Protein AF-A0A0D2J996-F1 (afdb_monomer)

pLDDT: mean 70.04, std 22.35, range [23.94, 97.5]

Nearest PDB structures (foldseek):
  4bhm-assembly1_F  TM=4.936E-01  e=4.443E+00  Pyricularia oryzae
  5dyn-assembly1_A  TM=3.281E-01  e=2.865E+00  Bacteroides fragilis
  7upp-assembly1_B  TM=2.072E-01  e=6.890E+00  synthetic construct

Organism: NCBI:txid1429043

Structure (mmCIF, N/CA/C/O backbone):
data_AF-A0A0D2J996-F1
#
_entry.id   AF-A0A0D2J996-F1
#
loop_
_atom_site.group_PDB
_atom_site.id
_atom_site.type_symbol
_atom_site.label_atom_id
_atom_site.label_alt_id
_atom_site.label_comp_id
_atom_site.label_asym_id
_atom_site.label_entity_id
_atom_site.label_seq_id
_atom_site.pdbx_PDB_ins_code
_atom_site.Cartn_x
_atom_site.Cartn_y
_atom_site.Cartn_z
_atom_site.occupancy
_atom_site.B_iso_or_equiv
_atom_site.auth_seq_id
_atom_site.auth_comp_id
_atom_site.auth_asym_id
_atom_site.auth_atom_id
_atom_site.pdbx_PDB_model_num
ATOM 1 N N . MET A 1 1 ? -23.352 54.996 30.453 1.00 63.38 1 MET A N 1
ATOM 2 C CA . MET A 1 1 ? -22.669 54.911 29.141 1.00 63.38 1 MET A CA 1
ATOM 3 C C . MET A 1 1 ? -22.476 56.287 28.527 1.00 63.38 1 MET A C 1
ATOM 5 O O . MET A 1 1 ? -21.334 56.678 28.374 1.00 63.38 1 MET A O 1
ATOM 9 N N . GLU A 1 2 ? -23.535 57.056 28.256 1.00 60.59 2 GLU A N 1
ATOM 10 C CA . GLU A 1 2 ? -23.398 58.401 27.666 1.00 60.59 2 GLU A CA 1
ATOM 11 C C . GLU A 1 2 ? -22.591 59.373 28.547 1.00 60.59 2 GLU A C 1
ATOM 13 O O . GLU A 1 2 ? -21.674 60.022 28.061 1.00 60.59 2 GLU A O 1
ATOM 18 N N . SER A 1 3 ? -22.839 59.387 29.864 1.00 69.81 3 SER A N 1
ATOM 19 C CA . SER A 1 3 ? -22.031 60.162 30.822 1.00 69.81 3 SER A CA 1
ATOM 20 C C . SER A 1 3 ? -20.543 59.785 30.805 1.00 69.81 3 SER A C 1
ATOM 22 O O . SER A 1 3 ? -19.697 60.656 30.953 1.00 69.81 3 SER A O 1
ATOM 24 N N . TRP A 1 4 ? -20.218 58.504 30.602 1.00 73.62 4 TRP A N 1
ATOM 25 C CA . TRP A 1 4 ? -18.831 58.031 30.543 1.00 73.62 4 TRP A CA 1
ATOM 26 C C . TRP A 1 4 ? -18.183 58.384 29.200 1.00 73.62 4 TRP A C 1
ATOM 28 O O . TRP A 1 4 ? -17.069 58.884 29.177 1.00 73.62 4 TRP A O 1
ATOM 38 N N . ALA A 1 5 ? -18.904 58.228 28.084 1.00 63.12 5 ALA A N 1
ATOM 39 C CA . ALA A 1 5 ? -18.413 58.646 26.772 1.00 63.12 5 ALA A CA 1
ATOM 40 C C . ALA A 1 5 ? -18.117 60.157 26.742 1.00 63.12 5 ALA A C 1
ATOM 42 O O . ALA A 1 5 ? -17.097 60.569 26.204 1.00 63.12 5 ALA A O 1
ATOM 43 N N . ARG A 1 6 ? -18.952 60.980 27.393 1.00 62.66 6 ARG A N 1
ATOM 44 C CA . ARG A 1 6 ? -18.691 62.419 27.563 1.00 62.66 6 ARG A CA 1
ATOM 45 C C . ARG A 1 6 ? -17.447 62.693 28.417 1.00 62.66 6 ARG A C 1
ATOM 47 O O . ARG A 1 6 ? -16.676 63.577 28.067 1.00 62.66 6 ARG A O 1
ATOM 54 N N . GLN A 1 7 ? -17.223 61.928 29.488 1.00 67.62 7 GLN A N 1
ATOM 55 C CA . GLN A 1 7 ? -16.013 62.039 30.317 1.00 67.62 7 GLN A CA 1
ATOM 56 C C . GLN A 1 7 ? -14.745 61.593 29.572 1.00 67.62 7 GLN A C 1
ATOM 58 O O . GLN A 1 7 ? -13.717 62.245 29.694 1.00 67.62 7 GLN A O 1
ATOM 63 N N . ALA A 1 8 ? -14.822 60.539 28.755 1.00 63.16 8 ALA A N 1
ATOM 64 C CA . ALA A 1 8 ? -13.710 60.079 27.924 1.00 63.16 8 ALA A CA 1
ATOM 65 C C . ALA A 1 8 ? -13.350 61.101 26.834 1.00 63.16 8 ALA A C 1
ATOM 67 O O . ALA A 1 8 ? -12.173 61.367 26.608 1.00 63.16 8 ALA A O 1
ATOM 68 N N . VAL A 1 9 ? -14.351 61.737 26.210 1.00 64.31 9 VAL A N 1
ATOM 69 C CA . VAL A 1 9 ? -14.116 62.851 25.274 1.00 64.31 9 VAL A CA 1
ATOM 70 C C . VAL A 1 9 ? -13.508 64.058 25.988 1.00 64.31 9 VAL A C 1
ATOM 72 O O . VAL A 1 9 ? -12.564 64.653 25.479 1.00 64.31 9 VAL A O 1
ATOM 75 N N . ALA A 1 10 ? -13.987 64.391 27.191 1.00 65.88 10 ALA A N 1
ATOM 76 C CA . ALA A 1 10 ? -13.399 65.454 28.008 1.00 65.88 10 ALA A CA 1
ATOM 77 C C . ALA A 1 10 ? -11.943 65.159 28.424 1.00 65.88 10 ALA A C 1
ATOM 79 O O . ALA A 1 10 ? -11.186 66.089 28.680 1.00 65.88 10 ALA A O 1
ATOM 80 N N . ALA A 1 11 ? -11.545 63.884 28.447 1.00 65.44 11 ALA A N 1
ATOM 81 C CA . ALA A 1 11 ? -10.183 63.428 28.713 1.00 65.44 11 ALA A CA 1
ATOM 82 C C . ALA A 1 11 ? -9.323 63.233 27.447 1.00 65.44 11 ALA A C 1
ATOM 84 O O . ALA A 1 11 ? -8.210 62.725 27.543 1.00 65.44 11 ALA A O 1
ATOM 85 N N . GLY A 1 12 ? -9.812 63.644 26.270 1.00 69.12 12 GLY A N 1
ATOM 86 C CA . GLY A 1 12 ? -9.035 63.680 25.026 1.00 69.12 12 GLY A CA 1
ATOM 87 C C . GLY A 1 12 ? -9.303 62.546 24.033 1.00 69.12 12 GLY A C 1
ATOM 88 O O . GLY A 1 12 ? -8.717 62.555 22.953 1.00 69.12 12 GLY A O 1
ATOM 89 N N . ALA A 1 13 ? -10.199 61.599 24.332 1.00 69.25 13 ALA A N 1
ATOM 90 C CA . ALA A 1 13 ? -10.594 60.576 23.363 1.00 69.25 13 ALA A CA 1
ATOM 91 C C . ALA A 1 13 ? -11.444 61.179 22.235 1.00 69.25 13 ALA A C 1
ATOM 93 O O . ALA A 1 13 ? -12.290 62.050 22.476 1.00 69.25 13 ALA A O 1
ATOM 94 N N . SER A 1 14 ? -11.307 60.682 21.001 1.00 77.81 14 SER A N 1
ATOM 95 C CA . SER A 1 14 ? -12.220 61.128 19.949 1.00 77.81 14 SER A CA 1
ATOM 96 C C . SER A 1 14 ? -13.659 60.683 20.274 1.00 77.81 14 SER A C 1
ATOM 98 O O . SER A 1 14 ? -13.874 59.598 20.831 1.00 77.81 14 SER A O 1
ATOM 100 N N . PRO A 1 15 ? -14.690 61.457 19.882 1.00 69.44 15 PRO A N 1
ATOM 101 C CA . PRO A 1 15 ? -16.087 61.075 20.105 1.00 69.44 15 PRO A CA 1
ATOM 102 C C . PRO A 1 15 ? -16.441 59.682 19.569 1.00 69.44 15 PRO A C 1
ATOM 104 O O . PRO A 1 15 ? -17.293 58.992 20.128 1.00 69.44 15 PRO A O 1
ATOM 107 N N . LYS A 1 16 ? -15.762 59.245 18.502 1.00 64.12 16 LYS A N 1
ATOM 108 C CA . LYS A 1 16 ? -15.965 57.936 17.877 1.00 64.12 16 LYS A CA 1
ATOM 109 C C . LYS A 1 16 ? -15.357 56.797 18.703 1.00 64.12 16 LYS A C 1
ATOM 111 O O . LYS A 1 16 ? -16.003 55.760 18.849 1.00 64.12 16 LYS A O 1
ATOM 116 N N . GLU A 1 17 ? -14.169 56.987 19.272 1.00 65.38 17 GLU A N 1
ATOM 117 C CA . GLU A 1 17 ? -13.517 56.006 20.157 1.00 65.38 17 GLU A CA 1
ATOM 118 C C . GLU A 1 17 ? -14.268 55.868 21.479 1.00 65.38 17 GLU A C 1
ATOM 120 O O . GLU A 1 17 ? -14.595 54.754 21.893 1.00 65.38 17 GLU A O 1
ATOM 125 N N . ALA A 1 18 ? -14.645 56.996 22.086 1.00 70.31 18 ALA A N 1
ATOM 126 C CA . ALA A 1 18 ? -15.436 57.013 23.310 1.00 70.31 18 ALA A CA 1
ATOM 127 C C . ALA A 1 18 ? -16.794 56.311 23.122 1.00 70.31 18 ALA A C 1
ATOM 129 O O . ALA A 1 18 ? -17.222 55.526 23.973 1.00 70.31 18 ALA A O 1
ATOM 130 N N . ALA A 1 19 ? -17.460 56.529 21.981 1.00 67.56 19 ALA A N 1
ATOM 131 C CA . ALA A 1 19 ? -18.708 55.845 21.650 1.00 67.56 19 ALA A CA 1
ATOM 132 C C . ALA A 1 19 ? -18.511 54.337 21.410 1.00 67.56 19 ALA A C 1
ATOM 134 O O . ALA A 1 19 ? -19.313 53.531 21.888 1.00 67.56 19 ALA A O 1
ATOM 135 N N . GLY A 1 20 ? -17.444 53.945 20.706 1.00 69.69 20 GLY A N 1
ATOM 136 C CA . GLY A 1 20 ? -17.118 52.543 20.432 1.00 69.69 20 GLY A CA 1
ATOM 137 C C . GLY A 1 20 ? -16.810 51.747 21.702 1.00 69.69 20 GLY A C 1
ATOM 138 O O . GLY A 1 20 ? -17.401 50.687 21.929 1.00 69.69 20 GLY A O 1
ATOM 139 N N . ALA A 1 21 ? -15.954 52.285 22.572 1.00 68.00 21 ALA A N 1
ATOM 140 C CA . ALA A 1 21 ? -15.600 51.663 23.845 1.00 68.00 21 ALA A CA 1
ATOM 141 C C . ALA A 1 21 ? -16.814 51.541 24.782 1.00 68.00 21 ALA A C 1
ATOM 143 O O . ALA A 1 21 ? -17.045 50.476 25.362 1.00 68.00 21 ALA A O 1
ATOM 144 N N . ALA A 1 22 ? -17.655 52.580 24.858 1.00 71.38 22 ALA A N 1
ATOM 145 C CA . ALA A 1 22 ? -18.884 52.547 25.649 1.00 71.38 22 ALA A CA 1
ATOM 146 C C . ALA A 1 22 ? -19.859 51.458 25.165 1.00 71.38 22 ALA A C 1
ATOM 148 O O . ALA A 1 22 ? -20.488 50.778 25.980 1.00 71.38 22 ALA A O 1
ATOM 149 N N . LEU A 1 23 ? -19.967 51.260 23.847 1.00 68.94 23 LEU A N 1
ATOM 150 C CA . LEU A 1 23 ? -20.807 50.226 23.236 1.00 68.94 23 LEU A CA 1
ATOM 151 C C . LEU A 1 23 ? -20.326 48.811 23.571 1.00 68.94 23 LEU A C 1
ATOM 153 O O . LEU A 1 23 ? -21.141 47.960 23.940 1.00 68.94 23 LEU A O 1
ATOM 157 N N . ILE A 1 24 ? -19.018 48.565 23.473 1.00 71.62 24 ILE A N 1
ATOM 158 C CA . ILE A 1 24 ? -18.409 47.261 23.775 1.00 71.62 24 ILE A CA 1
ATOM 159 C C . ILE A 1 24 ? -18.575 46.935 25.260 1.00 71.62 24 ILE A C 1
ATOM 161 O O . ILE A 1 24 ? -19.111 45.878 25.606 1.00 71.62 24 ILE A O 1
ATOM 165 N N . ALA A 1 25 ? -18.208 47.869 26.136 1.00 73.69 25 ALA A N 1
ATOM 166 C CA . ALA A 1 25 ? -18.315 47.687 27.576 1.00 73.69 25 ALA A CA 1
ATOM 167 C C . ALA A 1 25 ? -19.788 47.511 28.013 1.00 73.69 25 ALA A C 1
ATOM 169 O O . ALA A 1 25 ? -20.104 46.666 28.852 1.00 73.69 25 ALA A O 1
ATOM 170 N N . GLY A 1 26 ? -20.725 48.219 27.372 1.00 76.06 26 GLY A N 1
ATOM 171 C CA . GLY A 1 26 ? -22.165 48.049 27.585 1.00 76.06 26 GLY A CA 1
ATOM 172 C C . GLY A 1 26 ? -22.731 46.709 27.101 1.00 76.06 26 GLY A C 1
ATOM 173 O O . GLY A 1 26 ? -23.684 46.186 27.691 1.00 76.06 26 GLY A O 1
ATOM 174 N N . HIS A 1 27 ? -22.176 46.134 26.033 1.00 73.06 27 HIS A N 1
ATOM 175 C CA . HIS A 1 27 ? -22.522 44.784 25.581 1.00 73.06 27 HIS A CA 1
ATOM 176 C C . HIS A 1 27 ? -21.979 43.711 26.525 1.00 73.06 27 HIS A C 1
ATOM 178 O O . HIS A 1 27 ? -22.681 42.734 26.814 1.00 73.06 27 HIS A O 1
ATOM 184 N N . TRP A 1 28 ? -20.766 43.909 27.037 1.00 75.19 28 TRP A N 1
ATOM 185 C CA . TRP A 1 28 ? -20.136 42.988 27.973 1.00 75.19 28 TRP A CA 1
ATOM 186 C C . TRP A 1 28 ? -20.847 42.986 29.328 1.00 75.19 28 TRP A C 1
ATOM 188 O O . TRP A 1 28 ? -21.291 41.928 29.777 1.00 75.19 28 TRP A O 1
ATOM 198 N N . ALA A 1 29 ? -21.116 44.165 29.900 1.00 77.44 29 ALA A N 1
ATOM 199 C CA . ALA A 1 29 ? -21.880 44.299 31.139 1.00 77.44 29 ALA A CA 1
ATOM 200 C C . ALA A 1 29 ? -23.264 43.639 31.039 1.00 77.44 29 ALA A C 1
ATOM 202 O O . ALA A 1 29 ? -23.686 42.949 31.962 1.00 77.44 29 ALA A O 1
ATOM 203 N N . ARG A 1 30 ? -23.955 43.756 29.893 1.00 72.50 30 ARG A N 1
ATOM 204 C CA . ARG A 1 30 ? -25.246 43.078 29.632 1.00 72.50 30 ARG A CA 1
ATOM 205 C C . ARG A 1 30 ? -25.156 41.562 29.464 1.00 72.50 30 ARG A C 1
ATOM 207 O O . ARG A 1 30 ? -26.169 40.874 29.606 1.00 72.50 30 ARG A O 1
ATOM 214 N N . SER A 1 31 ? -23.998 41.045 29.083 1.00 75.00 31 SER A N 1
ATOM 215 C CA . SER A 1 31 ? -23.790 39.606 28.909 1.00 75.00 31 SER A CA 1
ATOM 216 C C . SER A 1 31 ? -23.416 38.959 30.242 1.00 75.00 31 SER A C 1
ATOM 218 O O . SER A 1 31 ? -23.995 37.940 30.607 1.00 75.00 31 SER A O 1
ATOM 220 N N . MET A 1 32 ? -22.537 39.606 31.010 1.00 78.31 32 MET A N 1
ATOM 221 C CA . MET A 1 32 ? -22.083 39.113 32.312 1.00 78.31 32 MET A CA 1
ATOM 222 C C . MET A 1 32 ? -23.137 39.268 33.412 1.00 78.31 32 MET A C 1
ATOM 224 O O . MET A 1 32 ? -23.316 38.355 34.209 1.00 78.31 32 MET A O 1
ATOM 228 N N . SER A 1 33 ? -23.915 40.353 33.409 1.00 81.00 33 SER A N 1
ATOM 229 C CA . SER A 1 33 ? -25.064 40.521 34.320 1.00 81.00 33 SER A CA 1
ATOM 230 C C . SER A 1 33 ? -26.082 39.386 34.210 1.00 81.00 33 SER A C 1
ATOM 232 O O . SER A 1 33 ? -26.502 38.836 35.222 1.00 81.00 33 SER A O 1
ATOM 234 N N . ARG A 1 34 ? -26.414 38.960 32.983 1.00 74.44 34 ARG A N 1
ATOM 235 C CA . ARG A 1 34 ? -27.297 37.806 32.745 1.00 74.44 34 ARG A CA 1
ATOM 236 C C . ARG A 1 34 ? -26.727 36.498 33.280 1.00 74.44 34 ARG A C 1
ATOM 238 O O . ARG A 1 34 ? -27.492 35.658 33.732 1.00 74.44 34 ARG A O 1
ATOM 245 N N . TYR A 1 35 ? -25.411 36.328 33.215 1.00 69.62 35 TYR A N 1
ATOM 246 C CA . TYR A 1 35 ? -24.747 35.142 33.747 1.00 69.62 35 TYR A CA 1
ATOM 247 C C . TYR A 1 35 ? -24.734 35.129 35.282 1.00 69.62 35 TYR A C 1
ATOM 249 O O . TYR A 1 35 ? -24.902 34.077 35.888 1.00 69.62 35 TYR A O 1
ATOM 257 N N . LEU A 1 36 ? -24.567 36.299 35.901 1.00 75.81 36 LEU A N 1
ATOM 258 C CA . LEU A 1 36 ? -24.435 36.455 37.352 1.00 75.81 36 LEU A CA 1
ATOM 259 C C . LEU A 1 36 ? -25.762 36.721 38.078 1.00 75.81 36 LEU A C 1
ATOM 261 O O . LEU A 1 36 ? -25.777 36.786 39.301 1.00 75.81 36 LEU A O 1
ATOM 265 N N . GLY A 1 37 ? -26.867 36.895 37.349 1.00 87.38 37 GLY A N 1
ATOM 266 C CA . GLY A 1 37 ? -28.178 37.182 37.938 1.00 87.38 37 GLY A CA 1
ATOM 267 C C . GLY A 1 37 ? -28.295 38.566 38.590 1.00 87.38 37 GLY A C 1
ATOM 268 O O . GLY A 1 37 ? -29.205 38.775 39.383 1.00 87.38 37 GLY A O 1
ATOM 269 N N . ILE A 1 38 ? -27.405 39.507 38.258 1.00 88.06 38 ILE A N 1
ATOM 270 C CA . ILE A 1 38 ? -27.431 40.893 38.762 1.00 88.06 38 ILE A CA 1
ATOM 271 C C . ILE A 1 38 ? -27.775 41.879 37.646 1.00 88.06 38 ILE A C 1
ATOM 273 O O . ILE A 1 38 ? -27.782 41.515 36.470 1.00 88.06 38 ILE A O 1
ATOM 277 N N . SER A 1 39 ? -28.059 43.143 37.972 1.00 86.19 39 SER A N 1
ATOM 278 C CA . SER A 1 39 ? -28.356 44.138 36.931 1.00 86.19 39 SER A CA 1
ATOM 279 C C . SER A 1 39 ? -27.088 44.560 36.156 1.00 86.19 39 SER A C 1
ATOM 281 O O . SER A 1 39 ? -25.996 44.602 36.727 1.00 86.19 39 SER A O 1
ATOM 283 N N . PRO A 1 40 ? -27.181 44.926 34.859 1.00 77.19 40 PRO A N 1
ATOM 284 C CA . PRO A 1 40 ? -26.035 45.446 34.103 1.00 77.19 40 PRO A CA 1
ATOM 285 C C . PRO A 1 40 ? -25.378 46.678 34.742 1.00 77.19 40 PRO A C 1
ATOM 287 O O . PRO A 1 40 ? -24.163 46.831 34.655 1.00 77.19 40 PRO A O 1
ATOM 290 N N . SER A 1 41 ? -26.168 47.545 35.385 1.00 73.88 41 SER A N 1
ATOM 291 C CA . SER A 1 41 ? -25.688 48.721 36.123 1.00 73.88 41 SER A CA 1
ATOM 292 C C . SER A 1 41 ? -24.919 48.344 37.385 1.00 73.88 41 SER A C 1
ATOM 294 O O . SER A 1 41 ? -23.895 48.950 37.682 1.00 73.88 41 SER A O 1
ATOM 296 N N . GLU A 1 42 ? -25.378 47.323 38.104 1.00 79.25 42 GLU A N 1
ATOM 297 C CA . GLU A 1 42 ? -24.692 46.809 39.288 1.00 79.25 42 GLU A CA 1
ATOM 298 C C . GLU A 1 42 ? -23.368 46.139 38.911 1.00 79.25 42 GLU A C 1
ATOM 300 O O . GLU A 1 42 ? -22.340 46.447 39.509 1.00 79.25 42 GLU A O 1
ATOM 305 N N . TYR A 1 43 ? -23.356 45.321 37.851 1.00 81.69 43 TYR A N 1
ATOM 306 C CA . TYR A 1 43 ? -22.118 44.744 37.320 1.00 81.69 43 TYR A CA 1
ATOM 307 C C . TYR A 1 43 ? -21.130 45.833 36.881 1.00 81.69 43 TYR A C 1
ATOM 309 O O . TYR A 1 43 ? -19.943 45.763 37.196 1.00 81.69 43 TYR A O 1
ATOM 317 N N . TRP A 1 44 ? -21.623 46.867 36.190 1.00 79.81 44 TRP A N 1
ATOM 318 C CA . TRP A 1 44 ? -20.803 48.000 35.770 1.00 79.81 44 TRP A CA 1
ATOM 319 C C . TRP A 1 44 ? -20.154 48.708 36.961 1.00 79.81 44 TRP A C 1
ATOM 321 O O . TRP A 1 44 ? -18.937 48.874 36.993 1.00 79.81 44 TRP A O 1
ATOM 331 N N . ASN A 1 45 ? -20.951 49.095 37.955 1.00 75.69 45 ASN A N 1
ATOM 332 C CA . ASN A 1 45 ? -20.462 49.850 39.106 1.00 75.69 45 ASN A CA 1
ATOM 333 C C . ASN A 1 45 ? -19.500 49.031 39.970 1.00 75.69 45 ASN A C 1
ATOM 335 O O . ASN A 1 45 ? -18.524 49.574 40.475 1.00 75.69 45 ASN A O 1
ATOM 339 N N . LYS A 1 46 ? -19.751 47.727 40.111 1.00 74.75 46 LYS A N 1
ATOM 340 C CA . LYS A 1 46 ? -18.956 46.851 40.973 1.00 74.75 46 LYS A CA 1
ATOM 341 C C . LYS A 1 46 ? -17.638 46.403 40.338 1.00 74.75 46 LYS A C 1
ATOM 343 O O . LYS A 1 46 ? -16.681 46.166 41.065 1.00 74.75 46 LYS A O 1
ATOM 348 N N . HIS A 1 47 ? -17.583 46.279 39.008 1.00 74.31 47 HIS A N 1
ATOM 349 C CA . HIS A 1 47 ? -16.455 45.616 38.338 1.00 74.31 47 HIS A CA 1
ATOM 350 C C . HIS A 1 47 ? -15.798 46.414 37.208 1.00 74.31 47 HIS A C 1
ATOM 352 O O . HIS A 1 47 ? -14.647 46.148 36.883 1.00 74.31 47 HIS A O 1
ATOM 358 N N . LEU A 1 48 ? -16.493 47.375 36.594 1.00 69.56 48 LEU A N 1
ATOM 359 C CA . LEU A 1 48 ? -15.977 48.109 35.430 1.00 69.56 48 LEU A CA 1
ATOM 360 C C . LEU A 1 48 ? -15.638 49.567 35.736 1.00 69.56 48 LEU A C 1
ATOM 362 O O . LEU A 1 48 ? -14.703 50.104 35.148 1.00 69.56 48 LEU A O 1
ATOM 366 N N . ALA A 1 49 ? -16.355 50.201 36.665 1.00 65.75 49 ALA A N 1
ATOM 367 C CA . ALA A 1 49 ? -16.200 51.626 36.953 1.00 65.75 49 ALA A CA 1
ATOM 368 C C . ALA A 1 49 ? -14.792 52.013 37.448 1.00 65.75 49 ALA A C 1
ATOM 370 O O . ALA A 1 49 ? -14.350 53.122 37.168 1.00 65.75 49 ALA A O 1
ATOM 371 N N . GLY A 1 50 ? -14.079 51.107 38.131 1.00 59.75 50 GLY A N 1
ATOM 372 C CA . GLY A 1 50 ? -12.703 51.340 38.595 1.00 59.75 50 GLY A CA 1
ATOM 373 C C . GLY A 1 50 ? -11.606 50.998 37.578 1.00 59.75 50 GLY A C 1
ATOM 374 O O . GLY A 1 50 ? -10.502 51.514 37.683 1.00 59.75 50 GLY A O 1
ATOM 375 N N . VAL A 1 51 ? -11.899 50.148 36.586 1.00 57.50 51 VAL A N 1
ATOM 376 C CA . VAL A 1 51 ? -10.909 49.654 35.604 1.00 57.50 51 VAL A CA 1
ATOM 377 C C . VAL A 1 51 ? -10.832 50.569 34.377 1.00 57.50 51 VAL A C 1
ATOM 379 O O . VAL A 1 51 ? -9.790 50.702 33.735 1.00 57.50 51 VAL A O 1
ATOM 382 N N . VAL A 1 52 ? -11.942 51.232 34.052 1.00 56.22 52 VAL A N 1
ATOM 383 C CA . VAL A 1 52 ? -12.082 52.063 32.855 1.00 56.22 52 VAL A CA 1
ATOM 384 C C . VAL A 1 52 ? -12.005 53.549 33.232 1.00 56.22 52 VAL A C 1
ATOM 386 O O . VAL A 1 52 ? -12.993 54.288 33.163 1.00 56.22 52 VAL A O 1
ATOM 389 N N . GLY A 1 53 ? -10.823 53.974 33.682 1.00 55.16 53 GLY A N 1
ATOM 390 C CA . GLY A 1 53 ? -10.499 55.379 33.933 1.00 55.16 53 GLY A CA 1
ATOM 391 C C . GLY A 1 53 ? -10.215 56.162 32.638 1.00 55.16 53 GLY A C 1
ATOM 392 O O . GLY A 1 53 ? -9.984 55.557 31.589 1.00 55.16 53 GLY A O 1
ATOM 393 N N . PRO A 1 54 ? -10.196 57.509 32.680 1.00 43.72 54 PRO A N 1
ATOM 394 C CA . PRO A 1 54 ? -10.082 58.344 31.479 1.00 43.72 54 PRO A CA 1
ATOM 395 C C . PRO A 1 54 ? -8.763 58.192 30.696 1.00 43.72 54 PRO A C 1
ATOM 397 O O . PRO A 1 54 ? -8.700 58.614 29.548 1.00 43.72 54 PRO A O 1
ATOM 400 N N . GLY A 1 55 ? -7.731 57.578 31.287 1.00 49.50 55 GLY A N 1
ATOM 401 C CA . GLY A 1 55 ? -6.420 57.368 30.660 1.00 49.50 55 GLY A CA 1
ATOM 402 C C . GLY A 1 55 ? -6.145 55.955 30.126 1.00 49.50 55 GLY A C 1
ATOM 403 O O . GLY A 1 55 ? -5.035 55.708 29.677 1.00 49.50 55 GLY A O 1
ATOM 404 N N . SER A 1 56 ? -7.093 55.008 30.187 1.00 52.88 56 SER A N 1
ATOM 405 C CA . SER A 1 56 ? -6.804 53.574 29.969 1.00 52.88 56 SER A CA 1
ATOM 406 C C . SER A 1 56 ? -7.544 52.934 28.783 1.00 52.88 56 SER A C 1
ATOM 408 O O . SER A 1 56 ? -7.849 51.743 28.802 1.00 52.88 56 SER A O 1
ATOM 410 N N . LEU A 1 57 ? -7.843 53.694 27.724 1.00 43.91 57 LEU A N 1
ATOM 411 C CA . LEU A 1 57 ? -8.647 53.207 26.589 1.00 43.91 57 LEU A CA 1
ATOM 412 C C . LEU A 1 57 ? -8.004 52.034 25.821 1.00 43.91 57 LEU A C 1
ATOM 414 O O . LEU A 1 57 ? -8.696 51.050 25.546 1.00 43.91 57 LEU A O 1
ATOM 418 N N . ASP A 1 58 ? -6.695 52.075 25.567 1.00 45.00 58 ASP A N 1
ATOM 419 C CA . ASP A 1 58 ? -5.977 50.959 24.926 1.00 45.00 58 ASP A CA 1
ATOM 420 C C . ASP A 1 58 ? -5.843 49.746 25.862 1.00 45.00 58 ASP A C 1
ATOM 422 O O . ASP A 1 58 ? -5.979 48.592 25.442 1.00 45.00 58 ASP A O 1
ATOM 426 N N . TYR A 1 59 ? -5.695 50.005 27.164 1.00 49.00 59 TYR A N 1
ATOM 427 C CA . TYR A 1 59 ? -5.621 48.982 28.208 1.00 49.00 59 TYR A CA 1
ATOM 428 C C . TYR A 1 59 ? -6.954 48.242 28.387 1.00 49.00 59 TYR A C 1
ATOM 430 O O . TYR A 1 59 ? -6.991 47.015 28.471 1.00 49.00 59 TYR A O 1
ATOM 438 N N . ALA A 1 60 ? -8.080 48.959 28.378 1.00 47.97 60 ALA A N 1
ATOM 439 C CA . ALA A 1 60 ? -9.408 48.371 28.515 1.00 47.97 60 ALA A CA 1
ATOM 440 C C . ALA A 1 60 ? -9.779 47.499 27.303 1.00 47.97 60 ALA A C 1
ATOM 442 O O . ALA A 1 60 ? -10.409 46.453 27.468 1.00 47.97 60 ALA A O 1
ATOM 443 N N . ALA A 1 61 ? -9.368 47.887 26.091 1.00 49.12 61 ALA A N 1
ATOM 444 C CA . ALA A 1 61 ? -9.604 47.102 24.880 1.00 49.12 61 ALA A CA 1
ATOM 445 C C . ALA A 1 61 ? -8.748 45.822 24.841 1.00 49.12 61 ALA A C 1
ATOM 447 O O . ALA A 1 61 ? -9.276 44.748 24.534 1.00 49.12 61 ALA A O 1
ATOM 448 N N . GLY A 1 62 ? -7.463 45.915 25.205 1.00 50.53 62 GLY A N 1
ATOM 449 C CA . GLY A 1 62 ? -6.553 44.768 25.300 1.00 50.53 62 GLY A CA 1
ATOM 450 C C . GLY A 1 62 ? -6.977 43.774 26.382 1.00 50.53 62 GLY A C 1
ATOM 451 O O . GLY A 1 62 ? -7.174 42.590 26.098 1.00 50.53 62 GLY A O 1
ATOM 452 N N . SER A 1 63 ? -7.237 44.263 27.594 1.00 49.41 63 SER A N 1
ATOM 453 C CA . SER A 1 63 ? -7.659 43.440 28.732 1.00 49.41 63 SER A CA 1
ATOM 454 C C . SER A 1 63 ? -9.019 42.783 28.494 1.00 49.41 63 SER A C 1
ATOM 456 O O . SER A 1 63 ? -9.180 41.595 28.765 1.00 49.41 63 SER A O 1
ATOM 458 N N . MET A 1 64 ? -9.992 43.478 27.887 1.00 49.19 64 MET A N 1
ATOM 459 C CA . MET A 1 64 ? -11.272 42.851 27.523 1.00 49.19 64 MET A CA 1
ATOM 460 C C . MET A 1 64 ? -11.140 41.827 26.386 1.00 49.19 64 MET A C 1
ATOM 462 O O . MET A 1 64 ? -11.910 40.863 26.343 1.00 49.19 64 MET A O 1
ATOM 466 N N . HIS A 1 65 ? -10.165 41.981 25.485 1.00 47.38 65 HIS A N 1
ATOM 467 C CA . HIS A 1 65 ? -9.880 40.987 24.451 1.00 47.38 65 HIS A CA 1
ATOM 468 C C . HIS A 1 65 ? -9.262 39.714 25.045 1.00 47.38 65 HIS A C 1
ATOM 470 O O . HIS A 1 65 ? -9.716 38.614 24.722 1.00 47.38 65 HIS A O 1
ATOM 476 N N . VAL A 1 66 ? -8.291 39.853 25.953 1.00 49.78 66 VAL A N 1
ATOM 477 C CA . VAL A 1 66 ? -7.650 38.730 26.661 1.00 49.78 66 VAL A CA 1
ATOM 478 C C . VAL A 1 66 ? -8.648 38.025 27.578 1.00 49.78 66 VAL A C 1
ATOM 480 O O . VAL A 1 66 ? -8.791 36.808 27.488 1.00 49.78 66 VAL A O 1
ATOM 483 N N . LEU A 1 67 ? -9.448 38.768 28.349 1.00 49.19 67 LEU A N 1
ATOM 484 C CA . LEU A 1 67 ? -10.530 38.214 29.173 1.00 49.19 67 LEU A CA 1
ATOM 485 C C . LEU A 1 67 ? -11.598 37.510 28.325 1.00 49.19 67 LEU A C 1
ATOM 487 O O . LEU A 1 67 ? -12.093 36.447 28.700 1.00 49.19 67 LEU A O 1
ATOM 491 N N . GLY A 1 68 ? -11.923 38.058 27.151 1.00 52.94 68 GLY A N 1
ATOM 492 C CA . GLY A 1 68 ? -12.809 37.422 26.178 1.00 52.94 68 GLY A CA 1
ATOM 493 C C . GLY A 1 68 ? -12.238 36.116 25.621 1.00 52.94 68 GLY A C 1
ATOM 494 O O . GLY A 1 68 ? -12.970 35.134 25.495 1.00 52.94 68 GLY A O 1
ATOM 495 N N . GLN A 1 69 ? -10.935 36.063 25.330 1.00 48.53 69 GLN A N 1
ATOM 496 C CA . GLN A 1 69 ? -10.267 34.842 24.872 1.00 48.53 69 GLN A CA 1
ATOM 497 C C . GLN A 1 69 ? -10.112 33.800 25.989 1.00 48.53 69 GLN A C 1
ATOM 499 O O . GLN A 1 69 ? -10.334 32.614 25.735 1.00 48.53 69 GLN A O 1
ATOM 504 N N . ALA A 1 70 ? -9.801 34.221 27.216 1.00 45.00 70 ALA A N 1
ATOM 505 C CA . ALA A 1 70 ? -9.689 33.359 28.391 1.00 45.00 70 ALA A CA 1
ATOM 506 C C . ALA A 1 70 ? -11.052 32.767 28.789 1.00 45.00 70 ALA A C 1
ATOM 508 O O . ALA A 1 70 ? -11.162 31.562 28.997 1.00 45.00 70 ALA A O 1
ATOM 509 N N . ALA A 1 71 ? -12.130 33.558 28.767 1.00 49.22 71 ALA A N 1
ATOM 510 C CA . ALA A 1 71 ? -13.491 33.063 28.999 1.00 49.22 71 ALA A CA 1
ATOM 511 C C . ALA A 1 71 ? -13.967 32.078 27.908 1.00 49.22 71 ALA A C 1
ATOM 513 O O . ALA A 1 71 ? -14.758 31.171 28.183 1.00 49.22 71 ALA A O 1
ATOM 514 N N . MET A 1 72 ? -13.475 32.219 26.668 1.00 45.69 72 MET A N 1
ATOM 515 C CA . MET A 1 72 ? -13.733 31.268 25.577 1.00 45.69 72 MET A CA 1
ATOM 516 C C . MET A 1 72 ? -12.877 29.992 25.668 1.00 45.69 72 MET A C 1
ATOM 518 O O . MET A 1 72 ? -13.266 28.959 25.117 1.00 45.69 72 MET A O 1
ATOM 522 N N . ARG A 1 73 ? -11.747 30.025 26.385 1.00 45.19 73 ARG A N 1
ATOM 523 C CA . ARG A 1 73 ? -10.869 28.877 26.658 1.00 45.19 73 ARG A CA 1
ATOM 524 C C . ARG A 1 73 ? -11.110 28.366 28.082 1.00 45.19 73 ARG A C 1
ATOM 526 O O . ARG A 1 73 ? -10.348 28.643 28.997 1.00 45.19 73 ARG A O 1
ATOM 533 N N . ARG A 1 74 ? -12.186 27.603 28.287 1.00 44.53 74 ARG A N 1
ATOM 534 C CA . ARG A 1 74 ? -12.489 27.020 29.607 1.00 44.53 74 ARG A CA 1
ATOM 535 C C . ARG A 1 74 ? -11.349 26.127 30.122 1.00 44.53 74 ARG A C 1
ATOM 537 O O . ARG A 1 74 ? -10.975 25.167 29.452 1.00 44.53 74 ARG A O 1
ATOM 544 N N . SER A 1 75 ? -10.911 26.402 31.352 1.00 38.97 75 SER A N 1
ATOM 545 C CA . SER A 1 75 ? -10.284 25.446 32.273 1.00 38.97 75 SER A CA 1
ATOM 546 C C . SER A 1 75 ? -11.241 25.184 33.448 1.00 38.97 75 SER A C 1
ATOM 548 O O . SER A 1 75 ? -12.084 26.023 33.760 1.00 38.97 75 SER A O 1
ATOM 550 N N . GLU A 1 76 ? -11.151 24.008 34.066 1.00 48.91 76 GLU A N 1
ATOM 551 C CA . GLU A 1 76 ? -12.045 23.466 35.108 1.00 48.91 76 GLU A CA 1
ATOM 552 C C . GLU A 1 76 ? -11.939 24.167 36.487 1.00 48.91 76 GLU A C 1
ATOM 554 O O . GLU A 1 76 ? -12.176 23.547 37.522 1.00 48.91 76 GLU A O 1
ATOM 559 N N . LYS A 1 77 ? -11.559 25.448 36.546 1.00 53.19 77 LYS A N 1
ATOM 560 C CA . LYS A 1 77 ? -11.354 26.162 37.817 1.00 53.19 77 LYS A CA 1
ATOM 561 C C . LYS A 1 77 ? -12.662 26.783 38.350 1.00 53.19 77 LYS A C 1
ATOM 563 O O . LYS A 1 77 ? -13.481 27.237 37.548 1.00 53.19 77 LYS A O 1
ATOM 568 N N . PRO A 1 78 ? -12.855 26.855 39.686 1.00 64.19 78 PRO A N 1
ATOM 569 C CA . PRO A 1 78 ? -13.877 27.704 40.304 1.00 64.19 78 PRO A CA 1
ATOM 570 C C . PRO A 1 78 ? -13.743 29.159 39.834 1.00 64.19 78 PRO A C 1
ATOM 572 O O . PRO A 1 78 ? -12.631 29.624 39.568 1.00 64.19 78 PRO A O 1
ATOM 575 N N . PHE A 1 79 ? -14.869 29.868 39.716 1.00 54.12 79 PHE A N 1
ATOM 576 C CA . PHE A 1 79 ? -14.930 31.201 39.106 1.00 54.12 79 PHE A CA 1
ATOM 577 C C . PHE A 1 79 ? -14.039 32.219 39.825 1.00 54.12 79 PHE A C 1
ATOM 579 O O . PHE A 1 79 ? -13.402 33.038 39.171 1.00 54.12 79 PHE A O 1
ATOM 586 N N . GLU A 1 80 ? -13.934 32.121 41.146 1.00 55.78 80 GLU A N 1
ATOM 587 C CA . GLU A 1 80 ? -13.104 32.984 41.984 1.00 55.78 80 GLU A CA 1
ATOM 588 C C . GLU A 1 80 ? -11.626 32.857 41.602 1.00 55.78 80 GLU A C 1
ATOM 590 O O . GLU A 1 80 ? -10.956 33.863 41.393 1.00 55.78 80 GLU A O 1
ATOM 595 N N . LYS A 1 81 ? -11.151 31.622 41.387 1.00 58.94 81 LYS A N 1
ATOM 596 C CA . LYS A 1 81 ? -9.768 31.349 40.975 1.00 58.94 81 LYS A CA 1
ATOM 597 C C . LYS A 1 81 ? -9.508 31.753 39.525 1.00 58.94 81 LYS A C 1
ATOM 599 O O . LYS A 1 81 ? -8.431 32.234 39.208 1.00 58.94 81 LYS A O 1
ATOM 604 N N . PHE A 1 82 ? -10.495 31.594 38.641 1.00 61.75 82 PHE A N 1
ATOM 605 C CA . PHE A 1 82 ? -10.410 32.116 37.272 1.00 61.75 82 PHE A CA 1
ATOM 606 C C . PHE A 1 82 ? -10.336 33.649 37.251 1.00 61.75 82 PHE A C 1
ATOM 608 O O . PHE A 1 82 ? -9.564 34.214 36.483 1.00 61.75 82 PHE A O 1
ATOM 615 N N . HIS A 1 83 ? -11.138 34.319 38.079 1.00 56.97 83 HIS A N 1
ATOM 616 C CA . HIS A 1 83 ? -11.159 35.773 38.171 1.00 56.97 83 HIS A CA 1
ATOM 617 C C . HIS A 1 83 ? -9.842 36.320 38.728 1.00 56.97 83 HIS A C 1
ATOM 619 O O . HIS A 1 83 ? -9.307 37.275 38.173 1.00 56.97 83 HIS A O 1
ATOM 625 N N . GLU A 1 84 ? -9.308 35.677 39.765 1.00 61.38 84 GLU A N 1
ATOM 626 C CA . GLU A 1 84 ? -8.002 35.984 40.347 1.00 61.38 84 GLU A CA 1
ATOM 627 C C . GLU A 1 84 ? -6.863 35.753 39.342 1.00 61.38 84 GLU A C 1
ATOM 629 O O . GLU A 1 84 ? -6.068 36.659 39.117 1.00 61.38 84 GLU A O 1
ATOM 634 N N . ASP A 1 85 ? -6.831 34.604 38.656 1.00 58.03 85 ASP A N 1
ATOM 635 C CA . ASP A 1 85 ? -5.826 34.307 37.624 1.00 58.03 85 ASP A CA 1
ATOM 636 C C . ASP A 1 85 ? -5.866 35.337 36.483 1.00 58.03 85 ASP A C 1
ATOM 638 O O . ASP A 1 85 ? -4.828 35.805 36.027 1.00 58.03 85 ASP A O 1
ATOM 642 N N . ALA A 1 86 ? -7.063 35.723 36.038 1.00 52.38 86 ALA A N 1
ATOM 643 C CA . ALA A 1 86 ? -7.225 36.659 34.936 1.00 52.38 86 ALA A CA 1
ATOM 644 C C . ALA A 1 86 ? -6.908 38.114 35.325 1.00 52.38 86 ALA A C 1
ATOM 646 O O . ALA A 1 86 ? -6.427 38.881 34.490 1.00 52.38 86 ALA A O 1
ATOM 647 N N . LEU A 1 87 ? -7.151 38.494 36.584 1.00 54.69 87 LEU A N 1
ATOM 648 C CA . LEU A 1 87 ? -6.687 39.766 37.143 1.00 54.69 87 LEU A CA 1
ATOM 649 C C . LEU A 1 87 ? -5.165 39.773 37.301 1.00 54.69 87 LEU A C 1
ATOM 651 O O . LEU A 1 87 ? -4.530 40.755 36.933 1.00 54.69 87 LEU A O 1
ATOM 655 N N . ASN A 1 88 ? -4.574 38.677 37.779 1.00 58.44 88 ASN A N 1
ATOM 656 C CA . ASN A 1 88 ? -3.125 38.537 37.911 1.00 58.44 88 ASN A CA 1
ATOM 657 C C . ASN A 1 88 ? -2.424 38.568 36.547 1.00 58.44 88 ASN A C 1
ATOM 659 O O . ASN A 1 88 ? -1.390 39.212 36.409 1.00 58.44 88 ASN A O 1
ATOM 663 N N . GLU A 1 89 ? -3.003 37.941 35.521 1.00 52.53 89 GLU A N 1
ATOM 664 C CA . GLU A 1 89 ? -2.481 37.988 34.154 1.00 52.53 89 GLU A CA 1
ATOM 665 C C . GLU A 1 89 ? -2.591 39.406 33.572 1.00 52.53 89 GLU A C 1
ATOM 667 O O . GLU A 1 89 ? -1.598 39.933 33.074 1.00 52.53 89 GLU A O 1
ATOM 672 N N . ALA A 1 90 ? -3.736 40.083 33.732 1.00 51.06 90 ALA A N 1
ATOM 673 C CA . ALA A 1 90 ? -3.893 41.483 33.325 1.00 51.06 90 ALA A CA 1
ATOM 674 C C . ALA A 1 90 ? -2.886 42.415 34.029 1.00 51.06 90 ALA A C 1
ATOM 676 O O . ALA A 1 90 ? -2.273 43.253 33.373 1.00 51.06 90 ALA A O 1
ATOM 677 N N . ASN A 1 91 ? -2.650 42.212 35.329 1.00 51.22 91 ASN A N 1
ATOM 678 C CA . ASN A 1 91 ? -1.669 42.975 36.103 1.00 51.22 91 ASN A CA 1
ATOM 679 C C . ASN A 1 91 ? -0.216 42.639 35.713 1.00 51.22 91 ASN A C 1
ATOM 681 O O . ASN A 1 91 ? 0.615 43.536 35.654 1.00 51.22 91 ASN A O 1
ATOM 685 N N . SER A 1 92 ? 0.111 41.388 35.367 1.00 49.66 92 SER A N 1
ATOM 686 C CA . SER A 1 92 ? 1.460 41.021 34.888 1.00 49.66 92 SER A CA 1
ATOM 687 C C . SER A 1 92 ? 1.801 41.659 33.536 1.00 49.66 92 SER A C 1
ATOM 689 O O . SER A 1 92 ? 2.958 41.939 33.229 1.00 49.66 92 SER A O 1
ATOM 691 N N . HIS A 1 93 ? 0.777 41.955 32.732 1.00 45.03 93 HIS A N 1
ATOM 692 C CA . HIS A 1 93 ? 0.946 42.724 31.508 1.00 45.03 93 HIS A CA 1
ATOM 693 C C . HIS A 1 93 ? 1.147 44.218 31.783 1.00 45.03 93 HIS A C 1
ATOM 695 O O . HIS A 1 93 ? 1.724 44.891 30.936 1.00 45.03 93 HIS A O 1
ATOM 701 N N . GLN A 1 94 ? 0.740 44.735 32.947 1.00 41.38 94 GLN A N 1
ATOM 702 C CA . GLN A 1 94 ? 1.060 46.100 33.371 1.00 41.38 94 GLN A CA 1
ATOM 703 C C . GLN A 1 94 ? 2.573 46.252 33.621 1.00 41.38 94 GLN A C 1
ATOM 705 O O . GLN A 1 94 ? 3.181 47.182 33.100 1.00 41.38 94 GLN A O 1
ATOM 710 N N . GLU A 1 95 ? 3.211 45.275 34.279 1.00 39.56 95 GLU A N 1
ATOM 711 C CA . GLU A 1 95 ? 4.671 45.260 34.501 1.00 39.56 95 GLU A CA 1
ATOM 712 C C . GLU A 1 95 ? 5.482 45.151 33.194 1.00 39.56 95 GLU A C 1
ATOM 714 O O . GLU A 1 95 ? 6.558 45.739 33.073 1.00 39.56 95 GLU A O 1
ATOM 719 N N . PHE A 1 96 ? 4.952 44.452 32.182 1.00 35.06 96 PHE A N 1
ATOM 720 C CA . PHE A 1 96 ? 5.584 44.330 30.861 1.00 35.06 96 PHE A CA 1
ATOM 721 C C . PHE A 1 96 ? 5.715 45.680 30.133 1.00 35.06 96 PHE A C 1
ATOM 723 O O . PHE A 1 96 ? 6.700 45.906 29.428 1.00 35.06 96 PHE A O 1
ATOM 730 N N . TRP A 1 97 ? 4.746 46.583 30.310 1.00 38.09 97 TRP A N 1
ATOM 731 C CA . TRP A 1 97 ? 4.767 47.912 29.689 1.00 38.09 97 TRP A CA 1
ATOM 732 C C . TRP A 1 97 ? 5.559 48.946 30.495 1.00 38.09 97 TRP A C 1
ATOM 734 O O . TRP A 1 97 ? 6.078 49.886 29.896 1.00 38.09 97 TRP A O 1
ATOM 744 N N . ASP A 1 98 ? 5.726 48.735 31.803 1.00 38.53 98 ASP A N 1
ATOM 745 C CA . ASP A 1 98 ? 6.491 49.638 32.669 1.00 38.53 98 ASP A CA 1
ATOM 746 C C . ASP A 1 98 ? 8.015 49.364 32.656 1.00 38.53 98 ASP A C 1
ATOM 748 O O . ASP A 1 98 ? 8.784 50.282 32.941 1.00 38.53 98 ASP A O 1
ATOM 752 N N . TYR A 1 99 ? 8.484 48.158 32.275 1.00 39.66 99 TYR A N 1
ATOM 753 C CA . TYR A 1 99 ? 9.924 47.806 32.333 1.00 39.66 99 TYR A CA 1
ATOM 754 C C . TYR A 1 99 ? 10.568 47.158 31.092 1.00 39.66 99 TYR A C 1
ATOM 756 O O . TYR A 1 99 ? 11.774 46.924 31.098 1.00 39.66 99 TYR A O 1
ATOM 764 N N . GLY A 1 100 ? 9.845 46.922 29.997 1.00 33.66 100 GLY A N 1
ATOM 765 C CA . GLY A 1 100 ? 10.467 46.704 28.683 1.00 33.66 100 GLY A CA 1
ATOM 766 C C . GLY A 1 100 ? 11.303 45.430 28.452 1.00 33.66 100 GLY A C 1
ATOM 767 O O . GLY A 1 100 ? 11.848 45.316 27.359 1.00 33.66 100 GLY A O 1
ATOM 768 N N . GLU A 1 101 ? 11.380 44.451 29.365 1.00 32.84 101 GLU A N 1
ATOM 769 C CA . GLU A 1 101 ? 11.939 43.111 29.080 1.00 32.84 101 GLU A CA 1
ATOM 770 C C . GLU A 1 101 ? 11.216 41.980 29.848 1.00 32.84 101 GLU A C 1
ATOM 772 O O . GLU A 1 101 ? 10.850 42.123 31.012 1.00 32.84 101 GLU A O 1
ATOM 777 N N . SER A 1 102 ? 11.017 40.827 29.189 1.00 32.72 102 SER A N 1
ATOM 778 C CA . SER A 1 102 ? 10.459 39.592 29.778 1.00 32.72 102 SER A CA 1
ATOM 779 C C . SER A 1 102 ? 11.581 38.681 30.310 1.00 32.72 102 SER A C 1
ATOM 781 O O . SER A 1 102 ? 12.517 38.420 29.550 1.00 32.72 102 SER A O 1
ATOM 783 N N . PRO A 1 103 ? 11.508 38.105 31.534 1.00 33.97 103 PRO A N 1
ATOM 784 C CA . PRO A 1 103 ? 12.617 37.320 32.086 1.00 33.97 103 PRO A CA 1
ATOM 785 C C . PRO A 1 103 ? 12.730 35.873 31.584 1.00 33.97 103 PRO A C 1
ATOM 787 O O . PRO A 1 103 ? 13.676 35.188 31.970 1.00 33.97 103 PRO A O 1
ATOM 790 N N . LEU A 1 104 ? 11.801 35.336 30.785 1.00 33.56 104 LEU A N 1
ATOM 791 C CA . LEU A 1 104 ? 11.810 33.897 30.481 1.00 33.56 104 LEU A CA 1
ATOM 792 C C . LEU A 1 104 ? 11.423 33.560 29.030 1.00 33.56 104 LEU A C 1
ATOM 794 O O . LEU A 1 104 ? 10.272 33.690 28.626 1.00 33.56 104 LEU A O 1
ATOM 798 N N . LEU A 1 105 ? 12.414 32.974 28.338 1.00 35.56 105 LEU A N 1
ATOM 799 C CA . LEU A 1 105 ? 12.367 32.131 27.128 1.00 35.56 105 LEU A CA 1
ATOM 800 C C . LEU A 1 105 ? 12.398 32.839 25.756 1.00 35.56 105 LEU A C 1
ATOM 802 O O . LEU A 1 105 ? 11.381 33.093 25.118 1.00 35.56 105 LEU A O 1
ATOM 806 N N . GLY A 1 106 ? 13.619 33.029 25.241 1.00 36.19 106 GLY A N 1
ATOM 807 C CA . GLY A 1 106 ? 13.902 33.455 23.869 1.00 36.19 106 GLY A CA 1
ATOM 808 C C . GLY A 1 106 ? 13.665 32.371 22.807 1.00 36.19 106 GLY A C 1
ATOM 809 O O . GLY A 1 106 ? 14.574 31.613 22.473 1.00 36.19 106 GLY A O 1
ATOM 810 N N . LEU A 1 107 ? 12.471 32.357 22.205 1.00 28.83 107 LEU A N 1
ATOM 811 C CA . LEU A 1 107 ? 12.194 31.724 20.907 1.00 28.83 107 LEU A CA 1
ATOM 812 C C . LEU A 1 107 ? 11.223 32.592 20.079 1.00 28.83 107 LEU A C 1
ATOM 814 O O . LEU A 1 107 ? 10.281 33.151 20.641 1.00 28.83 107 LEU A O 1
ATOM 818 N N . PRO A 1 108 ? 11.388 32.687 18.743 1.00 27.39 108 PRO A N 1
ATOM 819 C CA . PRO A 1 108 ? 10.462 33.422 17.888 1.00 27.39 108 PRO A CA 1
ATOM 820 C C . PRO A 1 108 ? 9.124 32.680 17.744 1.00 27.39 108 PRO A C 1
ATOM 822 O O . PRO A 1 108 ? 9.067 31.516 17.336 1.00 27.39 108 PRO A O 1
ATOM 825 N N . VAL A 1 109 ? 8.025 33.378 18.034 1.00 26.83 109 VAL A N 1
ATOM 826 C CA . VAL A 1 109 ? 6.655 32.894 17.819 1.00 26.83 109 VAL A CA 1
ATOM 827 C C . VAL A 1 109 ? 6.356 32.871 16.316 1.00 26.83 109 VAL A C 1
ATOM 829 O O . VAL A 1 109 ? 6.193 33.911 15.683 1.00 26.83 109 VAL A O 1
ATOM 832 N N . LYS A 1 110 ? 6.244 31.673 15.729 1.00 30.23 110 LYS A N 1
ATOM 833 C CA . LYS A 1 110 ? 5.654 31.484 14.394 1.00 30.23 110 LYS A CA 1
ATOM 834 C C . LYS A 1 110 ? 4.132 31.624 14.482 1.00 30.23 110 LYS A C 1
ATOM 836 O O . LYS A 1 110 ? 3.463 30.776 15.069 1.00 30.23 110 LYS A O 1
ATOM 841 N N . VAL A 1 111 ? 3.587 32.672 13.867 1.00 28.84 111 VAL A N 1
ATOM 842 C CA . VAL A 1 111 ? 2.140 32.866 13.684 1.00 28.84 111 VAL A CA 1
ATOM 843 C C . VAL A 1 111 ? 1.700 32.118 12.418 1.00 28.84 111 VAL A C 1
ATOM 845 O O . VAL A 1 111 ? 2.236 32.349 11.340 1.00 28.84 111 VAL A O 1
ATOM 848 N N . GLY A 1 112 ? 0.771 31.169 12.567 1.00 29.23 112 GLY A N 1
ATOM 849 C CA . GLY A 1 112 ? 0.362 30.225 11.520 1.00 29.23 112 GLY A CA 1
ATOM 850 C C . GLY A 1 112 ? -0.666 30.737 10.497 1.00 29.23 112 GLY A C 1
ATOM 851 O O . GLY A 1 112 ? -1.363 31.727 10.710 1.00 29.23 112 GLY A O 1
ATOM 852 N N . GLU A 1 113 ? -0.782 29.967 9.408 1.00 29.48 113 GLU A N 1
ATOM 853 C CA . GLU A 1 113 ? -1.553 30.117 8.152 1.00 29.48 113 GLU A CA 1
ATOM 854 C C . GLU A 1 113 ? -3.080 30.377 8.255 1.00 29.48 113 GLU A C 1
ATOM 856 O O . GLU A 1 113 ? -3.789 30.403 7.243 1.00 29.48 113 GLU A O 1
ATOM 861 N N . ASP A 1 114 ? -3.638 30.623 9.440 1.00 31.36 114 ASP A N 1
ATOM 862 C CA . ASP A 1 114 ? -5.092 30.741 9.642 1.00 31.36 114 ASP A CA 1
ATOM 863 C C . ASP A 1 114 ? -5.711 32.057 9.122 1.00 31.36 114 ASP A C 1
ATOM 865 O O . ASP A 1 114 ? -6.940 32.194 9.059 1.00 31.36 114 ASP A O 1
ATOM 869 N N . ARG A 1 115 ? -4.898 33.023 8.670 1.00 29.27 115 ARG A N 1
ATOM 870 C CA . ARG A 1 115 ? -5.393 34.292 8.100 1.00 29.27 115 ARG A CA 1
ATOM 871 C C . ARG A 1 115 ? -5.964 34.160 6.685 1.00 29.27 115 ARG A C 1
ATOM 873 O O . ARG A 1 115 ? -6.889 34.897 6.340 1.00 29.27 115 ARG A O 1
ATOM 880 N N . ILE A 1 116 ? -5.525 33.186 5.886 1.00 33.81 116 ILE A N 1
ATOM 881 C CA . ILE A 1 116 ? -5.953 33.079 4.477 1.00 33.81 116 ILE A CA 1
ATOM 882 C C . ILE A 1 116 ? -7.389 32.536 4.353 1.00 33.81 116 ILE A C 1
ATOM 884 O O . ILE A 1 116 ? -8.102 32.837 3.396 1.00 33.81 116 ILE A O 1
ATOM 888 N N . ARG A 1 117 ? -7.897 31.812 5.359 1.00 30.16 117 ARG A N 1
ATOM 889 C CA . ARG A 1 117 ? -9.264 31.261 5.320 1.00 30.16 117 ARG A CA 1
ATOM 890 C C . ARG A 1 117 ? -10.370 32.257 5.695 1.00 30.16 117 ARG A C 1
ATOM 892 O O . ARG A 1 117 ? -11.545 31.923 5.538 1.00 30.16 117 ARG A O 1
ATOM 899 N N . LYS A 1 118 ? -10.026 33.464 6.165 1.00 31.81 118 LYS A N 1
ATOM 900 C CA . LYS A 1 118 ? -10.981 34.488 6.638 1.00 31.81 118 LYS A CA 1
ATOM 901 C C . LYS A 1 118 ? -10.935 35.825 5.880 1.00 31.81 118 LYS A C 1
ATOM 903 O O . LYS A 1 118 ? -11.508 36.796 6.358 1.00 31.81 118 LYS A O 1
ATOM 908 N N . SER A 1 119 ? -10.407 35.891 4.659 1.00 30.08 119 SER A N 1
ATOM 909 C CA . SER A 1 119 ? -10.464 37.108 3.819 1.00 30.08 119 SER A CA 1
ATOM 910 C C . SER A 1 119 ? -11.825 37.347 3.130 1.00 30.08 119 SER A C 1
ATOM 912 O O . SER A 1 119 ? -11.911 37.768 1.980 1.00 30.08 119 SER A O 1
ATOM 914 N N . ARG A 1 120 ? -12.934 37.104 3.843 1.00 30.27 120 ARG A N 1
ATOM 915 C CA . ARG A 1 120 ? -14.276 37.585 3.454 1.00 30.27 120 ARG A CA 1
ATOM 916 C C . ARG A 1 120 ? -14.788 38.734 4.326 1.00 30.27 120 ARG A C 1
ATOM 918 O O . ARG A 1 120 ? -15.949 39.118 4.199 1.00 30.27 120 ARG A O 1
ATOM 925 N N . SER A 1 121 ? -13.939 39.319 5.167 1.00 30.88 121 SER A N 1
ATOM 926 C CA . SER A 1 121 ? -14.216 40.605 5.805 1.00 30.88 121 SER A CA 1
ATOM 927 C C . SER A 1 121 ? -13.595 41.737 4.992 1.00 30.88 121 SER A C 1
ATOM 929 O O . SER A 1 121 ? -12.395 41.753 4.743 1.00 30.88 121 SER A O 1
ATOM 931 N N . ARG A 1 122 ? -14.463 42.663 4.584 1.00 37.91 122 ARG A N 1
ATOM 932 C CA . ARG A 1 122 ? -14.182 43.992 4.030 1.00 37.91 122 ARG A CA 1
ATOM 933 C C . ARG A 1 122 ? -12.924 44.593 4.678 1.00 37.91 122 ARG A C 1
ATOM 935 O O . ARG A 1 122 ? -12.924 44.760 5.891 1.00 37.91 122 ARG A O 1
ATOM 942 N N . HIS A 1 123 ? -11.900 44.916 3.888 1.00 33.59 123 HIS A N 1
ATOM 943 C CA . HIS A 1 123 ? -10.849 45.843 4.313 1.00 33.59 123 HIS A CA 1
ATOM 944 C C . HIS A 1 123 ? -11.455 47.256 4.294 1.00 33.59 123 HIS A C 1
ATOM 946 O O . HIS A 1 123 ? -11.827 47.705 3.208 1.00 33.59 123 HIS A O 1
ATOM 952 N N . PRO A 1 124 ? -11.639 47.934 5.441 1.00 37.53 124 PRO A N 1
ATOM 953 C CA . PRO A 1 124 ? -12.250 49.263 5.470 1.00 37.53 124 PRO A CA 1
ATOM 954 C C . PRO A 1 124 ? -11.276 50.392 5.098 1.00 37.53 124 PRO A C 1
ATOM 956 O O . PRO A 1 124 ? -11.735 51.502 4.856 1.00 37.53 124 PRO A O 1
ATOM 959 N N . ASP A 1 125 ? -9.971 50.113 5.005 1.00 39.38 125 ASP A N 1
ATOM 960 C CA . ASP A 1 125 ? -8.947 51.159 5.151 1.00 39.38 125 ASP A CA 1
ATOM 961 C C . ASP A 1 125 ? -8.115 51.439 3.890 1.00 39.38 125 ASP A C 1
ATOM 963 O O . ASP A 1 125 ? -7.046 52.027 3.989 1.00 39.38 125 ASP A O 1
ATOM 967 N N . VAL A 1 126 ? -8.566 51.032 2.697 1.00 42.72 126 VAL A N 1
ATOM 968 C CA . VAL A 1 126 ? -7.869 51.406 1.453 1.00 42.72 126 VAL A CA 1
ATOM 969 C C . VAL A 1 126 ? -8.826 52.126 0.517 1.00 42.72 126 VAL A C 1
ATOM 971 O O . VAL A 1 126 ? -9.788 51.531 0.019 1.00 42.72 126 VAL A O 1
ATOM 974 N N . THR A 1 127 ? -8.582 53.418 0.303 1.00 48.25 127 THR A N 1
ATOM 975 C CA . THR A 1 127 ? -9.434 54.271 -0.530 1.00 48.25 127 THR A CA 1
ATOM 976 C C . THR A 1 127 ? -9.096 54.111 -2.012 1.00 48.25 127 THR A C 1
ATOM 978 O O . THR A 1 127 ? -8.015 53.657 -2.386 1.00 48.25 127 THR A O 1
ATOM 981 N N . MET A 1 128 ? -10.022 54.487 -2.897 1.00 44.25 128 MET A N 1
ATOM 982 C CA . MET A 1 128 ? -9.808 54.406 -4.347 1.00 44.25 128 MET A CA 1
ATOM 983 C C . MET A 1 128 ? -8.653 55.309 -4.829 1.00 44.25 128 MET A C 1
ATOM 985 O O . MET A 1 128 ? -8.053 55.016 -5.861 1.00 44.25 128 MET A O 1
ATOM 989 N N . GLU A 1 129 ? -8.309 56.353 -4.069 1.00 46.81 129 GLU A N 1
ATOM 990 C CA . GLU A 1 129 ? -7.172 57.249 -4.321 1.00 46.81 129 GLU A CA 1
ATOM 991 C C . GLU A 1 129 ? -5.831 56.613 -3.932 1.00 46.81 129 GLU A C 1
ATOM 993 O O . GLU A 1 129 ? -4.872 56.719 -4.698 1.00 46.81 129 GLU A O 1
ATOM 998 N N . ASP A 1 130 ? -5.772 55.870 -2.822 1.00 48.50 130 ASP A N 1
ATOM 999 C CA . ASP A 1 130 ? -4.576 55.101 -2.436 1.00 48.50 130 ASP A CA 1
ATOM 1000 C C . ASP A 1 130 ? -4.248 54.023 -3.484 1.00 48.50 130 ASP A C 1
ATOM 1002 O O . ASP A 1 130 ? -3.087 53.791 -3.822 1.00 48.50 130 ASP A O 1
ATOM 1006 N N . TRP A 1 131 ? -5.284 53.426 -4.084 1.00 48.75 131 TRP A N 1
ATOM 1007 C CA . TRP A 1 131 ? -5.155 52.433 -5.156 1.00 48.75 131 TRP A CA 1
ATOM 1008 C C . TRP A 1 131 ? -4.746 53.018 -6.515 1.00 48.75 131 TRP A C 1
ATOM 1010 O O . TRP A 1 131 ? -4.107 52.324 -7.305 1.00 48.75 131 TRP A O 1
ATOM 1020 N N . GLN A 1 132 ? -5.097 54.271 -6.819 1.00 48.44 132 GLN A N 1
ATOM 1021 C CA . GLN A 1 132 ? -4.691 54.939 -8.066 1.00 48.44 132 GLN A CA 1
ATOM 1022 C C . GLN A 1 132 ? -3.218 55.369 -8.064 1.00 48.44 132 GLN A C 1
ATOM 1024 O O . GLN A 1 132 ? -2.666 55.633 -9.130 1.00 48.44 132 GLN A O 1
ATOM 1029 N N . ARG A 1 133 ? -2.586 55.418 -6.886 1.00 45.00 133 ARG A N 1
ATOM 1030 C CA . ARG A 1 133 ? -1.177 55.792 -6.699 1.00 45.00 133 ARG A CA 1
ATOM 1031 C C . ARG A 1 133 ? -0.205 54.614 -6.775 1.00 45.00 133 ARG A C 1
ATOM 1033 O O . ARG A 1 133 ? 1.002 54.843 -6.781 1.00 45.00 133 ARG A O 1
ATOM 1040 N N . LEU A 1 134 ? -0.694 53.372 -6.842 1.00 43.72 134 LEU A N 1
ATOM 1041 C CA . LEU A 1 134 ? 0.177 52.211 -7.012 1.00 43.72 134 LEU A CA 1
ATOM 1042 C C . LEU A 1 134 ? 0.766 52.203 -8.434 1.00 43.72 134 LEU A C 1
ATOM 1044 O O . LEU A 1 134 ? 0.006 52.263 -9.404 1.00 43.72 134 LEU A O 1
ATOM 1048 N N . PRO A 1 135 ? 2.100 52.140 -8.583 1.00 40.16 135 PRO A N 1
ATOM 1049 C CA . PRO A 1 135 ? 2.746 52.182 -9.889 1.00 40.16 135 PRO A CA 1
ATOM 1050 C C . PRO A 1 135 ? 2.348 50.982 -10.764 1.00 40.16 135 PRO A C 1
ATOM 1052 O O . PRO A 1 135 ? 2.194 49.854 -10.294 1.00 40.16 135 PRO A O 1
ATOM 1055 N N . GLU A 1 136 ? 2.196 51.228 -12.066 1.00 45.12 136 GLU A N 1
ATOM 1056 C CA . GLU A 1 136 ? 1.881 50.221 -13.084 1.00 45.12 136 GLU A CA 1
ATOM 1057 C C . GLU A 1 136 ? 3.144 49.388 -13.390 1.00 45.12 136 GLU A C 1
ATOM 1059 O O . GLU A 1 136 ? 3.844 49.609 -14.373 1.00 45.12 136 GLU A O 1
ATOM 1064 N N . ILE A 1 137 ? 3.510 48.466 -12.493 1.00 47.03 137 ILE A N 1
ATOM 1065 C CA . ILE A 1 137 ? 4.765 47.697 -12.581 1.00 47.03 137 ILE A CA 1
ATOM 1066 C C . ILE A 1 137 ? 4.515 46.330 -13.231 1.00 47.03 137 ILE A C 1
ATOM 1068 O O . ILE A 1 137 ? 4.545 45.316 -12.542 1.00 47.03 137 ILE A O 1
ATOM 1072 N N . ILE A 1 138 ? 4.275 46.260 -14.544 1.00 46.69 138 ILE A N 1
ATOM 1073 C CA . ILE A 1 138 ? 4.553 45.033 -15.321 1.00 46.69 138 ILE A CA 1
ATOM 1074 C C . ILE A 1 138 ? 4.961 45.416 -16.752 1.00 46.69 138 ILE A C 1
ATOM 1076 O O . ILE A 1 138 ? 4.185 46.048 -17.471 1.00 46.69 138 ILE A O 1
ATOM 1080 N N . SER A 1 139 ? 6.126 44.954 -17.220 1.00 43.06 139 SER A N 1
ATOM 1081 C CA . SER A 1 139 ? 6.373 44.818 -18.661 1.00 43.06 139 SER A CA 1
ATOM 1082 C C . SER A 1 139 ? 5.407 43.764 -19.223 1.00 43.06 139 SER A C 1
ATOM 1084 O O . SER A 1 139 ? 5.474 42.592 -18.859 1.00 43.06 139 SER A O 1
ATOM 1086 N N . GLY A 1 140 ? 4.443 44.201 -20.039 1.00 49.41 140 GLY A N 1
ATOM 1087 C CA . GLY A 1 140 ? 3.340 43.362 -20.535 1.00 49.41 140 GLY A CA 1
ATOM 1088 C C . GLY A 1 140 ? 1.972 43.632 -19.889 1.00 49.41 140 GLY A C 1
ATOM 1089 O O . GLY A 1 140 ? 1.005 42.920 -20.162 1.00 49.41 140 GLY A O 1
ATOM 1090 N N . ALA A 1 141 ? 1.829 44.683 -19.068 1.00 47.22 141 ALA A N 1
ATOM 1091 C CA . ALA A 1 141 ? 0.519 45.142 -18.579 1.00 47.22 141 ALA A CA 1
ATOM 1092 C C . ALA A 1 141 ? -0.463 45.454 -19.729 1.00 47.22 141 ALA A C 1
ATOM 1094 O O . ALA A 1 141 ? -1.656 45.160 -19.632 1.00 47.22 141 ALA A O 1
ATOM 1095 N N . SER A 1 142 ? 0.051 45.971 -20.850 1.00 53.09 142 SER A N 1
ATOM 1096 C CA . SER A 1 142 ? -0.702 46.186 -22.090 1.00 53.09 142 SER A CA 1
ATOM 1097 C C . SER A 1 142 ? -1.231 44.881 -22.692 1.00 53.09 142 SER A C 1
ATOM 1099 O O . SER A 1 142 ? -2.377 44.849 -23.132 1.00 53.09 142 SER A O 1
ATOM 1101 N N . GLU A 1 143 ? -0.454 43.798 -22.652 1.00 56.38 143 GLU A N 1
ATOM 1102 C CA . GLU A 1 143 ? -0.807 42.481 -23.205 1.00 56.38 143 GLU A CA 1
ATOM 1103 C C . GLU A 1 143 ? -1.855 41.774 -22.336 1.00 56.38 143 GLU A C 1
ATOM 1105 O O . GLU A 1 143 ? -2.809 41.185 -22.850 1.00 56.38 143 GLU A O 1
ATOM 1110 N N . VAL A 1 144 ? -1.746 41.893 -21.007 1.00 52.50 144 VAL A N 1
ATOM 1111 C CA . VAL A 1 144 ? -2.770 41.401 -20.069 1.00 52.50 144 VAL A CA 1
ATOM 1112 C C . VAL A 1 144 ? -4.073 42.197 -20.216 1.00 52.50 144 VAL A C 1
ATOM 1114 O O . VAL A 1 144 ? -5.157 41.608 -20.230 1.00 52.50 144 VAL A O 1
ATOM 1117 N N . ALA A 1 145 ? -3.987 43.521 -20.380 1.00 54.28 145 ALA A N 1
ATOM 1118 C CA . ALA A 1 145 ? -5.145 44.377 -20.629 1.00 54.28 145 ALA A CA 1
ATOM 1119 C C . ALA A 1 145 ? -5.788 44.106 -22.004 1.00 54.28 145 ALA A C 1
ATOM 1121 O O . ALA A 1 145 ? -7.017 44.095 -22.113 1.00 54.28 145 ALA A O 1
ATOM 1122 N N . GLU A 1 146 ? -5.001 43.833 -23.048 1.00 56.81 146 GLU A N 1
ATOM 1123 C CA . GLU A 1 146 ? -5.503 43.409 -24.362 1.00 56.81 146 GLU A CA 1
ATOM 1124 C C . GLU A 1 146 ? -6.208 42.052 -24.304 1.00 56.81 146 GLU A C 1
ATOM 1126 O O . GLU A 1 146 ? -7.336 41.916 -24.787 1.00 56.81 146 GLU A O 1
ATOM 1131 N N . LEU A 1 147 ? -5.601 41.057 -23.652 1.00 53.72 147 LEU A N 1
ATOM 1132 C CA . LEU A 1 147 ? -6.216 39.743 -23.457 1.00 53.72 147 LEU A CA 1
ATOM 1133 C C . LEU A 1 147 ? -7.536 39.852 -22.680 1.00 53.72 147 LEU A C 1
ATOM 1135 O O . LEU A 1 147 ? -8.515 39.186 -23.028 1.00 53.72 147 LEU A O 1
ATOM 1139 N N . ALA A 1 148 ? -7.614 40.740 -21.685 1.00 54.56 148 ALA A N 1
ATOM 1140 C CA . ALA A 1 148 ? -8.843 40.999 -20.936 1.00 54.56 148 ALA A CA 1
ATOM 1141 C C . ALA A 1 148 ? -9.958 41.631 -21.800 1.00 54.56 148 ALA A C 1
ATOM 1143 O O . ALA A 1 148 ? -11.127 41.247 -21.654 1.00 54.56 148 ALA A O 1
ATOM 1144 N N . LYS A 1 149 ? -9.628 42.526 -22.751 1.00 56.41 149 LYS A N 1
ATOM 1145 C CA . LYS A 1 149 ? -10.605 43.127 -23.692 1.00 56.41 149 LYS A CA 1
ATOM 1146 C C . LYS A 1 149 ? -11.328 42.068 -24.530 1.00 56.41 149 LYS A C 1
ATOM 1148 O O . LYS A 1 149 ? -12.531 42.189 -24.766 1.00 56.41 149 LYS A O 1
ATOM 1153 N N . HIS A 1 150 ? -10.639 40.996 -24.922 1.00 55.34 150 HIS A N 1
ATOM 1154 C CA . HIS A 1 150 ? -11.223 39.902 -25.709 1.00 55.34 150 HIS A CA 1
ATOM 1155 C C . HIS A 1 150 ? -12.122 38.948 -24.904 1.00 55.34 150 HIS A C 1
ATOM 1157 O O . HIS A 1 150 ? -12.771 38.069 -25.479 1.00 55.34 150 HIS A O 1
ATOM 1163 N N . HIS A 1 151 ? -12.208 39.113 -23.582 1.00 54.09 151 HIS A N 1
ATOM 1164 C CA . HIS A 1 151 ? -12.816 38.130 -22.692 1.00 54.09 151 HIS A CA 1
ATOM 1165 C C . HIS A 1 151 ? -14.084 38.591 -21.956 1.00 54.09 151 HIS A C 1
ATOM 1167 O O . HIS A 1 151 ? -14.434 37.969 -20.969 1.00 54.09 151 HIS A O 1
ATOM 1173 N N . LYS A 1 152 ? -14.858 39.589 -22.419 1.00 60.84 152 LYS A N 1
ATOM 1174 C CA . LYS A 1 152 ? -16.079 40.085 -21.712 1.00 60.84 152 LYS A CA 1
ATOM 1175 C C . LYS A 1 152 ? -15.835 40.414 -20.222 1.00 60.84 152 LYS A C 1
ATOM 1177 O O . LYS A 1 152 ? -16.764 40.374 -19.415 1.00 60.84 152 LYS A O 1
ATOM 1182 N N . TRP A 1 153 ? -14.596 40.705 -19.839 1.00 61.94 153 TRP A N 1
ATOM 1183 C CA . TRP A 1 153 ? -14.297 41.208 -18.504 1.00 61.94 153 TRP A CA 1
ATOM 1184 C C . TRP A 1 153 ? -14.739 42.673 -18.412 1.00 61.94 153 TRP A C 1
ATOM 1186 O O . TRP A 1 153 ? -14.926 43.322 -19.450 1.00 61.94 153 TRP A O 1
ATOM 1196 N N . PRO A 1 154 ? -14.964 43.210 -17.200 1.00 63.78 154 PRO A N 1
ATOM 1197 C CA . PRO A 1 154 ? -15.197 44.637 -17.039 1.00 63.78 154 PRO A CA 1
ATOM 1198 C C . PRO A 1 154 ? -14.086 45.421 -17.749 1.00 63.78 154 PRO A C 1
ATOM 1200 O O . PRO A 1 154 ? -12.910 45.114 -17.580 1.00 63.78 154 PRO A O 1
ATOM 1203 N N . LYS A 1 155 ? -14.444 46.436 -18.547 1.00 64.88 155 LYS A N 1
ATOM 1204 C CA . LYS A 1 155 ? -13.478 47.217 -19.351 1.00 64.88 155 LYS A CA 1
ATOM 1205 C C . LYS A 1 155 ? -12.373 47.888 -18.518 1.00 64.88 155 LYS A C 1
ATOM 1207 O O . LYS A 1 155 ? -11.381 48.330 -19.077 1.00 64.88 155 LYS A O 1
ATOM 1212 N N . GLU A 1 156 ? -12.561 47.959 -17.203 1.00 72.38 156 GLU A N 1
ATOM 1213 C CA . GLU A 1 156 ? -11.669 48.591 -16.229 1.00 72.38 156 GLU A CA 1
ATOM 1214 C C . GLU A 1 156 ? -10.858 47.562 -15.412 1.00 72.38 156 GLU A C 1
ATOM 1216 O O . GLU A 1 156 ? -10.321 47.897 -14.357 1.00 72.38 156 GLU A O 1
ATOM 1221 N N . SER A 1 157 ? -10.792 46.298 -15.847 1.00 72.50 157 SER A N 1
ATOM 1222 C CA . SER A 1 157 ? -9.961 45.285 -15.189 1.00 72.50 157 SER A CA 1
ATOM 1223 C C . SER A 1 157 ? -8.475 45.645 -15.244 1.00 72.50 157 SER A C 1
ATOM 1225 O O . SER A 1 157 ? -7.962 46.006 -16.302 1.00 72.50 157 SER A O 1
ATOM 1227 N N . LYS A 1 158 ? -7.780 45.496 -14.112 1.00 75.75 158 LYS A N 1
ATOM 1228 C CA . LYS A 1 158 ? -6.334 45.719 -13.986 1.00 75.75 158 LYS A CA 1
ATOM 1229 C C . LYS A 1 158 ? -5.638 44.489 -13.406 1.00 75.75 158 LYS A C 1
ATOM 1231 O O . LYS A 1 158 ? -6.239 43.728 -12.641 1.00 75.75 158 LYS A O 1
ATOM 1236 N N . ALA A 1 159 ? -4.374 44.322 -13.781 1.00 73.31 159 ALA A N 1
ATOM 1237 C CA . ALA A 1 159 ? -3.457 43.337 -13.229 1.00 73.31 159 ALA A CA 1
ATOM 1238 C C . ALA A 1 159 ? -2.339 44.061 -12.479 1.00 73.31 159 ALA A C 1
ATOM 1240 O O . ALA A 1 159 ? -1.825 45.054 -12.988 1.00 73.31 159 ALA A O 1
ATOM 1241 N N . PHE A 1 160 ? -1.957 43.576 -11.304 1.00 69.62 160 PHE A N 1
ATOM 1242 C CA . PHE A 1 160 ? -0.819 44.120 -10.564 1.00 69.62 160 PHE A CA 1
ATOM 1243 C C . PHE A 1 160 ? -0.088 43.030 -9.793 1.00 69.62 160 PHE A C 1
ATOM 1245 O O . PHE A 1 160 ? -0.635 41.956 -9.533 1.00 69.62 160 PHE A O 1
ATOM 1252 N N . VAL A 1 161 ? 1.162 43.318 -9.447 1.00 66.00 161 VAL A N 1
ATOM 1253 C CA . VAL A 1 161 ? 1.994 42.453 -8.618 1.00 66.00 161 VAL A CA 1
ATOM 1254 C C . VAL A 1 161 ? 1.925 42.952 -7.180 1.00 66.00 161 VAL A C 1
ATOM 1256 O O . VAL A 1 161 ? 2.097 44.141 -6.931 1.00 66.00 161 VAL A O 1
ATOM 1259 N N . ALA A 1 162 ? 1.645 42.054 -6.245 1.00 71.75 162 ALA A N 1
ATOM 1260 C CA . ALA A 1 162 ? 1.653 42.328 -4.818 1.00 71.75 162 ALA A CA 1
ATOM 1261 C C . ALA A 1 162 ? 2.654 41.397 -4.140 1.00 71.75 162 ALA A C 1
ATOM 1263 O O . ALA A 1 162 ? 2.683 40.203 -4.434 1.00 71.75 162 ALA A O 1
ATOM 1264 N N . GLU A 1 163 ? 3.454 41.935 -3.230 1.00 60.81 163 GLU A N 1
ATOM 1265 C CA . GLU A 1 163 ? 4.339 41.140 -2.388 1.00 60.81 163 GLU A CA 1
ATOM 1266 C C . GLU A 1 163 ? 3.690 40.987 -1.012 1.00 60.81 163 GLU A C 1
ATOM 1268 O O . GLU A 1 163 ? 3.286 41.973 -0.393 1.00 60.81 163 GLU A O 1
ATOM 1273 N N . VAL A 1 164 ? 3.517 39.748 -0.561 1.00 63.81 164 VAL A N 1
ATOM 1274 C CA . VAL A 1 164 ? 2.903 39.434 0.733 1.00 63.81 164 VAL A CA 1
ATOM 1275 C C . VAL A 1 164 ? 3.799 38.420 1.420 1.00 63.81 164 VAL A C 1
ATOM 1277 O O . VAL A 1 164 ? 4.033 37.345 0.877 1.00 63.81 164 VAL A O 1
ATOM 1280 N N . ASP A 1 165 ? 4.325 38.784 2.589 1.00 66.69 165 ASP A N 1
ATOM 1281 C CA . ASP A 1 165 ? 5.217 37.941 3.396 1.00 66.69 165 ASP A CA 1
ATOM 1282 C C . ASP A 1 165 ? 6.457 37.430 2.624 1.00 66.69 165 ASP A C 1
ATOM 1284 O O . ASP A 1 165 ? 6.898 36.296 2.800 1.00 66.69 165 ASP A O 1
ATOM 1288 N N . GLY A 1 166 ? 7.019 38.273 1.744 1.00 67.00 166 GLY A N 1
ATOM 1289 C CA . GLY A 1 166 ? 8.185 37.943 0.909 1.00 67.00 166 GLY A CA 1
ATOM 1290 C C . GLY A 1 166 ? 7.871 37.057 -0.302 1.00 67.00 166 GLY A C 1
ATOM 1291 O O . GLY A 1 166 ? 8.783 36.594 -0.985 1.00 67.00 166 GLY A O 1
ATOM 1292 N N . GLU A 1 167 ? 6.590 36.801 -0.581 1.00 56.66 167 GLU A N 1
ATOM 1293 C CA . GLU A 1 167 ? 6.147 36.064 -1.759 1.00 56.66 167 GLU A CA 1
ATOM 1294 C C . GLU A 1 167 ? 5.450 36.984 -2.766 1.00 56.66 167 GLU A C 1
ATOM 1296 O O . GLU A 1 167 ? 4.588 37.793 -2.422 1.00 56.66 167 GLU A O 1
ATOM 1301 N N . THR A 1 168 ? 5.794 36.827 -4.044 1.00 66.31 168 THR A N 1
ATOM 1302 C CA . THR A 1 168 ? 5.207 37.599 -5.143 1.00 66.31 168 THR A CA 1
ATOM 1303 C C . THR A 1 168 ? 3.907 36.967 -5.647 1.00 66.31 168 THR A C 1
ATOM 1305 O O . THR A 1 168 ? 3.862 35.782 -5.999 1.00 66.31 168 THR A O 1
ATOM 1308 N N . PHE A 1 169 ? 2.858 37.778 -5.757 1.00 73.19 169 PHE A N 1
ATOM 1309 C CA . PHE A 1 169 ? 1.557 37.405 -6.298 1.00 73.19 169 PHE A CA 1
ATOM 1310 C C . PHE A 1 169 ? 1.153 38.307 -7.458 1.00 73.19 169 PHE A C 1
ATOM 1312 O O . PHE A 1 169 ? 1.349 39.515 -7.411 1.00 73.19 169 PHE A O 1
ATOM 1319 N N . VAL A 1 170 ? 0.496 37.740 -8.468 1.00 78.50 170 VAL A N 1
ATOM 1320 C CA . VAL A 1 170 ? -0.203 38.498 -9.511 1.00 78.50 170 VAL A CA 1
ATOM 1321 C C . VAL A 1 170 ? -1.690 38.520 -9.181 1.00 78.50 170 VAL A C 1
ATOM 1323 O O . VAL A 1 170 ? -2.345 37.475 -9.120 1.00 78.50 170 VAL A O 1
ATOM 1326 N N . VAL A 1 171 ? -2.228 39.716 -8.975 1.00 78.75 171 VAL A N 1
ATOM 1327 C CA . VAL A 1 171 ? -3.632 39.966 -8.653 1.00 78.75 171 VAL A CA 1
ATOM 1328 C C . VAL A 1 171 ? -4.337 40.490 -9.899 1.00 78.75 171 VAL A C 1
ATOM 1330 O O . VAL A 1 171 ? -3.905 41.470 -10.502 1.00 78.75 171 VAL A O 1
ATOM 1333 N N . LEU A 1 172 ? -5.451 39.860 -10.273 1.00 80.00 172 LEU A N 1
ATOM 1334 C CA . LEU A 1 172 ? -6.371 40.372 -11.287 1.00 80.00 172 LEU A CA 1
ATOM 1335 C C . LEU A 1 172 ? -7.646 40.848 -10.602 1.00 80.00 172 LEU A C 1
ATOM 1337 O O . LEU A 1 172 ? -8.274 40.078 -9.871 1.00 80.00 172 LEU A O 1
ATOM 1341 N N . GLY A 1 173 ? -8.093 42.066 -10.884 1.00 84.12 173 GLY A N 1
ATOM 1342 C CA . GLY A 1 173 ? -9.398 42.511 -10.402 1.00 84.12 173 GLY A CA 1
ATOM 1343 C C . GLY A 1 173 ? -10.030 43.616 -11.231 1.00 84.12 173 GLY A C 1
ATOM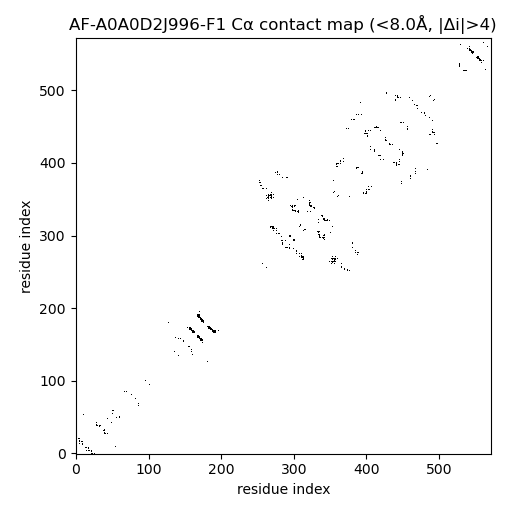 1344 O O . GLY A 1 173 ? -9.510 44.004 -12.278 1.00 84.12 173 GLY A O 1
ATOM 1345 N N . ALA A 1 174 ? -11.195 44.081 -10.789 1.00 81.19 174 ALA A N 1
ATOM 1346 C CA . ALA A 1 174 ? -11.948 45.138 -11.454 1.00 81.19 174 ALA A CA 1
ATOM 1347 C C . ALA A 1 174 ? -12.655 46.054 -10.443 1.00 81.19 174 ALA A C 1
ATOM 1349 O O . ALA A 1 174 ? -13.151 45.572 -9.421 1.00 81.19 174 ALA A O 1
ATOM 1350 N N . PRO A 1 175 ? -12.780 47.360 -10.728 1.00 74.12 175 PRO A N 1
ATOM 1351 C CA . PRO A 1 175 ? -13.548 48.265 -9.885 1.00 74.12 175 PRO A CA 1
ATOM 1352 C C . PRO A 1 175 ? -15.050 47.957 -9.970 1.00 74.12 175 PRO A C 1
ATOM 1354 O O . PRO A 1 175 ? -15.616 47.770 -11.052 1.00 74.12 175 PRO A O 1
ATOM 1357 N N . ARG A 1 176 ? -15.735 47.956 -8.820 1.00 73.75 176 ARG A N 1
ATOM 1358 C CA . ARG A 1 176 ? -17.201 47.905 -8.747 1.00 73.75 176 ARG A CA 1
ATOM 1359 C C . ARG A 1 176 ? -17.775 49.271 -8.394 1.00 73.75 176 ARG A C 1
ATOM 1361 O O . ARG A 1 176 ? -17.792 49.686 -7.239 1.00 73.75 176 ARG A O 1
ATOM 1368 N N . LYS A 1 177 ? -18.382 49.923 -9.389 1.00 57.47 177 LYS A N 1
ATOM 1369 C CA . LYS A 1 177 ? -19.005 51.249 -9.224 1.00 57.47 177 LYS A CA 1
ATOM 1370 C C . LYS A 1 177 ? -20.266 51.262 -8.346 1.00 57.47 177 LYS A C 1
ATOM 1372 O O . LYS A 1 177 ? -20.607 52.298 -7.798 1.00 57.47 177 LYS A O 1
ATOM 1377 N N . LYS A 1 178 ? -20.963 50.130 -8.173 1.00 54.06 178 LYS A N 1
ATOM 1378 C CA . LYS A 1 178 ? -22.281 50.100 -7.499 1.00 54.06 178 LYS A CA 1
ATOM 1379 C C . LYS A 1 178 ? -22.258 50.210 -5.965 1.00 54.06 178 LYS A C 1
ATOM 1381 O O . LYS A 1 178 ? -23.321 50.393 -5.385 1.00 54.06 178 LYS A O 1
ATOM 1386 N N . HIS A 1 179 ? -21.101 50.108 -5.305 1.00 47.62 179 HIS A N 1
ATOM 1387 C CA . HIS A 1 179 ? -21.023 50.084 -3.836 1.00 47.62 179 HIS A CA 1
ATOM 1388 C C . HIS A 1 179 ? -19.825 50.869 -3.285 1.00 47.62 179 HIS A C 1
ATOM 1390 O O . HIS A 1 179 ? -19.034 50.312 -2.540 1.00 47.62 179 HIS A O 1
ATOM 1396 N N . GLY A 1 180 ? -19.675 52.145 -3.648 1.00 48.34 180 GLY A N 1
ATOM 1397 C CA . GLY A 1 180 ? -18.716 53.025 -2.963 1.00 48.34 180 GLY A CA 1
ATOM 1398 C C . GLY A 1 180 ? -17.239 52.823 -3.325 1.00 48.34 180 GLY A C 1
ATOM 1399 O O . GLY A 1 180 ? -16.385 53.088 -2.493 1.00 48.34 180 GLY A O 1
ATOM 1400 N N . GLY A 1 181 ? -16.930 52.384 -4.553 1.00 51.19 181 GLY A N 1
ATOM 1401 C CA . GLY A 1 181 ? -15.565 52.486 -5.093 1.00 51.19 181 GLY A CA 1
ATOM 1402 C C . GLY A 1 181 ? -14.565 51.426 -4.616 1.00 51.19 181 GLY A C 1
ATOM 1403 O O . GLY A 1 181 ? -13.392 51.734 -4.453 1.00 51.19 181 GLY A O 1
ATOM 1404 N N . TYR A 1 182 ? -14.992 50.173 -4.424 1.00 59.00 182 TYR A N 1
ATOM 1405 C CA . TYR A 1 182 ? -14.073 49.076 -4.081 1.00 59.00 182 TYR A CA 1
ATOM 1406 C C . TYR A 1 182 ? -13.680 48.227 -5.297 1.00 59.00 182 TYR A C 1
ATOM 1408 O O . TYR A 1 182 ? -14.442 48.082 -6.260 1.00 59.00 182 TYR A O 1
ATOM 1416 N N . PHE A 1 183 ? -12.489 47.635 -5.227 1.00 60.66 183 PHE A N 1
ATOM 1417 C CA . PHE A 1 183 ? -11.918 46.760 -6.248 1.00 60.66 183 PHE A CA 1
ATOM 1418 C C . PHE A 1 183 ? -12.175 45.284 -5.897 1.00 60.66 183 PHE A C 1
ATOM 1420 O O . PHE A 1 183 ? -11.843 44.825 -4.806 1.00 60.66 183 PHE A O 1
ATOM 1427 N N . GLU A 1 184 ? -12.810 44.536 -6.800 1.00 74.81 184 GLU A N 1
ATOM 1428 C CA . GLU A 1 184 ? -13.112 43.111 -6.625 1.00 74.81 184 GLU A CA 1
ATOM 1429 C C . GLU A 1 184 ? -11.962 42.272 -7.193 1.00 74.81 184 GLU A C 1
ATOM 1431 O O . GLU A 1 184 ? -11.676 42.340 -8.391 1.00 74.81 184 GLU A O 1
ATOM 1436 N N . VAL A 1 185 ? -11.307 41.473 -6.343 1.00 75.62 185 VAL A N 1
ATOM 1437 C CA . VAL A 1 185 ? -10.287 40.508 -6.778 1.00 75.62 185 VAL A CA 1
ATOM 1438 C C . VAL A 1 185 ? -10.978 39.357 -7.503 1.00 75.62 185 VAL A C 1
ATOM 1440 O O . VAL A 1 185 ? -11.754 38.605 -6.914 1.00 75.62 185 VAL A O 1
ATOM 1443 N N . LEU A 1 186 ? -10.689 39.221 -8.793 1.00 72.50 186 LEU A N 1
ATOM 1444 C CA . LEU A 1 186 ? -11.239 38.181 -9.656 1.00 72.50 186 LEU A CA 1
ATOM 1445 C C . LEU A 1 186 ? -10.388 36.911 -9.604 1.00 72.50 186 LEU A C 1
ATOM 1447 O O . LEU A 1 186 ? -10.925 35.806 -9.695 1.00 72.50 186 LEU A O 1
ATOM 1451 N N . SER A 1 187 ? -9.063 37.043 -9.494 1.00 74.88 187 SER A N 1
ATOM 1452 C CA . SER A 1 187 ? -8.124 35.914 -9.436 1.00 74.88 187 SER A CA 1
ATOM 1453 C C . SER A 1 187 ? -6.790 36.320 -8.804 1.00 74.88 187 SER A C 1
ATOM 1455 O O . SER A 1 187 ? -6.387 37.478 -8.894 1.00 74.88 187 SER A O 1
ATOM 1457 N N . LEU A 1 188 ? -6.106 35.353 -8.187 1.00 69.56 188 LEU A N 1
ATOM 1458 C CA . LEU A 1 188 ? -4.806 35.516 -7.536 1.00 69.56 188 LEU A CA 1
ATOM 1459 C C . LEU A 1 188 ? -3.882 34.368 -7.960 1.00 69.56 188 LEU A C 1
ATOM 1461 O O . LEU A 1 188 ? -4.275 33.204 -7.865 1.00 69.56 188 LEU A O 1
ATOM 1465 N N . PHE A 1 189 ? -2.666 34.687 -8.397 1.00 76.50 189 PHE A N 1
ATOM 1466 C CA . PHE A 1 189 ? -1.658 33.710 -8.812 1.00 76.50 189 PHE A CA 1
ATOM 1467 C C . PHE A 1 189 ? -0.389 33.899 -7.988 1.00 76.50 189 PHE A C 1
ATOM 1469 O O . PHE A 1 189 ? 0.099 35.016 -7.874 1.00 76.50 189 PHE A O 1
ATOM 1476 N N . LYS A 1 190 ? 0.152 32.816 -7.429 1.00 64.62 190 LYS A N 1
ATOM 1477 C CA . LYS A 1 190 ? 1.449 32.820 -6.740 1.00 64.62 190 LYS A CA 1
ATOM 1478 C C . LYS A 1 190 ? 2.567 32.625 -7.771 1.00 64.62 190 LYS A C 1
ATOM 148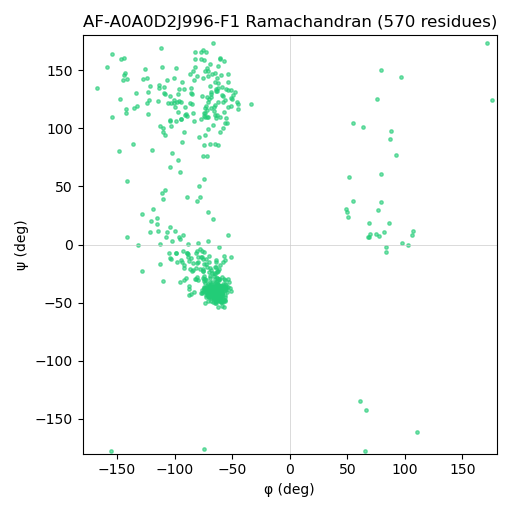0 O O . LYS A 1 190 ? 2.481 31.686 -8.564 1.00 64.62 190 LYS A O 1
ATOM 1485 N N . GLY A 1 191 ? 3.592 33.478 -7.760 1.00 67.44 191 GLY A N 1
ATOM 1486 C CA . GLY A 1 191 ? 4.741 33.413 -8.673 1.00 67.44 191 GLY A CA 1
ATOM 1487 C C . GLY A 1 191 ? 4.801 34.546 -9.709 1.00 67.44 191 GLY A C 1
ATOM 1488 O O . GLY A 1 191 ? 4.199 35.602 -9.539 1.00 67.44 191 GLY A O 1
ATOM 1489 N N . THR A 1 192 ? 5.570 34.342 -10.784 1.00 66.75 192 THR A N 1
ATOM 1490 C CA . THR A 1 192 ? 5.902 35.390 -11.768 1.00 66.75 192 THR A CA 1
ATOM 1491 C C . THR A 1 192 ? 4.758 35.703 -12.742 1.00 66.75 192 THR A C 1
ATOM 1493 O O . THR A 1 192 ? 3.873 34.877 -12.990 1.00 66.75 192 THR A O 1
ATOM 1496 N N . SER A 1 193 ? 4.809 36.887 -13.368 1.00 56.44 193 SER A N 1
ATOM 1497 C CA . SER A 1 193 ? 3.878 37.330 -14.424 1.00 56.44 193 SER A CA 1
ATOM 1498 C C . SER A 1 193 ? 3.747 36.323 -15.576 1.00 56.44 193 SER A C 1
ATOM 1500 O O . SER A 1 193 ? 2.652 36.130 -16.107 1.00 56.44 193 SER A O 1
ATOM 1502 N N . THR A 1 194 ? 4.816 35.590 -15.893 1.00 62.69 194 THR A N 1
ATOM 1503 C CA . THR A 1 194 ? 4.838 34.520 -16.902 1.00 62.69 194 THR A CA 1
ATOM 1504 C C . THR A 1 194 ? 3.863 33.382 -16.585 1.00 62.69 194 THR A C 1
ATOM 1506 O O . THR A 1 194 ? 3.220 32.844 -17.488 1.00 62.69 194 THR A O 1
ATOM 1509 N N . GLY A 1 195 ? 3.701 33.020 -15.308 1.00 61.66 195 GLY A N 1
ATOM 1510 C CA . GLY A 1 195 ? 2.756 31.983 -14.885 1.00 61.66 195 GLY A CA 1
ATOM 1511 C C . GLY A 1 195 ? 1.299 32.393 -15.118 1.00 61.66 195 GLY A C 1
ATOM 1512 O O . GLY A 1 195 ? 0.504 31.609 -15.643 1.00 61.66 195 GLY A O 1
ATOM 1513 N N . ALA A 1 196 ? 0.969 33.647 -14.805 1.00 56.94 196 ALA A N 1
ATOM 1514 C CA . ALA A 1 196 ? -0.353 34.216 -15.056 1.00 56.94 196 ALA A CA 1
ATOM 1515 C C . ALA A 1 196 ? -0.644 34.345 -16.564 1.00 56.94 196 ALA A C 1
ATOM 1517 O O . ALA A 1 196 ? -1.735 33.988 -17.014 1.00 56.94 196 ALA A O 1
ATOM 1518 N N . LEU A 1 197 ? 0.342 34.774 -17.360 1.00 58.28 197 LEU A N 1
ATOM 1519 C CA . LEU A 1 197 ? 0.236 34.882 -18.820 1.00 58.28 197 LEU A CA 1
ATOM 1520 C C . LEU A 1 197 ? 0.016 33.522 -19.495 1.00 58.28 197 LEU A C 1
ATOM 1522 O O . LEU A 1 197 ? -0.869 33.388 -20.343 1.00 58.28 197 LEU A O 1
ATOM 1526 N N . ASN A 1 198 ? 0.752 32.489 -19.083 1.00 63.41 198 ASN A N 1
ATOM 1527 C CA . ASN A 1 198 ? 0.585 31.133 -19.612 1.00 63.41 198 ASN A CA 1
ATOM 1528 C C . ASN A 1 198 ? -0.800 30.563 -19.293 1.00 63.41 198 ASN A C 1
ATOM 1530 O O . ASN A 1 198 ? -1.441 29.955 -20.156 1.00 63.41 198 ASN A O 1
ATOM 1534 N N . TRP A 1 199 ? -1.296 30.803 -18.077 1.00 65.56 199 TRP A N 1
ATOM 1535 C CA . TRP A 1 199 ? -2.648 30.409 -17.696 1.00 65.56 199 TRP A CA 1
ATOM 1536 C C . TRP A 1 199 ? -3.712 31.140 -18.528 1.00 65.56 199 TRP A C 1
ATOM 1538 O O . TRP A 1 199 ? -4.625 30.496 -19.051 1.00 65.56 199 TRP A O 1
ATOM 1548 N N . LEU A 1 200 ? -3.570 32.457 -18.721 1.00 58.25 200 LEU A N 1
ATOM 1549 C CA . LEU A 1 200 ? -4.473 33.260 -19.556 1.00 58.25 200 LEU A CA 1
ATOM 1550 C C . LEU A 1 200 ? -4.489 32.766 -21.011 1.00 58.25 200 LEU A C 1
ATOM 1552 O O . LEU A 1 200 ? -5.562 32.553 -21.583 1.00 58.25 200 LEU A O 1
ATOM 1556 N N . ALA A 1 201 ? -3.320 32.487 -21.589 1.00 60.75 201 ALA A N 1
ATOM 1557 C CA . ALA A 1 201 ? -3.199 31.941 -22.940 1.00 60.75 201 ALA A CA 1
ATOM 1558 C C . ALA A 1 201 ? -3.876 30.563 -23.073 1.00 60.75 201 ALA A C 1
ATOM 1560 O O . ALA A 1 201 ? -4.523 30.265 -24.084 1.00 60.75 201 ALA A O 1
ATOM 1561 N N . GLN A 1 202 ? -3.775 29.719 -22.045 1.00 58.12 202 GLN A N 1
ATOM 1562 C CA . GLN A 1 202 ? -4.371 28.384 -22.033 1.00 58.12 202 GLN A CA 1
ATOM 1563 C C . GLN A 1 202 ? -5.895 28.422 -21.832 1.00 58.12 202 GLN A C 1
ATOM 1565 O O . GLN A 1 202 ? -6.627 27.687 -22.503 1.00 58.12 202 GLN A O 1
ATOM 1570 N N . ALA A 1 203 ? -6.395 29.326 -20.987 1.00 55.06 203 ALA A N 1
ATOM 1571 C CA . ALA A 1 203 ? -7.826 29.584 -20.829 1.00 55.06 203 ALA A CA 1
ATOM 1572 C C . ALA A 1 203 ? -8.461 30.108 -22.133 1.00 55.0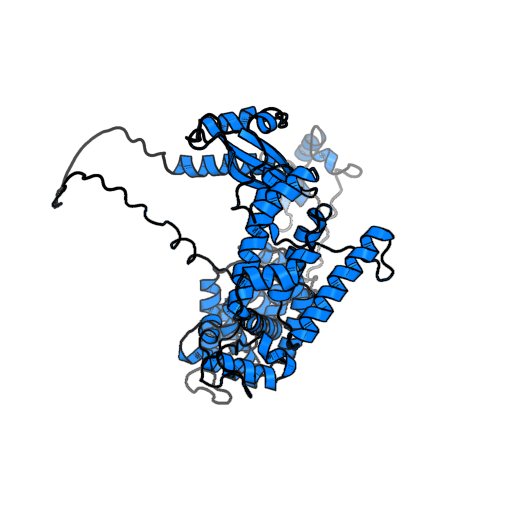6 203 ALA A C 1
ATOM 1574 O O . ALA A 1 203 ? -9.570 29.697 -22.488 1.00 55.06 203 ALA A O 1
ATOM 1575 N N . GLY A 1 204 ? -7.737 30.942 -22.890 1.00 55.16 204 GLY A N 1
ATOM 1576 C CA . GLY A 1 204 ? -8.152 31.414 -24.213 1.00 55.16 204 GLY A CA 1
ATOM 1577 C C . GLY A 1 204 ? -8.275 30.290 -25.250 1.00 55.16 204 GLY A C 1
ATOM 1578 O O . GLY A 1 204 ? -9.279 30.212 -25.966 1.00 55.16 204 GLY A O 1
ATOM 1579 N N . LYS A 1 205 ? -7.302 29.367 -25.296 1.00 51.56 205 LYS A N 1
ATOM 1580 C CA . LYS A 1 205 ? -7.317 28.205 -26.210 1.00 51.56 205 LYS A CA 1
ATOM 1581 C C . LYS A 1 205 ? -8.483 27.252 -25.929 1.00 51.56 205 LYS A C 1
ATOM 1583 O O . LYS A 1 205 ? -9.162 26.833 -26.864 1.00 51.56 205 LYS A O 1
ATOM 1588 N N . ASN A 1 206 ? -8.777 26.989 -24.656 1.00 45.84 206 ASN A N 1
ATOM 1589 C CA . ASN A 1 206 ? -9.848 26.072 -24.247 1.00 45.84 206 ASN A CA 1
ATOM 1590 C C . ASN A 1 206 ? -11.269 26.594 -24.527 1.00 45.84 206 ASN A C 1
ATOM 1592 O O . ASN A 1 206 ? -12.221 25.821 -24.478 1.00 45.84 206 ASN A O 1
ATOM 1596 N N . ARG A 1 207 ? -11.436 27.894 -24.813 1.00 41.56 207 ARG A N 1
ATOM 1597 C CA . ARG A 1 207 ? -12.732 28.480 -25.198 1.00 41.56 207 ARG A CA 1
ATOM 1598 C C . ARG A 1 207 ? -12.927 28.576 -26.708 1.00 41.56 207 ARG A C 1
ATOM 1600 O O . ARG A 1 207 ? -14.055 28.416 -27.162 1.00 41.56 207 ARG A O 1
ATOM 1607 N N . ARG A 1 208 ? -11.858 28.788 -27.490 1.00 44.91 208 ARG A N 1
ATOM 1608 C CA . ARG A 1 208 ? -11.944 28.791 -28.966 1.00 44.91 208 ARG A CA 1
ATOM 1609 C C . ARG A 1 208 ? -12.369 27.430 -29.527 1.00 44.91 208 ARG A C 1
ATOM 1611 O O . ARG A 1 208 ? -13.061 27.396 -30.537 1.00 44.91 208 ARG A O 1
ATOM 1618 N N . SER A 1 209 ? -12.056 26.332 -28.836 1.00 41.78 209 SER A N 1
ATOM 1619 C CA . SER A 1 209 ? -12.540 24.988 -29.191 1.00 41.78 209 SER A CA 1
ATOM 1620 C C . SER A 1 209 ? -14.043 24.769 -28.951 1.00 41.78 209 SER A C 1
ATOM 1622 O O . SER A 1 209 ? -14.578 23.766 -29.408 1.00 41.78 209 SER A O 1
ATOM 1624 N N . LEU A 1 210 ? -14.738 25.692 -28.271 1.00 35.03 210 LEU A N 1
ATOM 1625 C CA . LEU A 1 210 ? -16.174 25.596 -27.971 1.00 35.03 210 LEU A CA 1
ATOM 1626 C C . LEU A 1 210 ? -17.052 26.522 -28.829 1.00 35.03 210 LEU A C 1
ATOM 1628 O O . LEU A 1 210 ? -18.273 26.418 -28.766 1.00 35.03 210 LEU A O 1
ATOM 1632 N N . THR A 1 211 ? -16.465 27.414 -29.633 1.00 37.56 211 THR A N 1
ATOM 1633 C CA . THR A 1 211 ? -17.211 28.372 -30.477 1.00 37.56 211 THR A CA 1
ATOM 1634 C C . THR A 1 211 ? -16.915 28.244 -31.975 1.00 37.56 211 THR A C 1
ATOM 1636 O O . THR A 1 211 ? -17.323 29.100 -32.752 1.00 37.56 211 THR A O 1
ATOM 1639 N N . GLY A 1 212 ? -16.216 27.191 -32.401 1.00 35.94 212 GLY A N 1
ATOM 1640 C CA . GLY A 1 212 ? -15.887 26.932 -33.804 1.00 35.94 212 GLY A CA 1
ATOM 1641 C C . GLY A 1 212 ? -16.864 25.980 -34.494 1.00 35.94 212 GLY A C 1
ATOM 1642 O O . GLY A 1 212 ? -16.445 24.913 -34.919 1.00 35.94 212 GLY A O 1
ATOM 1643 N N . VAL A 1 213 ? -18.145 26.343 -34.606 1.00 36.69 213 VAL A N 1
ATOM 1644 C CA . VAL A 1 213 ? -19.062 25.741 -35.595 1.00 36.69 213 VAL A CA 1
ATOM 1645 C C . VAL A 1 213 ? -19.867 26.871 -36.231 1.00 36.69 213 VAL A C 1
ATOM 1647 O O . VAL A 1 213 ? -20.935 27.245 -35.755 1.00 36.69 213 VAL A O 1
ATOM 1650 N N . GLY A 1 214 ? -19.304 27.463 -37.282 1.00 31.44 214 GLY A N 1
ATOM 1651 C CA . GLY A 1 214 ? -20.012 28.342 -38.208 1.00 31.44 214 GLY A CA 1
ATOM 1652 C C . GLY A 1 214 ? -20.135 27.626 -39.546 1.00 31.44 214 GLY A C 1
ATOM 1653 O O . GLY A 1 214 ? -19.178 27.613 -40.313 1.00 31.44 214 GLY A O 1
ATOM 1654 N N . GLY A 1 215 ? -21.280 26.987 -39.791 1.00 30.70 215 GLY A N 1
ATOM 1655 C CA . GLY A 1 215 ? -21.635 26.393 -41.079 1.00 30.70 215 GLY A CA 1
ATOM 1656 C C . GLY A 1 215 ? -22.635 27.286 -41.810 1.00 30.70 215 GLY A C 1
ATOM 1657 O O . GLY A 1 215 ? -23.695 27.588 -41.265 1.00 30.70 215 GLY A O 1
ATOM 1658 N N . GLY A 1 216 ? -22.275 27.723 -43.019 1.00 27.38 216 GLY A N 1
ATOM 1659 C CA . GLY A 1 216 ? -23.191 28.328 -43.990 1.00 27.38 216 GLY A CA 1
ATOM 1660 C C . GLY A 1 216 ? -24.085 27.281 -44.678 1.00 27.38 216 GLY A C 1
ATOM 1661 O O . GLY A 1 216 ? -23.840 26.082 -44.534 1.00 27.38 216 GLY A O 1
ATOM 1662 N N . PRO A 1 217 ? -25.139 27.717 -45.391 1.00 35.72 217 PRO A N 1
ATOM 1663 C CA . PRO A 1 217 ? -26.323 26.907 -45.657 1.00 35.72 217 PRO A CA 1
ATOM 1664 C C . PRO A 1 217 ? -26.243 26.161 -46.993 1.00 35.72 217 PRO A C 1
ATOM 1666 O O . PRO A 1 217 ? -25.840 26.750 -47.990 1.00 35.72 217 PRO A O 1
ATOM 1669 N N . ASN A 1 218 ? -26.702 24.903 -47.025 1.00 32.41 218 ASN A N 1
ATOM 1670 C CA . ASN A 1 218 ? -27.446 24.346 -48.161 1.00 32.41 218 ASN A CA 1
ATOM 1671 C C . ASN A 1 218 ? -28.127 23.003 -47.827 1.00 32.41 218 ASN A C 1
ATOM 1673 O O . ASN A 1 218 ? -27.497 22.118 -47.263 1.00 32.41 218 ASN A O 1
ATOM 1677 N N . ALA A 1 219 ? -29.398 22.910 -48.252 1.00 28.12 219 ALA A N 1
ATOM 1678 C CA . ALA A 1 219 ? -30.213 21.729 -48.597 1.00 28.12 219 ALA A CA 1
ATOM 1679 C C . ALA A 1 219 ? -30.369 20.603 -47.540 1.00 28.12 219 ALA A C 1
ATOM 1681 O O . ALA A 1 219 ? -29.427 19.887 -47.243 1.00 28.12 219 ALA A O 1
ATOM 1682 N N . ALA A 1 220 ? -31.510 20.454 -46.853 1.00 30.38 220 ALA A N 1
ATOM 1683 C CA . ALA A 1 220 ? -32.834 19.958 -47.289 1.00 30.38 220 ALA A CA 1
ATOM 1684 C C . ALA A 1 220 ? -33.056 18.458 -46.972 1.00 30.38 220 ALA A C 1
ATOM 1686 O O . ALA A 1 220 ? -32.144 17.656 -47.110 1.00 30.38 220 ALA A O 1
ATOM 1687 N N . GLN A 1 221 ? -34.315 18.134 -46.620 1.00 29.91 221 GLN A N 1
ATOM 1688 C CA . GLN A 1 221 ? -34.933 16.823 -46.297 1.00 29.91 221 GLN A CA 1
ATOM 1689 C C . GLN A 1 221 ? -34.841 16.397 -44.813 1.00 29.91 221 GLN A C 1
ATOM 1691 O O . GLN A 1 221 ? -33.773 16.094 -44.302 1.00 29.91 221 GLN A O 1
ATOM 1696 N N . ALA A 1 222 ? -35.906 16.628 -44.023 1.00 26.50 222 ALA A N 1
ATOM 1697 C CA . ALA A 1 222 ? -37.049 15.721 -43.744 1.00 26.50 222 ALA A CA 1
ATOM 1698 C C . ALA A 1 222 ? -36.637 14.599 -42.754 1.00 26.50 222 ALA A C 1
ATOM 1700 O O . ALA A 1 222 ? -35.645 13.934 -42.985 1.00 26.50 222 ALA A O 1
ATOM 1701 N N . GLN A 1 223 ? -37.274 14.332 -41.607 1.00 26.91 223 GLN A N 1
ATOM 1702 C CA . GLN A 1 223 ? -38.699 14.252 -41.270 1.00 26.91 223 GLN A CA 1
ATOM 1703 C C . GLN A 1 223 ? -38.953 14.538 -39.767 1.00 26.91 223 GLN A C 1
ATOM 1705 O O . GLN A 1 223 ? -38.050 14.526 -38.935 1.00 26.91 223 GLN A O 1
ATOM 1710 N N . SER A 1 224 ? -40.223 14.808 -39.465 1.00 26.80 224 SER A N 1
ATOM 1711 C CA . SER A 1 224 ? -40.865 15.161 -38.190 1.00 26.80 224 SER A CA 1
ATOM 1712 C C . SER A 1 224 ? -40.764 14.117 -37.064 1.00 26.80 224 SER A C 1
ATOM 1714 O O . SER A 1 224 ? -40.647 12.936 -37.360 1.00 26.80 224 SER A O 1
ATOM 1716 N N . VAL A 1 225 ? -40.962 14.527 -35.797 1.00 26.14 225 VAL A N 1
ATOM 1717 C CA . VAL A 1 225 ? -42.172 14.233 -34.979 1.00 26.14 225 VAL A CA 1
ATOM 1718 C C . VAL A 1 225 ? -42.022 14.768 -33.526 1.00 26.14 225 VAL A C 1
ATOM 1720 O O . VAL A 1 225 ? -41.101 14.413 -32.801 1.00 26.14 225 VAL A O 1
ATOM 1723 N N . ASN A 1 226 ? -43.008 15.592 -33.140 1.00 28.06 226 ASN A N 1
ATOM 1724 C CA . ASN A 1 226 ? -43.5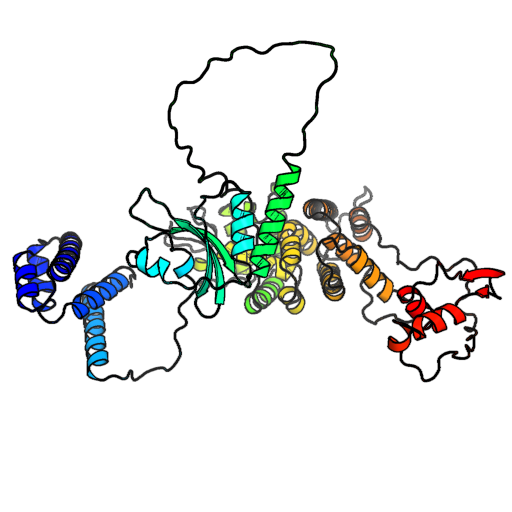60 15.951 -31.816 1.00 28.06 226 ASN A CA 1
ATOM 1725 C C . ASN A 1 226 ? -42.734 16.667 -30.727 1.00 28.06 226 ASN A C 1
ATOM 1727 O O . ASN A 1 226 ? -42.115 16.065 -29.854 1.00 28.06 226 ASN A O 1
ATOM 1731 N N . THR A 1 227 ? -42.985 17.978 -30.653 1.00 26.11 227 THR A N 1
ATOM 1732 C CA . THR A 1 227 ? -42.926 18.819 -29.447 1.00 26.11 227 THR A CA 1
ATOM 1733 C C . THR A 1 227 ? -44.359 19.169 -29.020 1.00 26.11 227 THR A C 1
ATOM 1735 O O . THR A 1 227 ? -45.149 19.534 -29.891 1.00 26.11 227 THR A O 1
ATOM 1738 N N . PRO A 1 228 ? -44.688 19.218 -27.717 1.00 28.67 228 PRO A N 1
ATOM 1739 C CA . PRO A 1 228 ? -45.723 20.121 -27.234 1.00 28.67 228 PRO A CA 1
ATOM 1740 C C . PRO A 1 228 ? -45.145 21.210 -26.320 1.00 28.67 228 PRO A C 1
ATOM 1742 O O . PRO A 1 228 ? -44.391 20.938 -25.391 1.00 28.67 228 PRO A O 1
ATOM 1745 N N . GLY A 1 229 ? -45.589 22.446 -26.563 1.00 27.05 229 GLY A N 1
ATOM 1746 C CA . GLY A 1 229 ? -45.840 23.415 -25.495 1.00 27.05 229 GLY A CA 1
ATOM 1747 C C . GLY A 1 229 ? -44.703 24.360 -25.117 1.00 27.05 229 GLY A C 1
ATOM 1748 O O . GLY A 1 229 ? -44.106 24.236 -24.054 1.00 27.05 229 GLY A O 1
ATOM 1749 N N . ARG A 1 230 ? -44.480 25.380 -25.949 1.00 25.83 230 ARG A N 1
ATOM 1750 C CA . ARG A 1 230 ? -43.745 26.603 -25.603 1.00 25.83 230 ARG A CA 1
ATOM 1751 C C . ARG A 1 230 ? -44.751 27.639 -25.087 1.00 25.83 230 ARG A C 1
ATOM 1753 O O . ARG A 1 230 ? -45.529 28.161 -25.877 1.00 25.83 230 ARG A O 1
ATOM 1760 N N . THR A 1 231 ? -44.704 27.976 -23.802 1.00 28.30 231 THR A N 1
ATOM 1761 C CA . THR A 1 231 ? -45.179 29.271 -23.288 1.00 28.30 231 THR A CA 1
ATOM 1762 C C . THR A 1 231 ? -43.970 30.096 -22.857 1.00 28.30 231 THR A C 1
ATOM 1764 O O . THR A 1 231 ? -43.041 29.605 -22.217 1.00 28.30 231 THR A O 1
ATOM 1767 N N . GLY A 1 232 ? -43.947 31.341 -23.334 1.00 26.95 232 GLY A N 1
ATOM 1768 C CA . GLY A 1 232 ? -42.930 32.349 -23.050 1.00 26.95 232 GLY A CA 1
ATOM 1769 C C . GLY A 1 232 ? -43.040 32.952 -21.642 1.00 26.95 232 GLY A C 1
ATOM 1770 O O . GLY A 1 232 ? -43.843 32.499 -20.830 1.00 26.95 232 GLY A O 1
ATOM 1771 N N . PRO A 1 233 ? -42.193 33.947 -21.336 1.00 29.39 233 PRO A N 1
ATOM 1772 C CA . PRO A 1 233 ? -41.536 34.066 -20.044 1.00 29.39 233 PRO A CA 1
ATOM 1773 C C . PRO A 1 233 ? -42.269 35.010 -19.091 1.00 29.39 233 PRO A C 1
ATOM 1775 O O . PRO A 1 233 ? -42.558 36.147 -19.446 1.00 29.39 233 PRO A O 1
ATOM 1778 N N . ASN A 1 234 ? -42.442 34.578 -17.841 1.00 25.41 234 ASN A N 1
ATOM 1779 C CA . ASN A 1 234 ? -42.637 35.495 -16.725 1.00 25.41 234 ASN A CA 1
ATOM 1780 C C . ASN A 1 234 ? -41.356 35.556 -15.897 1.00 25.41 234 ASN A C 1
ATOM 1782 O O . ASN A 1 234 ? -40.839 34.557 -15.398 1.00 25.41 234 AS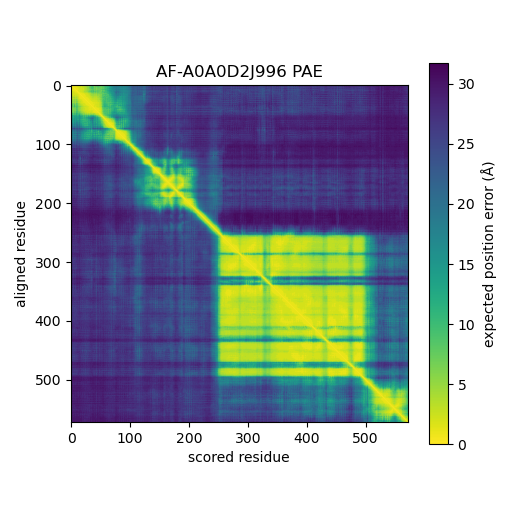N A O 1
ATOM 1786 N N . SER A 1 235 ? -40.841 36.774 -15.796 1.00 32.88 235 SER A N 1
ATOM 1787 C CA . SER A 1 235 ? -39.758 37.190 -14.927 1.00 32.88 235 SER A CA 1
ATOM 1788 C C . SER A 1 235 ? -40.081 36.891 -13.464 1.00 32.88 235 SER A C 1
ATOM 1790 O O . SER A 1 235 ? -40.947 37.531 -12.870 1.00 32.88 235 SER A O 1
ATOM 1792 N N . SER A 1 236 ? -39.326 35.988 -12.848 1.00 24.25 236 SER A N 1
ATOM 1793 C CA . SER A 1 236 ? -39.143 35.982 -11.400 1.00 24.25 236 SER A CA 1
ATOM 1794 C C . SER A 1 236 ? -37.707 35.588 -11.066 1.00 24.25 236 SER A C 1
ATOM 1796 O O . SER A 1 236 ? -37.217 34.489 -11.326 1.00 24.25 236 SER A O 1
ATOM 1798 N N . SER A 1 237 ? -36.995 36.570 -10.523 1.00 30.02 237 SER A N 1
ATOM 1799 C CA . SER A 1 237 ? -35.659 36.451 -9.967 1.00 30.02 237 SER A CA 1
ATOM 1800 C C . SER A 1 237 ? -35.649 35.416 -8.842 1.00 30.02 237 SER A C 1
ATOM 1802 O O . SER A 1 237 ? -36.025 35.715 -7.711 1.00 30.02 237 SER A O 1
ATOM 1804 N N . SER A 1 238 ? -35.186 34.210 -9.150 1.00 24.36 238 SER A N 1
ATOM 1805 C CA . SER A 1 238 ? -34.881 33.183 -8.157 1.00 24.36 238 SER A CA 1
ATOM 1806 C C . SER A 1 238 ? -33.375 32.970 -8.152 1.00 24.36 238 SER A C 1
ATOM 1808 O O . SER A 1 238 ? -32.805 32.350 -9.048 1.00 24.36 238 SER A O 1
ATOM 1810 N N . SER A 1 239 ? -32.715 33.539 -7.150 1.00 26.14 239 SER A N 1
ATOM 1811 C CA . SER A 1 239 ? -31.311 33.314 -6.831 1.00 26.14 239 SER A CA 1
ATOM 1812 C C . SER A 1 239 ? -31.105 31.855 -6.414 1.00 26.14 239 SER A C 1
ATOM 1814 O O . SER A 1 239 ? -31.136 31.497 -5.237 1.00 26.14 239 SER A O 1
ATOM 1816 N N . VAL A 1 240 ? -30.884 30.982 -7.398 1.00 23.94 240 VAL A N 1
ATOM 1817 C CA . VAL A 1 240 ? -30.436 29.611 -7.153 1.00 23.94 240 VAL A CA 1
ATOM 1818 C C . VAL A 1 240 ? -29.051 29.686 -6.512 1.00 23.94 240 VAL A C 1
ATOM 1820 O O . VAL A 1 240 ? -28.063 30.068 -7.138 1.00 23.94 240 VAL A O 1
ATOM 1823 N N . LYS A 1 241 ? -28.994 29.358 -5.220 1.00 29.83 241 LYS A N 1
ATOM 1824 C CA . LYS A 1 241 ? -27.771 29.235 -4.425 1.00 29.83 241 LYS A CA 1
ATOM 1825 C C . LYS A 1 241 ? -26.872 28.142 -5.017 1.00 29.83 241 LYS A C 1
ATOM 1827 O O . LYS A 1 241 ? -27.016 26.961 -4.704 1.00 29.83 241 LYS A O 1
ATOM 1832 N N . ILE A 1 242 ? -25.897 28.551 -5.830 1.00 27.16 242 ILE A N 1
ATOM 1833 C CA . ILE A 1 242 ? -24.766 27.734 -6.309 1.00 27.16 242 ILE A CA 1
ATOM 1834 C C . ILE A 1 242 ? -23.758 27.540 -5.159 1.00 27.16 242 ILE A C 1
ATOM 1836 O O . ILE A 1 242 ? -22.593 27.914 -5.251 1.00 27.16 242 ILE A O 1
ATOM 1840 N N . THR A 1 243 ? -24.204 26.999 -4.026 1.00 28.73 243 THR A N 1
ATOM 1841 C CA . THR A 1 243 ? -23.320 26.683 -2.888 1.00 28.73 243 THR A CA 1
ATOM 1842 C C . THR A 1 243 ? -23.183 25.186 -2.630 1.00 28.73 243 THR A C 1
ATOM 1844 O O . THR A 1 243 ? -22.203 24.787 -2.014 1.00 28.73 243 THR A O 1
ATOM 1847 N N . ASN A 1 244 ? -24.066 24.336 -3.171 1.00 29.52 244 ASN A N 1
ATOM 1848 C CA . ASN A 1 244 ? -24.078 22.905 -2.827 1.00 29.52 244 ASN A CA 1
ATOM 1849 C C . ASN A 1 244 ? -23.690 21.924 -3.950 1.00 29.52 244 ASN A C 1
ATOM 1851 O O . ASN A 1 244 ? -23.623 20.728 -3.691 1.00 29.52 244 ASN A O 1
ATOM 1855 N N . LEU A 1 245 ? -23.353 22.388 -5.160 1.00 24.20 245 LEU A N 1
ATOM 1856 C CA . LEU A 1 245 ? -22.968 21.499 -6.275 1.00 24.20 245 LEU A CA 1
ATOM 1857 C C . LEU A 1 245 ? -21.451 21.276 -6.436 1.00 24.20 245 LEU A C 1
ATOM 1859 O O . LEU A 1 245 ? -21.046 20.329 -7.099 1.00 24.20 245 LEU A O 1
ATOM 1863 N N . PHE A 1 246 ? -20.602 22.072 -5.773 1.00 27.06 246 PHE A N 1
ATOM 1864 C CA . PHE A 1 246 ? -19.138 21.903 -5.822 1.00 27.06 246 PHE A CA 1
ATOM 1865 C C . PHE A 1 246 ? -18.533 21.247 -4.570 1.00 27.06 246 PHE A C 1
ATOM 1867 O O . PHE A 1 246 ? -17.394 20.791 -4.611 1.00 27.06 246 PHE A O 1
ATOM 1874 N N . ALA A 1 247 ? -19.287 21.125 -3.472 1.00 31.55 247 ALA A N 1
ATOM 1875 C CA . ALA A 1 247 ? -18.803 20.500 -2.237 1.00 31.55 247 ALA A CA 1
ATOM 1876 C C . ALA A 1 247 ? -18.834 18.955 -2.264 1.00 31.55 247 ALA A C 1
ATOM 1878 O O . ALA A 1 247 ? -18.178 18.316 -1.439 1.00 31.55 247 ALA A O 1
ATOM 1879 N N . SER A 1 248 ? -19.556 18.341 -3.211 1.00 28.75 248 SER A N 1
ATOM 1880 C CA . SER A 1 248 ? -19.658 16.879 -3.353 1.00 28.75 248 SER A CA 1
ATOM 1881 C C . SER A 1 248 ? -18.727 16.279 -4.415 1.00 28.75 248 SER A C 1
ATOM 1883 O O . SER A 1 248 ? -18.571 15.059 -4.466 1.00 28.75 248 SER A O 1
ATOM 1885 N N . TYR A 1 249 ? -18.029 17.096 -5.212 1.00 30.91 249 TYR A N 1
ATOM 1886 C CA . TYR A 1 249 ? -17.095 16.608 -6.227 1.00 30.91 249 TYR A CA 1
ATOM 1887 C C . TYR A 1 249 ? -15.632 16.771 -5.780 1.00 30.91 249 TYR A C 1
ATOM 1889 O O . TYR A 1 249 ? -15.057 17.852 -5.822 1.00 30.91 249 TYR A O 1
ATOM 1897 N N . LYS A 1 250 ? -15.015 15.628 -5.434 1.00 36.44 250 LYS A N 1
ATOM 1898 C CA . LYS A 1 250 ? -13.569 15.387 -5.217 1.00 36.44 250 LYS A CA 1
ATOM 1899 C C . LYS A 1 250 ? -12.960 15.838 -3.874 1.00 36.44 250 LYS A C 1
ATOM 1901 O O . LYS A 1 250 ? -11.929 16.504 -3.856 1.00 36.44 250 LYS A O 1
ATOM 1906 N N . LYS A 1 251 ? -13.437 15.301 -2.741 1.00 42.38 251 LYS A N 1
ATOM 1907 C CA . LYS A 1 251 ? -12.525 15.049 -1.601 1.00 42.38 251 LYS A CA 1
ATOM 1908 C C . LYS A 1 251 ? -11.574 13.911 -1.987 1.00 42.38 251 LYS A C 1
ATOM 1910 O O . LYS A 1 251 ? -11.867 12.740 -1.752 1.00 42.38 251 LYS A O 1
ATOM 1915 N N . LYS A 1 252 ? -10.461 14.238 -2.649 1.00 44.16 252 LYS A N 1
ATOM 1916 C CA . LYS A 1 252 ? -9.365 13.280 -2.830 1.00 44.16 252 LYS A CA 1
ATOM 1917 C C . LYS A 1 252 ? -8.812 12.945 -1.433 1.00 44.16 252 LYS A C 1
ATOM 1919 O O . LYS A 1 252 ? -8.620 13.874 -0.649 1.00 44.16 252 LYS A O 1
ATOM 1924 N N . PRO A 1 253 ? -8.573 11.671 -1.074 1.00 49.50 253 PRO A N 1
ATOM 1925 C CA . PRO A 1 253 ? -7.555 11.409 -0.066 1.00 49.50 253 PRO A CA 1
ATOM 1926 C C . PRO A 1 253 ? -6.267 12.045 -0.604 1.00 49.50 253 PRO A C 1
ATOM 1928 O O . PRO A 1 253 ? -5.936 11.811 -1.763 1.00 49.50 253 PRO A O 1
ATOM 1931 N N . ASN A 1 254 ? -5.644 12.931 0.166 1.00 56.06 254 ASN A N 1
ATOM 1932 C CA . ASN A 1 254 ? -4.254 13.304 -0.049 1.00 56.06 254 ASN A CA 1
ATOM 1933 C C . ASN A 1 254 ? -3.491 12.552 1.034 1.00 56.06 254 ASN A C 1
ATOM 1935 O O . ASN A 1 254 ? -3.565 12.927 2.203 1.00 56.06 254 ASN A O 1
ATOM 1939 N N . PHE A 1 255 ? -2.847 11.452 0.656 1.00 73.06 255 PHE A N 1
ATOM 1940 C CA . PHE A 1 255 ? -1.727 10.926 1.423 1.00 73.06 255 PHE A CA 1
ATOM 1941 C C . PHE A 1 255 ? -0.545 11.851 1.145 1.00 73.06 255 PHE A C 1
ATOM 1943 O O . PHE A 1 255 ? 0.199 11.650 0.192 1.00 73.06 255 PHE A O 1
ATOM 1950 N N . ASP A 1 256 ? -0.480 12.928 1.916 1.00 78.81 256 ASP A N 1
ATOM 1951 C CA . ASP A 1 256 ? 0.705 13.761 2.047 1.00 78.81 256 ASP A CA 1
ATOM 1952 C C . ASP A 1 256 ? 1.236 13.473 3.449 1.00 78.81 256 ASP A C 1
ATOM 1954 O O . ASP A 1 256 ? 0.672 13.935 4.444 1.00 78.81 256 ASP A O 1
ATOM 1958 N N . LEU A 1 257 ? 2.171 12.528 3.528 1.00 82.12 257 LEU A N 1
ATOM 1959 C CA . LEU A 1 257 ? 2.737 12.076 4.791 1.00 82.12 257 LEU A CA 1
ATOM 1960 C C . LEU A 1 257 ? 4.043 12.829 4.993 1.00 82.12 257 LEU A C 1
ATOM 1962 O O . LEU A 1 257 ? 5.001 12.609 4.257 1.00 82.12 257 LEU A O 1
ATOM 1966 N N . ASP A 1 258 ? 4.098 13.678 6.018 1.00 88.75 258 ASP A N 1
ATOM 1967 C CA . ASP A 1 258 ? 5.386 14.196 6.467 1.00 88.75 258 ASP A CA 1
ATOM 1968 C C . ASP A 1 258 ? 6.301 13.028 6.924 1.00 88.75 258 ASP A C 1
ATOM 1970 O O . ASP A 1 258 ? 5.807 11.935 7.244 1.00 88.75 258 ASP A O 1
ATOM 1974 N N . PRO A 1 259 ? 7.632 13.214 6.983 1.00 89.94 259 PRO A N 1
ATOM 1975 C CA . PRO A 1 259 ? 8.551 12.143 7.373 1.00 89.94 259 PRO A CA 1
ATOM 1976 C C . PRO A 1 259 ? 8.214 11.515 8.737 1.00 89.94 259 PRO A C 1
ATOM 1978 O O . PRO A 1 259 ? 8.286 10.300 8.916 1.00 89.94 259 PRO A O 1
ATOM 1981 N N . ALA A 1 260 ? 7.761 12.306 9.711 1.00 90.94 260 ALA A N 1
ATOM 1982 C CA . ALA A 1 260 ? 7.380 11.777 11.018 1.00 90.94 260 ALA A CA 1
ATOM 1983 C C . ALA A 1 260 ? 6.102 10.920 10.940 1.00 90.94 260 ALA A C 1
ATOM 1985 O O . ALA A 1 260 ? 5.971 9.925 11.659 1.00 90.94 260 ALA A O 1
ATOM 1986 N N . GLN A 1 261 ? 5.155 11.272 10.072 1.00 91.81 261 GLN A N 1
ATOM 1987 C CA . GLN A 1 261 ? 3.940 10.513 9.802 1.00 91.81 261 GLN A CA 1
ATOM 1988 C C . GLN A 1 261 ? 4.238 9.224 9.042 1.00 91.81 261 GLN A C 1
ATOM 1990 O O . GLN A 1 261 ? 3.680 8.192 9.412 1.00 91.81 261 GLN A O 1
ATOM 1995 N N . ALA A 1 262 ? 5.131 9.247 8.051 1.00 91.38 262 ALA A N 1
ATOM 1996 C CA . ALA A 1 262 ? 5.570 8.049 7.336 1.00 91.38 262 ALA A CA 1
ATOM 1997 C C . ALA A 1 262 ? 6.272 7.059 8.284 1.00 91.38 262 ALA A C 1
ATOM 1999 O O . ALA A 1 262 ? 5.907 5.882 8.329 1.00 91.38 262 ALA A O 1
ATOM 2000 N N . ALA A 1 263 ? 7.188 7.533 9.136 1.00 94.06 263 ALA A N 1
ATOM 2001 C CA . ALA A 1 263 ? 7.857 6.689 10.130 1.00 94.06 263 ALA A CA 1
ATOM 2002 C C . ALA A 1 263 ? 6.855 6.072 11.121 1.00 94.06 263 ALA A C 1
ATOM 2004 O O . ALA A 1 263 ? 6.885 4.867 11.397 1.00 94.06 263 ALA A O 1
ATOM 2005 N N . LYS A 1 264 ? 5.902 6.878 11.613 1.00 95.75 264 LYS A N 1
ATOM 2006 C CA . LYS A 1 264 ? 4.811 6.402 12.478 1.00 95.75 264 LYS A CA 1
ATOM 2007 C C . LYS A 1 264 ? 3.910 5.401 11.759 1.00 95.75 264 LYS A C 1
ATOM 2009 O O . LYS A 1 264 ? 3.490 4.434 12.387 1.00 95.75 264 LYS A O 1
ATOM 2014 N N . ALA A 1 265 ? 3.609 5.615 10.480 1.00 95.12 265 ALA A N 1
ATOM 2015 C CA . ALA A 1 265 ? 2.789 4.724 9.668 1.00 95.12 265 ALA A CA 1
ATOM 2016 C C . ALA A 1 265 ? 3.431 3.337 9.546 1.00 95.12 265 ALA A C 1
ATOM 2018 O O . ALA A 1 265 ? 2.764 2.346 9.834 1.00 95.12 265 ALA A O 1
ATOM 2019 N N . VAL A 1 266 ? 4.727 3.262 9.221 1.00 96.19 266 VAL A N 1
ATOM 2020 C CA . VAL A 1 266 ? 5.476 1.992 9.144 1.00 96.19 266 VAL A CA 1
ATOM 2021 C C . VAL A 1 266 ? 5.579 1.318 10.503 1.00 96.19 266 VAL A C 1
ATOM 2023 O O . VAL A 1 266 ? 5.278 0.133 10.619 1.00 96.19 266 VAL A O 1
ATOM 2026 N N . SER A 1 267 ? 5.968 2.063 11.541 1.00 96.81 267 SER A N 1
ATOM 2027 C CA . SER A 1 267 ? 6.090 1.525 12.901 1.00 96.81 267 SER A CA 1
ATOM 2028 C C . SER A 1 267 ? 4.767 0.919 13.382 1.00 96.81 267 SER A C 1
ATOM 2030 O O . SER A 1 267 ? 4.726 -0.227 13.823 1.00 96.81 267 SER A O 1
ATOM 2032 N N . ARG A 1 268 ? 3.657 1.645 13.208 1.00 97.06 268 ARG A N 1
ATOM 2033 C CA . ARG A 1 268 ? 2.309 1.153 13.519 1.00 97.06 268 ARG A CA 1
ATOM 2034 C C . ARG A 1 268 ? 1.906 -0.017 12.635 1.00 97.06 268 ARG A C 1
ATOM 2036 O O . ARG A 1 268 ? 1.342 -0.980 13.136 1.00 97.06 268 ARG A O 1
ATOM 2043 N N . GLY A 1 269 ? 2.201 0.060 11.343 1.00 96.69 269 GLY A N 1
ATOM 2044 C CA . GLY A 1 269 ? 1.891 -0.979 10.370 1.00 96.69 269 GLY A CA 1
ATOM 2045 C C . GLY A 1 269 ? 2.531 -2.321 10.705 1.00 96.69 269 GLY A C 1
ATOM 2046 O O . GLY A 1 269 ? 1.854 -3.345 10.646 1.00 96.69 269 GLY A O 1
ATOM 2047 N N . LYS A 1 270 ? 3.796 -2.309 11.144 1.00 96.31 270 LYS A N 1
ATOM 2048 C CA . LYS A 1 270 ? 4.525 -3.500 11.612 1.00 96.31 270 LYS A CA 1
ATOM 2049 C C . LYS A 1 270 ? 3.900 -4.136 12.857 1.00 96.31 270 LYS A C 1
ATOM 2051 O O . LYS A 1 270 ? 3.994 -5.348 13.018 1.00 96.31 270 LYS A O 1
ATOM 2056 N N . ASN A 1 271 ? 3.229 -3.346 13.696 1.00 97.12 271 ASN A N 1
ATOM 2057 C CA . ASN A 1 271 ? 2.549 -3.849 14.891 1.00 97.12 271 ASN A CA 1
ATOM 2058 C C . ASN A 1 271 ? 1.179 -4.476 14.589 1.00 97.12 271 ASN A C 1
ATOM 2060 O O . ASN A 1 271 ? 0.650 -5.191 15.436 1.00 97.12 271 ASN A O 1
ATOM 2064 N N . ILE A 1 272 ? 0.586 -4.244 13.409 1.00 97.12 272 ILE A N 1
ATOM 2065 C CA . ILE A 1 272 ? -0.722 -4.823 13.078 1.00 97.12 272 ILE A CA 1
ATOM 2066 C C . ILE A 1 2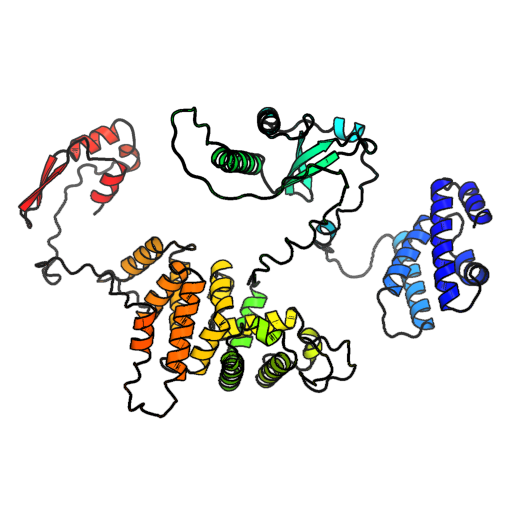72 ? -0.581 -6.337 12.916 1.00 97.12 272 ILE A C 1
ATOM 2068 O O . ILE A 1 272 ? 0.079 -6.834 12.001 1.00 97.12 272 ILE A O 1
ATOM 2072 N N . SER A 1 273 ? -1.274 -7.086 13.768 1.00 96.31 273 SER A N 1
ATOM 2073 C CA . SER A 1 273 ? -1.260 -8.539 13.714 1.00 96.31 273 SER A CA 1
ATOM 2074 C C . SER A 1 273 ? -2.033 -9.053 12.498 1.00 96.31 273 SER A C 1
ATOM 2076 O O . SER A 1 273 ? -3.021 -8.468 12.039 1.00 96.31 273 SER A O 1
ATOM 2078 N N . ARG A 1 274 ? -1.642 -10.231 12.001 1.00 93.50 274 ARG A N 1
ATOM 2079 C CA . ARG A 1 274 ? -2.365 -10.916 10.916 1.00 93.50 274 ARG A CA 1
ATOM 2080 C C . ARG A 1 274 ? -3.843 -11.135 11.254 1.00 93.50 274 ARG A C 1
ATOM 2082 O O . ARG A 1 274 ? -4.696 -10.972 10.391 1.00 93.50 274 ARG A O 1
ATOM 2089 N N . LYS A 1 275 ? -4.152 -11.420 12.525 1.00 95.56 275 LYS A N 1
ATOM 2090 C CA . LYS A 1 275 ? -5.525 -11.585 13.028 1.00 95.56 275 LYS A CA 1
ATOM 2091 C C . LYS A 1 275 ? -6.350 -10.304 12.876 1.00 95.56 275 LYS A C 1
ATOM 2093 O O . LYS A 1 275 ? -7.532 -10.376 12.535 1.00 95.56 275 LYS A O 1
ATOM 2098 N N . THR A 1 276 ? -5.749 -9.141 13.114 1.00 96.50 276 THR A N 1
ATOM 2099 C CA . THR A 1 276 ? -6.408 -7.846 12.909 1.00 96.50 276 THR A CA 1
ATOM 2100 C C . THR A 1 276 ? -6.606 -7.546 11.431 1.00 96.50 276 THR A C 1
ATOM 2102 O O . THR A 1 276 ? -7.710 -7.148 11.054 1.00 96.50 276 THR A O 1
ATOM 2105 N N . LEU A 1 277 ? -5.610 -7.813 10.579 1.00 94.94 277 LEU A N 1
ATOM 2106 C CA . LEU A 1 277 ? -5.774 -7.698 9.125 1.00 94.94 277 LEU A CA 1
ATOM 2107 C C . LEU A 1 277 ? -6.890 -8.618 8.609 1.00 94.94 277 LEU A C 1
ATOM 2109 O O . LEU A 1 277 ? -7.748 -8.154 7.865 1.00 94.94 277 LEU A O 1
ATOM 2113 N N . ASP A 1 278 ? -6.949 -9.872 9.068 1.00 92.12 278 ASP A N 1
ATOM 2114 C CA . ASP A 1 278 ? -8.012 -10.828 8.724 1.00 92.12 278 ASP A CA 1
ATOM 2115 C C . ASP A 1 278 ? -9.390 -10.322 9.174 1.00 92.12 278 ASP A C 1
ATOM 2117 O O . ASP A 1 278 ? -10.386 -10.460 8.462 1.00 92.12 278 ASP A O 1
ATOM 2121 N N . LYS A 1 279 ? -9.473 -9.705 10.357 1.00 94.44 279 LYS A N 1
ATOM 2122 C CA . LYS A 1 279 ? -10.721 -9.118 10.862 1.00 94.44 279 LYS A CA 1
ATOM 2123 C C . LYS A 1 279 ? -11.175 -7.938 10.001 1.00 94.44 279 LYS A C 1
ATOM 2125 O O . LYS A 1 279 ? -12.350 -7.870 9.647 1.00 94.44 279 LYS A O 1
ATOM 2130 N N . ILE A 1 280 ? -10.264 -7.031 9.645 1.00 93.69 280 ILE A N 1
ATOM 2131 C CA . ILE A 1 280 ? -10.550 -5.894 8.755 1.00 93.69 280 ILE A CA 1
ATOM 2132 C C . ILE A 1 280 ? -10.969 -6.408 7.370 1.00 93.69 280 ILE A C 1
ATOM 2134 O O . ILE A 1 280 ? -11.970 -5.956 6.817 1.00 93.69 280 ILE A O 1
ATOM 2138 N N . ALA A 1 281 ? -10.257 -7.407 6.847 1.00 89.50 281 ALA A N 1
ATOM 2139 C CA . ALA A 1 281 ? -10.551 -8.079 5.588 1.00 89.50 281 ALA A CA 1
ATOM 2140 C C . ALA A 1 281 ? -11.971 -8.661 5.552 1.00 89.50 281 ALA A C 1
ATOM 2142 O O . ALA A 1 281 ? -12.696 -8.402 4.589 1.00 89.50 281 ALA A O 1
ATOM 2143 N N . LYS A 1 282 ? -12.387 -9.383 6.602 1.00 90.62 282 LYS A N 1
ATOM 2144 C CA . LYS A 1 282 ? -13.749 -9.931 6.736 1.00 90.62 282 LYS A CA 1
ATOM 2145 C C . LYS A 1 282 ? -14.810 -8.833 6.748 1.00 90.62 282 LYS A C 1
ATOM 2147 O O . LYS A 1 282 ? -15.756 -8.900 5.976 1.00 90.62 282 LYS A O 1
ATOM 2152 N N . LEU A 1 283 ? -14.611 -7.771 7.532 1.00 91.50 283 LEU A N 1
ATOM 2153 C CA . LEU A 1 283 ? -15.562 -6.652 7.578 1.00 91.50 283 LEU A CA 1
ATOM 2154 C C . LEU A 1 283 ? -15.726 -5.951 6.219 1.00 91.50 283 LEU A C 1
ATOM 2156 O O . LEU A 1 283 ? -16.799 -5.431 5.920 1.00 91.50 283 LEU A O 1
ATOM 2160 N N . LEU A 1 284 ? -14.677 -5.939 5.393 1.00 87.12 284 LEU A N 1
ATOM 2161 C CA . LEU A 1 284 ? -14.740 -5.404 4.034 1.00 87.12 284 LEU A CA 1
ATOM 2162 C C . LEU A 1 284 ? -15.469 -6.354 3.064 1.00 87.12 284 LEU A C 1
ATOM 2164 O O . LEU A 1 284 ? -15.988 -5.883 2.051 1.00 87.12 284 LEU A O 1
ATOM 2168 N N . GLN A 1 285 ? -15.449 -7.675 3.293 1.00 82.38 285 GLN A N 1
ATOM 2169 C CA . GLN A 1 285 ? -16.042 -8.670 2.382 1.00 82.38 285 GLN A CA 1
ATOM 2170 C C . GLN A 1 285 ? -17.567 -8.578 2.347 1.00 82.38 285 GLN A C 1
ATOM 2172 O O . GLN A 1 285 ? -18.144 -8.674 1.268 1.00 82.38 285 GLN A O 1
ATOM 2177 N N . ASP A 1 286 ? -18.198 -8.318 3.489 1.00 74.94 286 ASP A N 1
ATOM 2178 C CA . ASP A 1 286 ? -19.651 -8.440 3.644 1.00 74.94 286 ASP A CA 1
ATOM 2179 C C . ASP A 1 286 ? -20.475 -7.468 2.781 1.00 74.94 286 ASP A C 1
ATOM 2181 O O . ASP A 1 286 ? -21.672 -7.683 2.598 1.00 74.94 286 ASP A O 1
ATOM 2185 N N . LYS A 1 287 ? -19.887 -6.367 2.283 1.00 72.94 287 LYS A N 1
ATOM 2186 C CA . LYS A 1 287 ? -20.651 -5.289 1.617 1.00 72.94 287 LYS A CA 1
ATOM 2187 C C . LYS A 1 287 ? -19.988 -4.642 0.399 1.00 72.94 287 LYS A C 1
ATOM 2189 O O . LYS A 1 287 ? -20.500 -3.630 -0.073 1.00 72.94 287 LYS A O 1
ATOM 2194 N N . ASP A 1 288 ? -18.850 -5.150 -0.081 1.00 68.88 288 ASP A N 1
ATOM 2195 C CA . ASP A 1 288 ? -18.068 -4.504 -1.158 1.00 68.88 288 ASP A CA 1
ATOM 2196 C C . ASP A 1 288 ? -17.795 -2.995 -0.897 1.00 68.88 288 ASP A C 1
ATOM 2198 O O . ASP A 1 288 ? -17.635 -2.179 -1.808 1.00 68.88 288 ASP A O 1
ATOM 2202 N N . GLN A 1 289 ? -17.741 -2.607 0.382 1.00 81.25 289 GLN A N 1
ATOM 2203 C CA . GLN A 1 289 ? -17.575 -1.221 0.817 1.00 81.25 289 GLN A CA 1
ATOM 2204 C C . GLN A 1 289 ? -16.100 -0.815 0.835 1.00 81.25 289 GLN A C 1
ATOM 2206 O O . GLN A 1 289 ? -15.211 -1.621 1.098 1.00 81.25 289 GLN A O 1
ATOM 2211 N N . THR A 1 290 ? -15.835 0.471 0.587 1.00 85.88 290 THR A N 1
ATOM 2212 C CA . THR A 1 290 ? -14.494 1.044 0.768 1.00 85.88 290 THR A CA 1
ATOM 2213 C C . THR A 1 290 ? -14.136 1.100 2.253 1.00 85.88 290 THR A C 1
ATOM 2215 O O . THR A 1 290 ? -15.019 1.226 3.104 1.00 85.88 290 THR A O 1
ATOM 2218 N N . LEU A 1 291 ? -12.837 1.099 2.574 1.00 90.25 291 LEU A N 1
ATOM 2219 C CA . LEU A 1 291 ? -12.361 1.271 3.952 1.00 90.25 291 LEU A CA 1
ATOM 2220 C C . LEU A 1 291 ? -12.974 2.510 4.627 1.00 90.25 291 LEU A C 1
ATOM 2222 O O . LEU A 1 291 ? -13.388 2.439 5.778 1.00 90.25 291 LEU A O 1
ATOM 2226 N N . ARG A 1 292 ? -13.115 3.629 3.904 1.00 90.50 292 ARG A N 1
ATOM 2227 C CA . ARG A 1 292 ? -13.766 4.835 4.442 1.00 90.50 292 ARG A CA 1
ATOM 2228 C C . ARG A 1 292 ? -15.235 4.630 4.778 1.00 90.50 292 ARG A C 1
ATOM 2230 O O . ARG A 1 292 ? -15.642 5.033 5.860 1.00 90.50 292 ARG A O 1
ATOM 2237 N N . ALA A 1 293 ? -15.999 3.995 3.890 1.00 90.62 293 ALA A N 1
ATOM 2238 C CA . ALA A 1 293 ? -17.413 3.717 4.135 1.00 90.62 293 ALA A CA 1
ATOM 2239 C C . ALA A 1 293 ? -17.605 2.778 5.338 1.00 90.62 293 ALA A C 1
ATOM 2241 O O . ALA A 1 293 ? -18.526 2.960 6.129 1.00 90.62 293 ALA A O 1
ATOM 2242 N N . LEU A 1 294 ? -16.691 1.823 5.519 1.00 92.00 294 LEU A N 1
ATOM 2243 C CA . LEU A 1 294 ? -16.661 0.951 6.689 1.00 92.00 294 LEU A CA 1
ATOM 2244 C C . LEU A 1 294 ? -16.353 1.743 7.970 1.00 92.00 294 LEU A C 1
ATOM 2246 O O . LEU A 1 294 ? -17.013 1.561 8.990 1.00 92.00 294 LEU A O 1
ATOM 2250 N N . LEU A 1 295 ? -15.391 2.668 7.918 1.00 93.00 295 LEU A N 1
ATOM 2251 C CA . LEU A 1 295 ? -15.061 3.550 9.043 1.00 93.00 295 LEU A CA 1
ATOM 2252 C C . LEU A 1 295 ? -16.159 4.586 9.344 1.00 93.00 295 LEU A C 1
ATOM 2254 O O . LEU A 1 295 ? -16.218 5.100 10.457 1.00 93.00 295 LEU A O 1
ATOM 2258 N N . ASP A 1 296 ? -17.045 4.888 8.395 1.00 91.88 296 ASP A N 1
ATOM 2259 C CA . ASP A 1 296 ? -18.226 5.723 8.642 1.00 91.88 296 ASP A CA 1
ATOM 2260 C C . ASP A 1 296 ? -19.291 5.004 9.486 1.00 91.88 296 ASP A C 1
ATOM 2262 O O . ASP A 1 296 ? -20.120 5.667 10.112 1.00 91.88 296 ASP A O 1
ATOM 2266 N N . ASN A 1 297 ? -19.255 3.669 9.564 1.00 90.69 297 ASN A N 1
ATOM 2267 C CA . ASN A 1 297 ? -20.114 2.890 10.448 1.00 90.69 297 ASN A CA 1
ATOM 2268 C C . ASN A 1 297 ? -19.501 2.808 11.860 1.00 90.69 297 ASN A C 1
ATOM 2270 O O . ASN A 1 297 ? -18.490 2.123 12.041 1.00 90.69 297 ASN A O 1
ATOM 2274 N N . PRO A 1 298 ? -20.124 3.411 12.894 1.00 90.00 298 PRO A N 1
ATOM 2275 C CA . PRO A 1 298 ? -19.572 3.440 14.249 1.00 90.00 298 PRO A CA 1
ATOM 2276 C C . PRO A 1 298 ? -19.231 2.061 14.818 1.00 90.00 298 PRO A C 1
ATOM 2278 O O . PRO A 1 298 ? -18.180 1.880 15.432 1.00 90.00 298 PRO A O 1
ATOM 2281 N N . LYS A 1 299 ? -20.088 1.060 14.582 1.00 89.69 299 LYS A N 1
ATOM 2282 C CA . LYS A 1 299 ? -19.887 -0.292 15.114 1.00 89.69 299 LYS A CA 1
ATOM 2283 C C . LYS A 1 299 ? -18.650 -0.943 14.498 1.00 89.69 299 LYS A C 1
ATOM 2285 O O . LYS A 1 299 ? -17.836 -1.521 15.211 1.00 89.69 299 LYS A O 1
ATOM 2290 N N . GLN A 1 300 ? -18.492 -0.829 13.180 1.00 92.38 300 GLN A N 1
ATOM 2291 C CA . GLN A 1 300 ? -17.350 -1.405 12.466 1.00 92.38 300 GLN A CA 1
ATOM 2292 C C . GLN A 1 300 ? -16.061 -0.629 12.765 1.00 92.38 300 GLN A C 1
ATOM 2294 O O . GLN A 1 300 ? -15.036 -1.240 13.060 1.00 92.38 300 GLN A O 1
ATOM 2299 N N . ALA A 1 301 ? -16.120 0.703 12.790 1.00 93.00 301 ALA A N 1
ATOM 2300 C CA . ALA A 1 301 ? -14.994 1.550 13.168 1.00 93.00 301 ALA A CA 1
ATOM 2301 C C . ALA A 1 301 ? -14.484 1.235 14.583 1.00 93.00 301 ALA A C 1
ATOM 2303 O O . ALA A 1 301 ? -13.285 1.027 14.767 1.00 93.00 301 ALA A O 1
ATOM 2304 N N . GLY A 1 302 ? -15.379 1.104 15.568 1.00 91.88 302 GLY A N 1
ATOM 2305 C CA . GLY A 1 302 ? -15.013 0.707 16.930 1.00 91.88 302 GLY A CA 1
ATOM 2306 C C . GLY A 1 302 ? -14.380 -0.687 16.991 1.00 91.88 302 GLY A C 1
ATOM 2307 O O . GLY A 1 302 ? -13.371 -0.888 17.664 1.00 91.88 302 GLY A O 1
ATOM 2308 N N . GLN A 1 303 ? -14.896 -1.649 16.215 1.00 93.19 303 GLN A N 1
ATOM 2309 C CA . GLN A 1 303 ? -14.302 -2.988 16.114 1.00 93.19 303 GLN A CA 1
ATOM 2310 C C . GLN A 1 303 ? -12.881 -2.990 15.538 1.00 93.19 303 GLN A C 1
ATOM 2312 O O . GLN A 1 303 ? -12.091 -3.854 15.943 1.00 93.19 303 GLN A O 1
ATOM 2317 N N . ILE A 1 304 ? -12.579 -2.079 14.607 1.00 95.00 304 ILE A N 1
ATOM 2318 C CA . ILE A 1 304 ? -11.239 -1.887 14.039 1.00 95.00 304 ILE A CA 1
ATOM 2319 C C . ILE A 1 304 ? -10.324 -1.207 15.054 1.00 95.00 304 ILE A C 1
ATOM 2321 O O . ILE A 1 304 ? -9.248 -1.730 15.327 1.00 95.00 304 ILE A O 1
ATOM 2325 N N . LEU A 1 305 ? -10.750 -0.095 15.661 1.00 94.69 305 LEU A N 1
ATOM 2326 C CA . LEU A 1 305 ? -9.935 0.632 16.640 1.00 94.69 305 LEU A CA 1
ATOM 2327 C C . LEU A 1 305 ? -9.588 -0.233 17.857 1.00 94.69 305 LEU A C 1
ATOM 2329 O O . LEU A 1 305 ? -8.437 -0.239 18.278 1.00 94.69 305 LEU A O 1
ATOM 2333 N N . ASN A 1 306 ? -10.526 -1.045 18.354 1.00 94.06 306 ASN A N 1
ATOM 2334 C CA . ASN A 1 306 ? -10.249 -2.022 19.412 1.00 94.06 306 ASN A CA 1
ATOM 2335 C C . ASN A 1 306 ? -9.216 -3.076 18.995 1.00 94.06 306 ASN A C 1
ATOM 2337 O O . ASN A 1 306 ? -8.436 -3.536 19.823 1.00 94.06 306 ASN A O 1
ATOM 2341 N N . ALA A 1 307 ? -9.230 -3.513 17.732 1.00 95.88 307 ALA A N 1
ATOM 2342 C CA . ALA A 1 307 ? -8.257 -4.487 17.243 1.00 95.88 307 ALA A CA 1
ATOM 2343 C C . ALA A 1 307 ? -6.861 -3.853 17.138 1.00 95.88 307 ALA A C 1
ATOM 2345 O O . ALA A 1 307 ? -5.896 -4.413 17.644 1.00 95.88 307 ALA A O 1
ATOM 2346 N N . LEU A 1 308 ? -6.782 -2.630 16.608 1.00 96.62 308 LEU A N 1
ATOM 2347 C CA . LEU A 1 308 ? -5.547 -1.846 16.559 1.00 96.62 308 LEU A CA 1
ATOM 2348 C C . LEU A 1 308 ? -5.005 -1.502 17.957 1.00 96.62 308 LEU A C 1
ATOM 2350 O O . LEU A 1 308 ? -3.800 -1.532 18.178 1.00 96.62 308 LEU A O 1
ATOM 2354 N N . GLN A 1 309 ? -5.874 -1.209 18.926 1.00 95.56 309 GLN A N 1
ATOM 2355 C CA . GLN A 1 309 ? -5.476 -0.990 20.319 1.00 95.56 309 GLN A CA 1
ATOM 2356 C C . GLN A 1 309 ? -4.901 -2.266 20.947 1.00 95.56 309 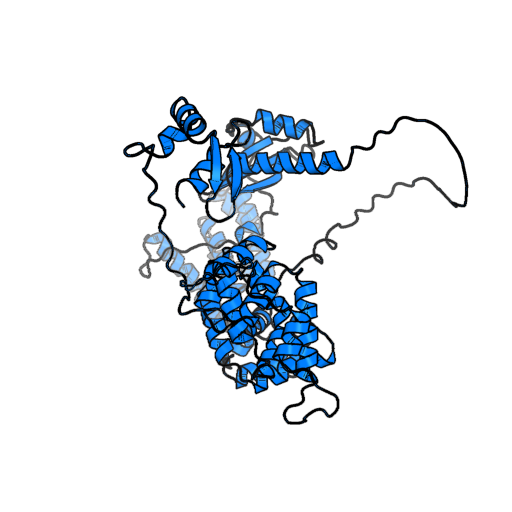GLN A C 1
ATOM 2358 O O . GLN A 1 309 ? -3.894 -2.196 21.646 1.00 95.56 309 GLN A O 1
ATOM 2363 N N . LYS A 1 310 ? -5.508 -3.433 20.684 1.00 96.31 310 LYS A N 1
ATOM 2364 C CA . LYS A 1 310 ? -4.995 -4.735 21.153 1.00 96.31 310 LYS A CA 1
ATOM 2365 C C . LYS A 1 310 ? -3.627 -5.071 20.564 1.00 96.31 310 LYS A C 1
ATOM 2367 O O . LYS A 1 310 ? -2.807 -5.649 21.263 1.00 96.31 310 LYS A O 1
ATOM 2372 N N . ASP A 1 311 ? -3.384 -4.658 19.327 1.00 97.50 311 ASP A N 1
ATOM 2373 C CA . ASP A 1 311 ? -2.099 -4.802 18.640 1.00 97.50 311 ASP A CA 1
ATOM 2374 C C . ASP A 1 311 ? -1.063 -3.730 19.048 1.00 97.50 311 ASP A C 1
ATOM 2376 O O . ASP A 1 311 ? 0.039 -3.691 18.512 1.00 97.50 311 ASP A O 1
ATOM 2380 N N . GLY A 1 312 ? -1.393 -2.816 19.969 1.00 96.38 312 GLY A N 1
ATOM 2381 C CA . GLY A 1 312 ? -0.471 -1.764 20.418 1.00 96.38 312 GLY A CA 1
ATOM 2382 C C . GLY A 1 312 ? -0.262 -0.620 19.416 1.00 96.38 312 GLY A C 1
ATOM 2383 O O . GLY A 1 312 ? 0.581 0.247 19.632 1.00 96.38 312 GLY A O 1
ATOM 2384 N N . VAL A 1 313 ? -1.049 -0.561 18.338 1.00 96.81 313 VAL A N 1
ATOM 2385 C CA . VAL A 1 313 ? -1.018 0.537 17.353 1.00 96.81 313 VAL A CA 1
ATOM 2386 C C . VAL A 1 313 ? -1.556 1.840 17.952 1.00 96.81 313 VAL A C 1
ATOM 2388 O O . VAL A 1 313 ? -1.110 2.935 17.598 1.00 96.81 313 VAL A O 1
ATOM 2391 N N . ILE A 1 314 ? -2.517 1.723 18.873 1.00 94.75 314 ILE A N 1
ATOM 2392 C CA . ILE A 1 314 ? -3.156 2.837 19.578 1.00 94.75 314 ILE A CA 1
ATOM 2393 C C . ILE A 1 314 ? -2.970 2.637 21.082 1.00 94.75 314 ILE A C 1
ATOM 2395 O O . ILE A 1 314 ? -3.393 1.629 21.642 1.00 94.75 314 ILE A O 1
ATOM 2399 N N . GLN A 1 315 ? -2.396 3.632 21.753 1.00 93.00 315 GLN A N 1
ATOM 2400 C CA . GLN A 1 315 ? -2.337 3.665 23.214 1.00 93.00 315 GLN A CA 1
ATOM 2401 C C . GLN A 1 315 ? -3.702 4.047 23.798 1.00 93.00 315 GLN A C 1
ATOM 2403 O O . GLN A 1 315 ? -4.386 4.918 23.255 1.00 93.00 315 GLN A O 1
ATOM 2408 N N . LYS A 1 316 ? -4.081 3.445 24.936 1.00 88.25 316 LYS A N 1
ATOM 2409 C CA . LYS A 1 316 ? -5.374 3.717 25.597 1.00 88.25 316 LYS A CA 1
ATOM 2410 C C . LYS A 1 316 ? -5.573 5.206 25.916 1.00 88.25 316 LYS A C 1
ATOM 2412 O O . LYS A 1 316 ? -6.673 5.720 25.756 1.00 88.25 316 LYS A O 1
ATOM 2417 N N . THR A 1 317 ? -4.501 5.895 26.303 1.00 88.56 317 THR A N 1
ATOM 2418 C CA . THR A 1 317 ? -4.481 7.329 26.643 1.00 88.56 317 THR A CA 1
ATOM 2419 C C . THR A 1 317 ? -4.884 8.234 25.479 1.00 88.56 317 THR A C 1
ATOM 2421 O O . THR A 1 317 ? -5.485 9.281 25.692 1.00 88.56 317 THR A O 1
ATOM 2424 N N . ASN A 1 318 ? -4.628 7.806 24.240 1.00 89.56 318 ASN A N 1
ATOM 2425 C CA . ASN A 1 318 ? -4.889 8.596 23.037 1.00 89.56 318 ASN A CA 1
ATOM 2426 C C . ASN A 1 318 ? -6.232 8.257 22.373 1.00 89.56 318 ASN A C 1
ATOM 2428 O O . ASN A 1 318 ? -6.524 8.753 21.286 1.00 89.56 318 ASN A O 1
ATOM 2432 N N . ALA A 1 319 ? -7.063 7.415 22.993 1.00 86.12 319 ALA A N 1
ATOM 2433 C CA . ALA A 1 319 ? -8.308 6.943 22.392 1.00 86.12 319 ALA A CA 1
ATOM 2434 C C . ALA A 1 319 ? -9.272 8.081 22.012 1.00 86.12 319 ALA A C 1
ATOM 2436 O O . ALA A 1 319 ? -9.832 8.076 20.914 1.00 86.12 319 ALA A O 1
ATOM 2437 N N . ASN A 1 320 ? -9.380 9.099 22.869 1.00 86.00 320 ASN A N 1
ATOM 2438 C CA . ASN A 1 320 ? -10.261 10.257 22.674 1.00 86.00 320 ASN A CA 1
ATOM 2439 C C . ASN A 1 320 ? -9.877 11.130 21.464 1.00 86.00 320 ASN A C 1
ATOM 2441 O O . ASN A 1 320 ? -10.699 11.889 20.962 1.00 86.00 320 ASN A O 1
ATOM 2445 N N . VAL A 1 321 ? -8.638 11.024 20.970 1.00 91.88 321 VAL A N 1
ATOM 2446 C CA . VAL A 1 321 ? -8.175 11.741 19.768 1.00 91.88 321 VAL A CA 1
ATOM 2447 C C . VAL A 1 321 ? -8.769 11.112 18.504 1.00 91.88 321 VAL A C 1
ATOM 2449 O O . VAL A 1 321 ? -9.142 11.795 17.547 1.00 91.88 321 VAL A O 1
ATOM 2452 N N . TYR A 1 322 ? -8.882 9.785 18.496 1.00 93.31 322 TYR A N 1
ATOM 2453 C CA . TYR A 1 322 ? -9.309 9.009 17.330 1.00 93.31 322 TYR A CA 1
ATOM 2454 C C . TYR A 1 322 ? -10.812 8.735 17.312 1.00 93.31 322 TYR A C 1
ATOM 2456 O O . TYR A 1 322 ? -11.366 8.373 16.273 1.00 93.31 322 TYR A O 1
ATOM 2464 N N . TRP A 1 323 ? -11.481 8.936 18.442 1.00 90.50 323 TRP A N 1
ATOM 2465 C CA . TRP A 1 323 ? -12.891 8.649 18.621 1.00 90.50 323 TRP A CA 1
ATOM 2466 C C . TRP A 1 323 ? -13.580 9.794 19.353 1.00 90.50 323 TRP A C 1
ATOM 2468 O O . TRP A 1 323 ? -13.247 10.092 20.498 1.00 90.50 323 TRP A O 1
ATOM 2478 N N . ASP A 1 324 ? -14.545 10.432 18.691 1.00 87.19 324 ASP A N 1
ATOM 2479 C CA . ASP A 1 324 ? -15.325 11.502 19.297 1.00 87.19 324 ASP A CA 1
ATOM 2480 C C . ASP A 1 324 ? -16.373 10.891 20.231 1.00 87.19 324 ASP A C 1
ATOM 2482 O O . ASP A 1 324 ? -17.342 10.263 19.788 1.00 87.19 324 ASP A O 1
ATOM 2486 N N . SER A 1 325 ? -16.140 11.057 21.531 1.00 70.31 325 SER A N 1
ATOM 2487 C CA . SER A 1 325 ? -17.017 10.615 22.610 1.00 70.31 325 SER A CA 1
ATOM 2488 C C . SER A 1 325 ? -17.961 11.708 23.106 1.00 70.31 325 SER A C 1
ATOM 2490 O O . SER A 1 325 ? -18.694 11.457 24.058 1.00 70.31 325 SER A O 1
ATOM 2492 N N . LYS A 1 326 ? -17.992 12.908 22.498 1.00 64.94 326 LYS A N 1
ATOM 2493 C CA . LYS A 1 326 ? -18.717 14.085 23.028 1.00 64.94 326 LYS A CA 1
ATOM 2494 C C . LYS A 1 326 ? -20.213 13.877 23.286 1.00 64.94 326 LYS A C 1
ATOM 2496 O O . LYS A 1 326 ? -20.823 14.687 23.974 1.00 64.94 326 LYS A O 1
ATOM 2501 N N . THR A 1 327 ? -20.819 12.807 22.784 1.00 53.97 327 THR A N 1
ATOM 2502 C CA . THR A 1 327 ? -22.208 12.440 23.093 1.00 53.97 327 THR A CA 1
ATOM 2503 C C . THR A 1 327 ? -22.381 11.553 24.332 1.00 53.97 327 THR A C 1
ATOM 2505 O O . THR A 1 327 ? -23.525 11.335 24.728 1.00 53.97 327 THR A O 1
ATOM 2508 N N . THR A 1 328 ? -21.304 11.034 24.940 1.00 48.47 328 THR A N 1
ATOM 2509 C CA . THR A 1 328 ? -21.377 10.053 26.040 1.00 48.47 328 THR A CA 1
ATOM 2510 C C . THR A 1 328 ? -20.124 10.105 26.950 1.00 48.47 328 THR A C 1
ATOM 2512 O O . THR A 1 328 ? -19.055 9.659 26.535 1.00 48.47 328 THR A O 1
ATOM 2515 N N . PRO A 1 329 ? -20.211 10.586 28.210 1.00 48.81 329 PRO A N 1
ATOM 2516 C CA . PRO A 1 329 ? -19.035 10.941 29.027 1.00 48.81 329 PRO A CA 1
ATOM 2517 C C . PRO A 1 329 ? -18.151 9.798 29.562 1.00 48.81 329 PRO A C 1
ATOM 2519 O O . PRO A 1 329 ? -17.233 10.069 30.330 1.00 48.81 329 PRO A O 1
ATOM 2522 N N . LYS A 1 330 ? -18.401 8.523 29.244 1.00 53.16 330 LYS A N 1
ATOM 2523 C CA . LYS A 1 330 ? -17.655 7.391 29.834 1.00 53.16 330 LYS A CA 1
ATOM 2524 C C . LYS A 1 330 ? -17.530 6.232 28.848 1.00 53.16 330 LYS A C 1
ATOM 2526 O O . LYS A 1 330 ? -18.276 5.265 28.934 1.00 53.16 330 LYS A O 1
ATOM 2531 N N . ILE A 1 331 ? -16.588 6.319 27.913 1.00 53.28 331 ILE A N 1
ATOM 2532 C CA . ILE A 1 331 ? -16.264 5.197 27.025 1.00 53.28 331 ILE A CA 1
ATOM 2533 C C . ILE A 1 331 ? -15.170 4.355 27.688 1.00 53.28 331 ILE A C 1
ATOM 2535 O O . ILE A 1 331 ? -14.046 4.825 27.843 1.00 53.28 331 ILE A O 1
ATOM 2539 N N . LYS A 1 332 ? -15.500 3.122 28.095 1.00 59.44 332 LYS A N 1
ATOM 2540 C CA . LYS A 1 332 ? -14.511 2.142 28.585 1.00 59.44 332 LYS A CA 1
ATOM 2541 C C . LYS A 1 332 ? -13.807 1.399 27.438 1.00 59.44 332 LYS A C 1
ATOM 2543 O O . LYS A 1 332 ? -12.634 1.080 27.581 1.00 59.44 332 LYS A O 1
ATOM 2548 N N . ASP A 1 333 ? -14.485 1.217 26.299 1.00 64.75 333 ASP A N 1
ATOM 2549 C CA . ASP A 1 333 ? -13.989 0.518 25.102 1.00 64.75 333 ASP A CA 1
ATOM 2550 C C . ASP A 1 333 ? -14.495 1.194 23.812 1.00 64.75 333 ASP A C 1
ATOM 2552 O O . ASP A 1 333 ? -15.613 1.714 23.786 1.00 64.75 333 ASP A O 1
ATOM 2556 N N . PHE A 1 334 ? -13.728 1.179 22.709 1.00 61.12 334 PHE A N 1
ATOM 2557 C CA . PHE A 1 334 ? -14.224 1.739 21.442 1.00 61.12 334 PHE A CA 1
ATOM 2558 C C . PHE A 1 334 ? -15.462 0.962 20.960 1.00 61.12 334 PHE A C 1
ATOM 2560 O O . PHE A 1 334 ? -15.493 -0.266 20.987 1.00 61.12 334 PHE A O 1
ATOM 2567 N N . GLY A 1 335 ? -16.480 1.651 20.443 1.00 54.50 335 GLY A N 1
ATOM 2568 C CA . GLY A 1 335 ? -17.637 0.984 19.831 1.00 54.50 335 GLY A CA 1
ATOM 2569 C C . GLY A 1 335 ? -18.764 0.580 20.782 1.00 54.50 335 GLY A C 1
ATOM 2570 O O . GLY A 1 335 ? -19.609 -0.220 20.378 1.00 54.50 335 GLY A O 1
ATOM 2571 N N . ASP A 1 336 ? -18.824 1.155 21.986 1.00 63.00 336 ASP A N 1
ATOM 2572 C CA . ASP A 1 336 ? -20.063 1.180 22.768 1.00 63.00 336 ASP A CA 1
ATOM 2573 C C . ASP A 1 336 ? -21.179 1.792 21.880 1.00 63.00 336 ASP A C 1
ATOM 2575 O O . ASP A 1 336 ? -21.007 2.915 21.383 1.00 63.00 336 ASP A O 1
ATOM 2579 N N . PRO A 1 337 ? -22.269 1.060 21.556 1.00 53.06 337 PRO A N 1
ATOM 2580 C CA . PRO A 1 337 ? -23.219 1.400 20.482 1.00 53.06 337 PRO A CA 1
ATOM 2581 C C . PRO A 1 337 ? -23.959 2.742 20.642 1.00 53.06 337 PRO A C 1
ATOM 2583 O O . PRO A 1 337 ? -24.711 3.150 19.757 1.00 53.06 337 PRO A O 1
ATOM 2586 N N . GLY A 1 338 ? -23.727 3.467 21.734 1.00 53.81 338 GLY A N 1
ATOM 2587 C CA . GLY A 1 338 ? -24.432 4.681 22.119 1.00 53.81 338 GLY A CA 1
ATOM 2588 C C . GLY A 1 338 ? -23.885 6.019 21.606 1.00 53.81 338 GLY A C 1
ATOM 2589 O O . GLY A 1 338 ? -23.990 6.971 22.367 1.00 53.81 338 GLY A O 1
ATOM 2590 N N . ARG A 1 339 ? -23.428 6.149 20.340 1.00 63.34 339 ARG A N 1
ATOM 2591 C CA . ARG A 1 339 ? -23.262 7.432 19.570 1.00 63.34 339 ARG A CA 1
ATOM 2592 C C . ARG A 1 339 ? -21.845 7.988 19.311 1.00 63.34 339 ARG A C 1
ATOM 2594 O O . ARG A 1 339 ? -21.735 9.093 18.785 1.00 63.34 339 ARG A O 1
ATOM 2601 N N . GLY A 1 340 ? -20.765 7.250 19.558 1.00 72.88 340 GLY A N 1
ATOM 2602 C CA . GLY A 1 340 ? -19.430 7.713 19.144 1.00 72.88 340 GLY A CA 1
ATOM 2603 C C . GLY A 1 340 ? -19.211 7.672 17.622 1.00 72.88 340 GLY A C 1
ATOM 2604 O O . GLY A 1 340 ? -19.777 6.822 16.931 1.00 72.88 340 GLY A O 1
ATOM 2605 N N . ARG A 1 341 ? -18.390 8.577 17.076 1.00 88.56 341 ARG A N 1
ATOM 2606 C CA . ARG A 1 341 ? -17.950 8.541 15.666 1.00 88.56 341 ARG A CA 1
ATOM 2607 C C . ARG A 1 341 ? -16.433 8.617 15.595 1.00 88.56 341 ARG A C 1
ATOM 2609 O O . ARG A 1 341 ? -15.808 9.361 16.346 1.00 88.56 341 ARG A O 1
ATOM 2616 N N . ILE A 1 342 ? -15.834 7.881 14.661 1.00 92.69 342 ILE A N 1
ATOM 2617 C CA . ILE A 1 342 ? -14.398 8.003 14.409 1.00 92.69 342 ILE A CA 1
ATOM 2618 C C . ILE A 1 342 ? -14.081 9.422 13.916 1.00 92.69 342 ILE A C 1
ATOM 2620 O O . ILE A 1 342 ? -14.758 9.957 13.030 1.00 92.69 342 ILE A O 1
ATOM 2624 N N . THR A 1 343 ? -13.058 10.044 14.497 1.00 94.00 343 THR A N 1
ATOM 2625 C CA . THR A 1 343 ? -12.611 11.373 14.069 1.00 94.00 343 THR A CA 1
ATOM 2626 C C . THR A 1 343 ? -11.899 11.280 12.721 1.00 94.00 343 THR A C 1
ATOM 2628 O O . THR A 1 343 ? -11.486 10.206 12.274 1.00 94.00 343 THR A O 1
ATOM 2631 N N . GLN A 1 344 ? -11.694 12.420 12.056 1.00 93.50 344 GLN A N 1
ATOM 2632 C CA . GLN A 1 344 ? -10.887 12.447 10.833 1.00 93.50 344 GLN A CA 1
ATOM 2633 C C . GLN A 1 344 ? -9.450 11.957 11.091 1.00 93.50 344 GLN A C 1
ATOM 2635 O O . GLN A 1 344 ? -8.886 11.257 10.253 1.00 93.50 344 GLN A O 1
ATOM 2640 N N . GLN A 1 345 ? -8.890 12.266 12.265 1.00 93.88 345 GLN A N 1
ATOM 2641 C CA . GLN A 1 345 ? -7.580 11.771 12.693 1.00 93.88 345 GLN A CA 1
ATOM 2642 C C . GLN A 1 345 ? -7.590 10.254 12.911 1.00 93.88 345 GLN A C 1
ATOM 2644 O O . GLN A 1 345 ? -6.647 9.584 12.503 1.00 93.88 345 GLN A O 1
ATOM 2649 N N . GLY A 1 346 ? -8.666 9.691 13.473 1.00 95.06 346 GLY A N 1
ATOM 2650 C CA . GLY A 1 346 ? -8.831 8.241 13.598 1.00 95.06 346 GLY A CA 1
ATOM 2651 C C . GLY A 1 346 ? -8.856 7.535 12.243 1.00 95.06 346 GLY A C 1
ATOM 2652 O O . GLY A 1 346 ? -8.179 6.525 12.064 1.00 95.06 346 GLY A O 1
ATOM 2653 N N . LYS A 1 347 ? -9.560 8.097 11.252 1.00 95.44 347 LYS A N 1
ATOM 2654 C CA . LYS A 1 347 ? -9.572 7.545 9.886 1.00 95.44 347 LYS A CA 1
ATOM 2655 C C . LYS A 1 347 ? -8.186 7.564 9.248 1.00 95.44 347 LYS A C 1
ATOM 2657 O O . LYS A 1 347 ? -7.753 6.546 8.719 1.00 95.44 347 LYS A O 1
ATOM 2662 N N . LEU A 1 348 ? -7.486 8.696 9.343 1.00 93.88 348 LEU A N 1
ATOM 2663 C CA . LEU A 1 348 ? -6.116 8.833 8.842 1.00 93.88 348 LEU A CA 1
ATOM 2664 C C . LEU A 1 348 ? -5.152 7.879 9.553 1.00 93.88 348 LEU A C 1
ATOM 2666 O O . LEU A 1 348 ? -4.284 7.307 8.902 1.00 93.88 348 LEU A O 1
ATOM 2670 N N . LEU A 1 349 ? -5.318 7.655 10.860 1.00 95.69 349 LEU A N 1
ATOM 2671 C CA . LEU A 1 349 ? -4.521 6.681 11.604 1.00 95.69 349 LEU A CA 1
ATOM 2672 C C . LEU A 1 349 ? -4.732 5.259 11.073 1.00 95.69 349 LEU A C 1
ATOM 2674 O O . LEU A 1 349 ? -3.750 4.555 10.854 1.00 95.69 349 LEU A O 1
ATOM 2678 N N . VAL A 1 350 ? -5.976 4.839 10.829 1.00 95.94 350 VAL A N 1
ATOM 2679 C CA . VAL A 1 350 ? -6.262 3.505 10.270 1.00 95.94 350 VAL A CA 1
ATOM 2680 C C . VAL A 1 350 ? -5.691 3.375 8.855 1.00 95.94 350 VAL A C 1
ATOM 2682 O O . VAL A 1 350 ? -5.008 2.398 8.562 1.00 95.94 350 VAL A O 1
ATOM 2685 N N . GLU A 1 351 ? -5.931 4.369 7.996 1.00 95.38 351 GLU A N 1
ATOM 2686 C CA . GLU A 1 351 ? -5.447 4.399 6.610 1.00 95.38 351 GLU A CA 1
ATOM 2687 C C . GLU A 1 351 ? -3.913 4.351 6.536 1.00 95.38 351 GLU A C 1
ATOM 2689 O O . GLU A 1 351 ? -3.358 3.509 5.834 1.00 95.38 351 GLU A O 1
ATOM 2694 N N . SER A 1 352 ? -3.221 5.202 7.298 1.00 95.38 352 SER A N 1
ATOM 2695 C CA . SER A 1 352 ? -1.752 5.239 7.339 1.00 95.38 352 SER A CA 1
ATOM 2696 C C . SER A 1 352 ? -1.143 3.981 7.958 1.00 95.38 352 SER A C 1
ATOM 2698 O O . SER A 1 352 ? -0.166 3.465 7.428 1.00 95.38 352 SER A O 1
ATOM 2700 N N . SER A 1 353 ? -1.730 3.434 9.028 1.00 96.81 353 SER A N 1
ATOM 2701 C CA . SER A 1 353 ? -1.224 2.197 9.643 1.00 96.81 353 SER A CA 1
ATOM 2702 C C . SER A 1 353 ? -1.374 1.009 8.689 1.00 96.81 353 SER A C 1
ATOM 2704 O O . SER A 1 353 ? -0.448 0.217 8.549 1.00 96.81 353 SER A O 1
ATOM 2706 N N . LEU A 1 354 ? -2.505 0.897 7.980 1.00 96.44 354 LEU A N 1
ATOM 2707 C CA . LEU A 1 354 ? -2.689 -0.143 6.961 1.00 96.44 354 LEU A CA 1
ATOM 2708 C C . LEU A 1 354 ? -1.740 0.038 5.775 1.00 96.44 354 LEU A C 1
ATOM 2710 O O . LEU A 1 354 ? -1.198 -0.949 5.283 1.00 96.44 354 LEU A O 1
ATOM 2714 N N . LEU A 1 355 ? -1.502 1.278 5.343 1.00 96.38 355 LEU A N 1
ATOM 2715 C CA . LEU A 1 355 ? -0.516 1.570 4.306 1.00 96.38 355 LEU A CA 1
ATOM 2716 C C . LEU A 1 355 ? 0.891 1.144 4.736 1.00 96.38 355 LEU A C 1
ATOM 2718 O O . LEU A 1 355 ? 1.553 0.446 3.977 1.00 96.38 355 LEU A O 1
ATOM 2722 N N . GLY A 1 356 ? 1.309 1.469 5.961 1.00 96.81 356 GLY A N 1
ATOM 2723 C CA . GLY A 1 356 ? 2.596 1.032 6.511 1.00 96.81 356 GLY A CA 1
ATOM 2724 C C . GLY A 1 356 ? 2.687 -0.475 6.761 1.00 96.81 356 GLY A C 1
ATOM 2725 O O . GLY A 1 356 ? 3.779 -1.030 6.759 1.00 96.81 356 GLY A O 1
ATOM 2726 N N . ALA A 1 357 ? 1.559 -1.168 6.948 1.00 96.69 357 ALA A N 1
ATOM 2727 C CA . ALA A 1 357 ? 1.544 -2.629 7.012 1.00 96.69 357 ALA A CA 1
ATOM 2728 C C . ALA A 1 357 ? 1.777 -3.241 5.622 1.00 96.69 357 ALA A C 1
ATOM 2730 O O . ALA A 1 357 ? 2.497 -4.229 5.483 1.00 96.69 357 ALA A O 1
ATOM 2731 N N . VAL A 1 358 ? 1.163 -2.665 4.588 1.00 96.12 358 VAL A N 1
ATOM 2732 C CA . VAL A 1 358 ? 1.273 -3.135 3.201 1.00 96.12 358 VAL A CA 1
ATOM 2733 C C . VAL A 1 358 ? 2.629 -2.778 2.584 1.00 96.12 358 VAL A C 1
ATOM 2735 O O . VAL A 1 358 ? 3.206 -3.627 1.906 1.00 96.12 358 VAL A O 1
ATOM 2738 N N . LEU A 1 359 ? 3.146 -1.577 2.854 1.00 96.38 359 LEU A N 1
ATOM 2739 C CA . LEU A 1 359 ? 4.434 -1.064 2.386 1.00 96.38 359 LEU A CA 1
ATOM 2740 C C . LEU A 1 359 ? 5.333 -0.748 3.603 1.00 96.38 359 LEU A C 1
ATOM 2742 O O . LEU A 1 359 ? 5.383 0.400 4.049 1.00 96.38 359 LEU A O 1
ATOM 2746 N N . PRO A 1 360 ? 6.005 -1.755 4.196 1.00 95.62 360 PRO A N 1
ATOM 2747 C CA . PRO A 1 360 ? 6.718 -1.624 5.471 1.00 95.62 360 PRO A CA 1
ATOM 2748 C C . PRO A 1 360 ? 8.109 -0.975 5.349 1.00 95.62 360 PRO A C 1
ATOM 2750 O O . PRO A 1 360 ? 9.028 -1.351 6.082 1.00 95.62 360 PRO A O 1
ATOM 2753 N N . ASP A 1 361 ? 8.248 0.012 4.464 1.00 96.75 361 ASP A N 1
ATOM 2754 C CA . ASP A 1 361 ? 9.478 0.761 4.216 1.00 96.75 361 ASP A CA 1
ATOM 2755 C C . ASP A 1 361 ? 9.235 2.262 4.391 1.00 96.75 361 ASP A C 1
ATOM 2757 O O . ASP A 1 361 ? 8.357 2.864 3.768 1.00 96.75 361 ASP A O 1
ATOM 2761 N N . PHE A 1 362 ? 10.004 2.852 5.304 1.00 95.44 362 PHE A N 1
ATOM 2762 C CA . PHE A 1 362 ? 9.891 4.261 5.652 1.00 95.44 362 PHE A CA 1
ATOM 2763 C C . PHE A 1 362 ? 10.439 5.168 4.551 1.00 95.44 362 PHE A C 1
ATOM 2765 O O . PHE A 1 362 ? 9.784 6.156 4.218 1.00 95.44 362 PHE A O 1
ATOM 2772 N N . GLY A 1 363 ? 11.597 4.817 3.985 1.00 95.94 363 GLY A N 1
ATOM 2773 C CA . GLY A 1 363 ? 12.244 5.600 2.940 1.00 95.94 363 GLY A CA 1
ATOM 2774 C C . GLY A 1 363 ? 11.331 5.707 1.730 1.00 95.94 363 GLY A C 1
ATOM 2775 O O . GLY A 1 363 ? 11.026 6.816 1.293 1.00 95.94 363 GLY A O 1
ATOM 2776 N N . LEU A 1 364 ? 10.774 4.578 1.283 1.00 95.38 364 LEU A N 1
ATOM 2777 C CA . LEU A 1 364 ? 9.844 4.551 0.155 1.00 95.38 364 LEU A CA 1
ATOM 2778 C C . LEU A 1 364 ? 8.574 5.355 0.432 1.00 95.38 364 LEU A C 1
ATOM 2780 O O . LEU A 1 364 ? 8.149 6.111 -0.437 1.00 95.38 364 LEU A O 1
ATOM 2784 N N . LEU A 1 365 ? 7.963 5.251 1.618 1.00 94.62 365 LEU A N 1
ATOM 2785 C CA . LEU A 1 365 ? 6.766 6.044 1.936 1.00 94.62 365 LEU A CA 1
ATOM 2786 C C . LEU A 1 365 ? 7.041 7.548 1.997 1.00 94.62 365 LEU A C 1
ATOM 2788 O O . LEU A 1 365 ? 6.167 8.324 1.616 1.00 94.62 365 LEU A O 1
ATOM 2792 N N . GLN A 1 366 ? 8.220 7.947 2.471 1.00 94.81 366 GLN A N 1
ATOM 2793 C CA . GLN A 1 366 ? 8.615 9.349 2.575 1.00 94.81 366 GLN A CA 1
ATOM 2794 C C . GLN A 1 366 ? 8.879 9.973 1.200 1.00 94.81 366 GLN A C 1
ATOM 2796 O O . GLN A 1 366 ? 8.461 11.103 0.960 1.00 94.81 366 GLN A O 1
ATOM 2801 N N . VAL A 1 367 ? 9.574 9.262 0.307 1.00 95.50 367 VAL A N 1
ATOM 2802 C CA . VAL A 1 367 ? 9.941 9.797 -1.018 1.00 95.50 367 VAL A CA 1
ATOM 2803 C C . VAL A 1 367 ? 8.867 9.549 -2.082 1.00 95.50 367 VAL A C 1
ATOM 2805 O O . VAL A 1 367 ? 8.928 10.115 -3.172 1.00 95.50 367 VAL A O 1
ATOM 2808 N N . SER A 1 368 ? 7.867 8.713 -1.784 1.00 95.25 368 SER A N 1
ATOM 2809 C CA . SER A 1 368 ? 6.804 8.381 -2.730 1.00 95.25 368 SER A CA 1
ATOM 2810 C C . SER A 1 368 ? 5.955 9.598 -3.098 1.00 95.25 368 SER A C 1
ATOM 2812 O O . SER A 1 368 ? 5.430 10.284 -2.218 1.00 95.25 368 SER A O 1
ATOM 2814 N N . PRO A 1 369 ? 5.692 9.832 -4.396 1.00 94.19 369 PRO A N 1
ATOM 2815 C CA . PRO A 1 369 ? 4.868 10.950 -4.809 1.00 94.19 369 PRO A CA 1
ATOM 2816 C C . PRO A 1 369 ? 3.405 10.744 -4.363 1.00 94.19 369 PRO A C 1
ATOM 2818 O O . PRO A 1 369 ? 2.888 9.619 -4.416 1.00 94.19 369 PRO A O 1
ATOM 2821 N N . PRO A 1 370 ? 2.661 11.819 -4.026 1.00 93.12 370 PRO A N 1
ATOM 2822 C CA . PRO A 1 370 ? 1.299 11.705 -3.497 1.00 93.12 370 PRO A CA 1
ATOM 2823 C C . PRO A 1 370 ? 0.331 10.939 -4.406 1.00 93.12 370 PRO A C 1
ATOM 2825 O O . PRO A 1 370 ? -0.621 10.316 -3.935 1.00 93.12 370 PRO A O 1
ATOM 2828 N N . TRP A 1 371 ? 0.528 10.968 -5.730 1.00 94.00 371 TRP A N 1
ATOM 2829 C CA . TRP A 1 371 ? -0.325 10.222 -6.658 1.00 94.00 371 TRP A CA 1
ATOM 2830 C C . TRP A 1 371 ? -0.199 8.707 -6.457 1.00 94.00 371 TRP A C 1
ATOM 2832 O O . TRP A 1 371 ? -1.223 8.022 -6.493 1.00 94.00 371 TRP A O 1
ATOM 2842 N N . LEU A 1 372 ? 1.010 8.206 -6.194 1.00 95.38 372 LEU A N 1
ATOM 2843 C CA . LEU A 1 372 ? 1.287 6.788 -5.993 1.00 95.38 372 LEU A CA 1
ATOM 2844 C C . LEU A 1 372 ? 0.697 6.326 -4.661 1.00 95.38 372 LEU A C 1
ATOM 2846 O O . LEU A 1 372 ? -0.096 5.383 -4.633 1.00 95.38 372 LEU A O 1
ATOM 2850 N N . LEU A 1 373 ? 0.953 7.078 -3.584 1.00 94.38 373 LEU A N 1
ATOM 2851 C CA . LEU A 1 373 ? 0.351 6.828 -2.269 1.00 94.38 373 LEU A CA 1
ATOM 2852 C C . LEU A 1 373 ? -1.181 6.857 -2.323 1.00 94.38 373 LEU A C 1
ATOM 2854 O O . LEU A 1 373 ? -1.844 6.043 -1.688 1.00 94.38 373 LEU A O 1
ATOM 2858 N N . ASN A 1 374 ? -1.769 7.738 -3.134 1.00 92.25 374 ASN A N 1
ATOM 2859 C CA . ASN A 1 374 ? -3.215 7.777 -3.340 1.00 92.25 374 ASN A CA 1
ATOM 2860 C C . ASN A 1 374 ? -3.749 6.551 -4.097 1.00 92.25 374 ASN A C 1
ATOM 2862 O O . ASN A 1 374 ? -4.878 6.130 -3.827 1.00 92.25 374 ASN A O 1
ATOM 2866 N N . VAL A 1 375 ? -2.993 5.984 -5.044 1.00 94.25 375 VAL A N 1
ATOM 2867 C CA . VAL A 1 375 ? -3.365 4.720 -5.702 1.00 94.25 375 VAL A CA 1
ATOM 2868 C C . VAL A 1 375 ? -3.310 3.581 -4.689 1.00 94.25 375 VAL A C 1
ATOM 2870 O O . VAL A 1 375 ? -4.303 2.867 -4.554 1.00 94.25 375 VAL A O 1
ATOM 2873 N N . LEU A 1 376 ? -2.225 3.449 -3.924 1.00 95.56 376 LEU A N 1
ATOM 2874 C CA . LEU A 1 376 ? -2.096 2.412 -2.892 1.00 95.56 376 LEU A CA 1
ATOM 2875 C C . LEU A 1 376 ? -3.180 2.555 -1.814 1.00 95.56 376 LEU A C 1
ATOM 2877 O O . LEU A 1 376 ? -3.908 1.607 -1.526 1.00 95.56 376 LEU A O 1
ATOM 2881 N N . GLY A 1 377 ? -3.372 3.774 -1.314 1.00 92.81 377 GLY A N 1
ATOM 2882 C CA . GLY A 1 377 ? -4.364 4.151 -0.311 1.00 92.81 377 GLY A CA 1
ATOM 2883 C C . GLY A 1 377 ? -5.802 3.779 -0.680 1.00 92.81 377 GLY A C 1
ATOM 2884 O O . GLY A 1 377 ? -6.577 3.320 0.158 1.00 92.81 377 GLY A O 1
ATOM 2885 N N . ARG A 1 378 ? -6.174 3.934 -1.956 1.00 91.81 378 ARG A N 1
ATOM 2886 C CA . ARG A 1 378 ? -7.509 3.561 -2.464 1.00 91.81 378 ARG A CA 1
ATOM 2887 C C . ARG A 1 378 ? -7.736 2.057 -2.574 1.00 91.81 378 ARG A C 1
ATOM 2889 O O . ARG A 1 378 ? -8.888 1.658 -2.705 1.00 91.81 378 ARG A O 1
ATOM 2896 N N . ASN A 1 379 ? -6.663 1.273 -2.551 1.00 95.06 379 ASN A N 1
ATOM 2897 C CA . ASN A 1 379 ? -6.674 -0.176 -2.724 1.00 95.06 379 ASN A CA 1
ATOM 2898 C C . ASN A 1 379 ? -6.232 -0.926 -1.454 1.00 95.06 379 ASN A C 1
ATOM 2900 O O . ASN A 1 379 ? -5.989 -2.133 -1.505 1.00 95.06 379 ASN A O 1
ATOM 2904 N N . LEU A 1 380 ? -6.129 -0.233 -0.309 1.00 94.19 380 LEU A N 1
ATOM 2905 C CA . LEU A 1 380 ? -5.744 -0.827 0.979 1.00 94.19 380 LEU A CA 1
ATOM 2906 C C . LEU A 1 380 ? -6.688 -1.942 1.430 1.00 94.19 380 LEU A C 1
ATOM 2908 O O . LEU A 1 380 ? -6.269 -2.848 2.142 1.00 94.19 380 LEU A O 1
ATOM 2912 N N . ASP A 1 381 ? -7.952 -1.896 1.013 1.00 92.31 381 ASP A N 1
ATOM 2913 C CA . ASP A 1 381 ? -8.928 -2.948 1.270 1.00 92.31 381 ASP A CA 1
ATOM 2914 C C . ASP A 1 381 ? -8.520 -4.275 0.618 1.00 92.31 381 ASP A C 1
ATOM 2916 O O . ASP A 1 381 ? -8.537 -5.319 1.272 1.00 92.31 381 ASP A O 1
ATOM 2920 N N . HIS A 1 382 ? -8.119 -4.249 -0.653 1.00 94.81 382 HIS A N 1
ATOM 2921 C CA . HIS A 1 382 ? -7.690 -5.444 -1.381 1.00 94.81 382 HIS A CA 1
ATOM 2922 C C . HIS A 1 382 ? -6.272 -5.878 -0.992 1.00 94.81 382 HIS A C 1
ATOM 2924 O O . HIS A 1 382 ? -6.044 -7.065 -0.755 1.00 94.81 382 HIS A O 1
ATOM 2930 N N . LEU A 1 383 ? -5.343 -4.929 -0.845 1.00 96.06 383 LEU A N 1
ATOM 2931 C CA . LEU A 1 383 ? -3.965 -5.210 -0.423 1.00 96.06 383 LEU A CA 1
ATOM 2932 C C . LEU A 1 383 ? -3.914 -5.766 1.005 1.00 96.06 383 LEU A C 1
ATOM 2934 O O . LEU A 1 383 ? -3.212 -6.740 1.265 1.00 96.06 383 LEU A O 1
ATOM 2938 N N . GLY A 1 384 ? -4.724 -5.222 1.917 1.00 94.12 384 GLY A N 1
ATOM 2939 C CA . GLY A 1 384 ? -4.848 -5.728 3.281 1.00 94.12 384 GLY A CA 1
ATOM 2940 C C . GLY A 1 384 ? -5.370 -7.165 3.333 1.00 94.12 384 GLY A C 1
ATOM 2941 O O . GLY A 1 384 ? -4.854 -7.962 4.109 1.00 94.12 384 GLY A O 1
ATOM 2942 N N . ARG A 1 385 ? -6.336 -7.534 2.475 1.00 92.50 385 ARG A N 1
ATOM 2943 C CA . ARG A 1 385 ? -6.835 -8.922 2.357 1.00 92.50 385 ARG A CA 1
ATOM 2944 C C . ARG A 1 385 ? -5.751 -9.888 1.882 1.00 92.50 385 ARG A C 1
ATOM 2946 O O . ARG A 1 385 ? -5.603 -10.962 2.460 1.00 92.50 385 ARG A O 1
ATOM 2953 N N . LEU A 1 386 ? -5.009 -9.502 0.846 1.00 95.44 386 LEU A N 1
ATOM 2954 C CA . LEU A 1 386 ? -3.905 -10.295 0.298 1.00 95.44 386 LEU A CA 1
ATOM 2955 C C . LEU A 1 386 ? -2.803 -10.500 1.347 1.00 95.44 386 LEU A C 1
ATOM 2957 O O . LEU A 1 386 ? -2.393 -11.631 1.609 1.00 95.44 386 LEU A O 1
ATOM 2961 N N . LYS A 1 387 ? -2.436 -9.431 2.061 1.00 95.56 387 LYS A N 1
ATOM 2962 C CA . LYS A 1 387 ? -1.490 -9.495 3.178 1.00 95.56 387 LYS A CA 1
ATOM 2963 C C . LYS A 1 387 ? -1.975 -10.397 4.316 1.00 95.56 387 LYS A C 1
ATOM 2965 O O . LYS A 1 387 ? -1.223 -11.228 4.819 1.00 95.56 387 LYS A O 1
ATOM 2970 N N . ALA A 1 388 ? -3.241 -10.268 4.716 1.00 93.31 388 ALA A N 1
ATOM 2971 C CA . ALA A 1 388 ? -3.830 -11.103 5.762 1.00 93.31 388 ALA A CA 1
ATOM 2972 C C . ALA A 1 388 ? -3.790 -12.596 5.380 1.00 93.31 388 ALA A C 1
ATOM 2974 O O . ALA A 1 388 ? -3.428 -13.460 6.192 1.00 93.31 388 ALA A O 1
ATOM 2975 N N . ARG A 1 389 ? -4.042 -12.901 4.096 1.00 92.81 389 ARG A N 1
ATOM 2976 C CA . ARG A 1 389 ? -3.938 -14.262 3.558 1.00 92.81 389 ARG A CA 1
ATOM 2977 C C . ARG A 1 389 ? -2.525 -14.821 3.661 1.00 92.81 389 ARG A C 1
ATOM 2979 O O . ARG A 1 389 ? -2.422 -16.010 3.982 1.00 92.81 389 ARG A O 1
ATOM 2986 N N . GLY A 1 390 ? -1.484 -14.003 3.504 1.00 93.50 390 GLY A N 1
ATOM 2987 C CA . GLY A 1 390 ? -0.073 -14.365 3.685 1.00 93.50 390 GLY A CA 1
ATOM 2988 C C . GLY A 1 390 ? 0.457 -15.397 2.676 1.00 93.50 390 GLY A C 1
ATOM 2989 O O . GLY A 1 390 ? -0.280 -15.880 1.816 1.00 93.50 390 GLY A O 1
ATOM 2990 N N . GLY A 1 391 ? 1.723 -15.799 2.833 1.00 93.75 391 GLY A N 1
ATOM 2991 C CA . GLY A 1 391 ? 2.380 -16.748 1.922 1.00 93.75 391 GLY A CA 1
ATOM 2992 C C . GLY A 1 391 ? 2.548 -16.148 0.524 1.00 93.75 391 GLY A C 1
ATOM 2993 O O . GLY A 1 391 ? 2.761 -14.948 0.404 1.00 93.75 391 GLY A O 1
ATOM 2994 N N . ALA A 1 392 ? 2.374 -16.953 -0.527 1.00 95.06 392 ALA A N 1
ATOM 2995 C CA . ALA A 1 392 ? 2.491 -16.493 -1.918 1.00 95.06 392 ALA A CA 1
ATOM 2996 C C . ALA A 1 392 ? 1.438 -15.436 -2.333 1.00 95.06 392 ALA A C 1
ATOM 2998 O O . ALA A 1 392 ? 1.582 -14.783 -3.368 1.00 95.06 392 ALA A O 1
ATOM 2999 N N . TRP A 1 393 ? 0.383 -15.244 -1.531 1.00 95.56 393 TRP A N 1
ATOM 3000 C CA . TRP A 1 393 ? -0.632 -14.208 -1.749 1.00 95.56 393 TRP A CA 1
ATOM 3001 C C . TRP A 1 393 ? -0.237 -12.838 -1.184 1.00 95.56 393 TRP A C 1
ATOM 3003 O O . TRP A 1 393 ? -0.869 -11.847 -1.547 1.00 95.56 393 TRP A O 1
ATOM 3013 N N . ASP A 1 394 ? 0.763 -12.757 -0.297 1.00 96.19 394 ASP A N 1
ATOM 3014 C CA . ASP A 1 394 ? 1.226 -11.473 0.236 1.00 96.19 394 ASP A CA 1
ATOM 3015 C C . ASP A 1 394 ? 2.016 -10.718 -0.840 1.00 96.19 394 ASP A C 1
ATOM 3017 O O . ASP A 1 394 ? 3.063 -11.175 -1.290 1.00 96.19 394 ASP A O 1
ATOM 3021 N N . LEU A 1 395 ? 1.507 -9.553 -1.245 1.00 97.25 395 LEU A N 1
ATOM 3022 C CA . LEU A 1 395 ? 2.151 -8.686 -2.231 1.00 97.25 395 LEU A CA 1
ATOM 3023 C C . LEU A 1 395 ? 3.130 -7.689 -1.611 1.00 97.25 395 LEU A C 1
ATOM 3025 O O . LEU A 1 395 ? 3.679 -6.885 -2.351 1.00 97.25 395 LEU A O 1
ATOM 3029 N N . SER A 1 396 ? 3.345 -7.671 -0.291 1.00 96.19 396 SER A N 1
ATOM 3030 C CA . SER A 1 396 ? 4.167 -6.631 0.342 1.00 96.19 396 SER A CA 1
ATOM 3031 C C . SER A 1 396 ? 5.580 -6.533 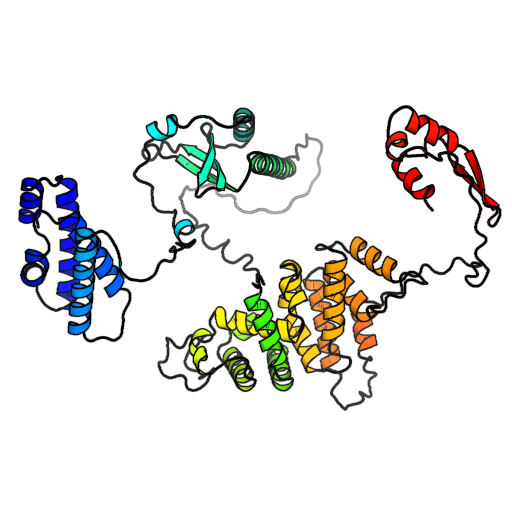-0.243 1.00 96.19 396 SER A C 1
ATOM 3033 O O . SER A 1 396 ? 6.020 -5.426 -0.530 1.00 96.19 396 SER A O 1
ATOM 3035 N N . GLN A 1 397 ? 6.270 -7.658 -0.463 1.00 96.44 397 GLN A N 1
ATOM 3036 C CA . GLN A 1 397 ? 7.625 -7.645 -1.038 1.00 96.44 397 GLN A CA 1
ATOM 3037 C C . GLN A 1 397 ? 7.619 -7.240 -2.517 1.00 96.44 397 GLN A C 1
ATOM 3039 O O . GLN A 1 397 ? 8.381 -6.361 -2.917 1.00 96.44 397 GLN A O 1
ATOM 3044 N N . ASP A 1 398 ? 6.697 -7.800 -3.309 1.00 97.38 398 ASP A N 1
ATOM 3045 C CA . ASP A 1 398 ? 6.534 -7.425 -4.719 1.00 97.38 398 ASP A CA 1
ATOM 3046 C C . ASP A 1 398 ? 6.205 -5.932 -4.870 1.00 97.38 398 ASP A C 1
ATOM 3048 O O . ASP A 1 398 ? 6.670 -5.273 -5.796 1.00 97.38 398 ASP A O 1
ATOM 3052 N N . LEU A 1 399 ? 5.391 -5.387 -3.962 1.00 97.25 399 LEU A N 1
ATOM 3053 C CA . LEU A 1 399 ? 4.960 -3.996 -3.980 1.00 97.25 399 LEU A CA 1
ATOM 3054 C C . LEU A 1 399 ? 6.080 -3.042 -3.565 1.00 97.25 399 LEU A C 1
ATOM 3056 O O . LEU A 1 399 ? 6.178 -1.970 -4.151 1.00 97.25 399 LEU A O 1
ATOM 3060 N N . LEU A 1 400 ? 6.917 -3.421 -2.593 1.00 96.50 400 LEU A N 1
ATOM 3061 C CA . LEU A 1 400 ? 8.118 -2.663 -2.228 1.00 96.50 400 LEU A CA 1
ATOM 3062 C C . LEU A 1 400 ? 9.025 -2.491 -3.443 1.00 96.50 400 LEU A C 1
ATOM 3064 O O . LEU A 1 400 ? 9.308 -1.364 -3.838 1.00 96.50 400 LEU A O 1
ATOM 3068 N N . GLN A 1 401 ? 9.375 -3.602 -4.092 1.00 96.19 401 GLN A N 1
ATOM 3069 C CA . GLN A 1 401 ? 10.181 -3.593 -5.311 1.00 96.19 401 GLN A CA 1
ATOM 3070 C C . GLN A 1 401 ? 9.489 -2.826 -6.448 1.00 96.19 401 GLN A C 1
ATOM 3072 O O . GLN A 1 401 ? 10.137 -2.101 -7.195 1.00 96.19 401 GLN A O 1
ATOM 3077 N N . ALA A 1 402 ? 8.165 -2.949 -6.583 1.00 97.19 402 ALA A N 1
ATOM 3078 C CA . ALA A 1 402 ? 7.416 -2.227 -7.606 1.00 97.19 402 ALA A CA 1
ATOM 3079 C C . ALA A 1 402 ? 7.432 -0.708 -7.400 1.00 97.19 402 ALA A C 1
ATOM 3081 O O . ALA A 1 402 ? 7.572 0.035 -8.369 1.00 97.19 402 ALA A O 1
ATOM 3082 N N . VAL A 1 403 ? 7.267 -0.242 -6.161 1.00 97.06 403 VAL A N 1
ATOM 3083 C CA . VAL A 1 403 ? 7.335 1.185 -5.819 1.00 97.06 403 VAL A CA 1
ATOM 3084 C C . VAL A 1 403 ? 8.752 1.708 -6.023 1.00 97.06 403 VAL A C 1
ATOM 3086 O O . VAL A 1 403 ? 8.908 2.756 -6.640 1.00 97.06 403 VAL A O 1
ATOM 3089 N N . ASP A 1 404 ? 9.759 0.959 -5.580 1.00 96.25 404 ASP A N 1
ATOM 3090 C CA . ASP A 1 404 ? 11.170 1.287 -5.778 1.00 96.25 404 ASP A CA 1
ATOM 3091 C C . ASP A 1 404 ? 11.513 1.464 -7.268 1.00 96.25 404 ASP A C 1
ATOM 3093 O O . ASP A 1 404 ? 11.997 2.520 -7.664 1.00 96.25 404 ASP A O 1
ATOM 3097 N N . MET A 1 405 ? 11.103 0.525 -8.132 1.00 95.38 405 MET A N 1
ATOM 3098 C CA . MET A 1 405 ? 11.262 0.652 -9.590 1.00 95.38 405 MET A CA 1
ATOM 3099 C C . MET A 1 405 ? 10.573 1.893 -10.171 1.00 95.38 405 MET A C 1
ATOM 3101 O O . MET A 1 405 ? 11.118 2.551 -11.053 1.00 95.38 405 MET A O 1
ATOM 3105 N N . VAL A 1 406 ? 9.361 2.220 -9.709 1.00 96.31 406 VAL A N 1
ATOM 3106 C CA . VAL A 1 406 ? 8.636 3.413 -10.183 1.00 96.31 406 VAL A CA 1
ATOM 3107 C C . VAL A 1 406 ? 9.381 4.693 -9.804 1.00 96.31 406 VAL A C 1
ATOM 3109 O O . VAL A 1 406 ? 9.409 5.631 -10.601 1.00 96.31 406 VAL A O 1
ATOM 3112 N N . LEU A 1 407 ? 9.982 4.730 -8.615 1.00 95.50 407 LEU A N 1
ATOM 3113 C CA . LEU A 1 407 ? 10.761 5.869 -8.134 1.00 95.50 407 LEU A CA 1
ATOM 3114 C C . LEU A 1 407 ? 12.105 5.980 -8.851 1.00 95.50 407 LEU A C 1
ATOM 3116 O O . LEU A 1 407 ? 12.444 7.065 -9.311 1.00 95.50 407 LEU A O 1
ATOM 3120 N N . ALA A 1 408 ? 12.823 4.869 -9.005 1.00 93.62 408 ALA A N 1
ATOM 3121 C CA . ALA A 1 408 ? 14.111 4.825 -9.688 1.00 93.62 408 ALA A CA 1
ATOM 3122 C C . ALA A 1 408 ? 13.999 5.163 -11.184 1.00 93.62 408 ALA A C 1
ATOM 3124 O O . ALA A 1 408 ? 14.893 5.790 -11.744 1.00 93.62 408 ALA A O 1
ATOM 3125 N N . ALA A 1 409 ? 12.882 4.805 -11.823 1.00 93.62 409 ALA A N 1
ATOM 3126 C CA . ALA A 1 409 ? 12.578 5.204 -13.197 1.00 93.62 409 ALA A CA 1
ATOM 3127 C C . ALA A 1 409 ? 12.062 6.652 -13.319 1.00 93.62 409 ALA A C 1
ATOM 3129 O O . ALA A 1 409 ? 11.752 7.084 -14.430 1.00 93.62 409 ALA A O 1
ATOM 3130 N N . GLU A 1 410 ? 11.873 7.361 -12.196 1.00 92.88 410 GLU A N 1
ATOM 3131 C CA . GLU A 1 410 ? 11.202 8.668 -12.110 1.00 92.88 410 GLU A CA 1
ATOM 3132 C C . GLU A 1 410 ? 9.848 8.690 -12.848 1.00 92.88 410 GLU A C 1
ATOM 3134 O O . GLU A 1 410 ? 9.394 9.707 -13.386 1.00 92.88 410 GLU A O 1
ATOM 3139 N N . ALA A 1 411 ? 9.177 7.535 -12.890 1.00 87.44 411 ALA A N 1
ATOM 3140 C CA . ALA A 1 411 ? 8.032 7.322 -13.753 1.00 87.44 411 ALA A CA 1
ATOM 3141 C C . ALA A 1 411 ? 6.808 8.069 -13.209 1.00 87.44 411 ALA A C 1
ATOM 3143 O O . ALA A 1 411 ? 6.196 7.700 -12.202 1.00 87.44 411 ALA A O 1
ATOM 3144 N N . GLY A 1 412 ? 6.410 9.124 -13.919 1.00 86.69 412 GLY A N 1
ATOM 3145 C CA . GLY A 1 412 ? 5.161 9.832 -13.664 1.00 86.69 412 GLY A CA 1
ATOM 3146 C C . GLY A 1 412 ? 3.913 8.985 -13.968 1.00 86.69 412 GLY A C 1
ATOM 3147 O O . GLY A 1 412 ? 3.987 7.896 -14.543 1.00 86.69 412 GLY A O 1
ATOM 3148 N N . PRO A 1 413 ? 2.707 9.485 -13.646 1.00 84.25 413 PRO A N 1
ATOM 3149 C CA . PRO A 1 413 ? 1.473 8.801 -14.015 1.00 84.25 413 PRO A CA 1
ATOM 3150 C C . PRO A 1 413 ? 1.393 8.628 -15.539 1.00 84.25 413 PRO A C 1
ATOM 3152 O O . PRO A 1 413 ? 1.487 9.608 -16.277 1.00 84.25 413 PRO A O 1
ATOM 3155 N N . LYS A 1 414 ? 1.137 7.396 -16.002 1.00 87.44 414 LYS A N 1
ATOM 3156 C CA . LYS A 1 414 ? 1.113 6.986 -17.422 1.00 87.44 414 LYS A CA 1
ATOM 3157 C C . LYS A 1 414 ? 2.472 6.957 -18.136 1.00 87.44 414 LYS A C 1
ATOM 3159 O O . LYS A 1 414 ? 2.487 6.731 -19.343 1.00 87.44 414 LYS A O 1
ATOM 3164 N N . ALA A 1 415 ? 3.590 7.110 -17.433 1.00 91.88 415 ALA A N 1
ATOM 3165 C CA . ALA A 1 415 ? 4.933 6.983 -18.002 1.00 91.88 415 ALA A CA 1
ATOM 3166 C C . ALA A 1 415 ? 5.372 5.513 -18.171 1.00 91.88 415 ALA A C 1
ATOM 3168 O O . ALA A 1 415 ? 6.439 5.097 -17.724 1.00 91.88 415 ALA A O 1
ATOM 3169 N N . VAL A 1 416 ? 4.517 4.693 -18.789 1.00 92.06 416 VAL A N 1
ATOM 3170 C CA . VAL A 1 416 ? 4.749 3.244 -18.915 1.00 92.06 416 VAL A CA 1
ATOM 3171 C C . VAL A 1 416 ? 5.995 2.956 -19.739 1.00 92.06 416 VAL A C 1
ATOM 3173 O O . VAL A 1 416 ? 6.741 2.045 -19.400 1.00 92.06 416 VAL A O 1
ATOM 3176 N N . ASP A 1 417 ? 6.239 3.735 -20.792 1.00 92.38 417 ASP A N 1
ATOM 3177 C CA . ASP A 1 417 ? 7.376 3.510 -21.683 1.00 92.38 417 ASP A CA 1
ATOM 3178 C C . ASP A 1 417 ? 8.711 3.810 -20.993 1.00 92.38 417 ASP A C 1
ATOM 3180 O O . ASP A 1 417 ? 9.651 3.038 -21.154 1.00 92.38 417 ASP A O 1
ATOM 3184 N N . GLN A 1 418 ? 8.771 4.847 -20.147 1.00 92.38 418 GLN A N 1
ATOM 3185 C CA . GLN A 1 418 ? 9.949 5.139 -19.316 1.00 92.38 418 GLN A CA 1
ATOM 3186 C C . GLN A 1 418 ? 10.241 3.981 -18.358 1.00 92.38 418 GLN A C 1
ATOM 3188 O O . GLN A 1 418 ? 11.362 3.481 -18.301 1.00 92.38 418 GLN A O 1
ATOM 3193 N N . LEU A 1 419 ? 9.211 3.483 -17.669 1.00 93.81 419 LEU A N 1
ATOM 3194 C CA . LEU A 1 419 ? 9.361 2.342 -16.771 1.00 93.81 419 LEU A CA 1
ATOM 3195 C C . LEU A 1 419 ? 9.755 1.057 -17.521 1.00 93.81 419 LEU A C 1
ATOM 3197 O O . LEU A 1 419 ? 10.568 0.283 -17.029 1.00 93.81 419 LEU A O 1
ATOM 3201 N N . ARG A 1 420 ? 9.218 0.820 -18.725 1.00 93.50 420 ARG A N 1
ATOM 3202 C CA . ARG A 1 420 ? 9.619 -0.318 -19.570 1.00 93.50 420 ARG A CA 1
ATOM 3203 C C . ARG A 1 420 ? 11.075 -0.221 -20.002 1.00 93.50 420 ARG A C 1
ATOM 3205 O O . ARG A 1 420 ? 11.764 -1.234 -19.965 1.00 93.50 420 ARG A O 1
ATOM 3212 N N . GLN A 1 421 ? 11.533 0.966 -20.393 1.00 91.31 421 GLN A N 1
ATOM 3213 C CA . GLN A 1 421 ? 12.933 1.207 -20.745 1.00 91.31 421 GLN A CA 1
ATOM 3214 C C . GLN A 1 421 ? 13.849 0.945 -19.549 1.00 91.31 421 GLN A C 1
ATOM 3216 O O . GLN A 1 421 ? 14.827 0.221 -19.697 1.00 91.31 421 GLN A O 1
ATOM 3221 N N . TYR A 1 422 ? 13.488 1.444 -18.365 1.00 91.88 422 TYR A N 1
ATOM 3222 C CA . TYR A 1 422 ? 14.218 1.172 -17.127 1.00 91.88 422 TYR A CA 1
ATOM 3223 C C . TYR A 1 422 ? 14.300 -0.334 -16.824 1.00 91.88 422 TYR A C 1
ATOM 3225 O O . TYR A 1 422 ? 15.388 -0.875 -16.631 1.00 91.88 422 TYR A O 1
ATOM 3233 N N . ILE A 1 423 ? 13.165 -1.045 -16.874 1.00 91.31 423 ILE A N 1
ATOM 3234 C CA . ILE A 1 423 ? 13.123 -2.500 -16.655 1.00 91.31 423 ILE A CA 1
ATOM 3235 C C . ILE A 1 423 ? 13.974 -3.242 -17.698 1.00 91.31 423 ILE A C 1
ATOM 3237 O O . ILE A 1 423 ? 14.654 -4.202 -17.343 1.00 91.31 423 ILE A O 1
ATOM 3241 N N . ALA A 1 424 ? 13.951 -2.813 -18.964 1.00 88.94 424 ALA A N 1
ATOM 3242 C CA . ALA A 1 424 ? 14.737 -3.425 -20.035 1.00 88.94 424 ALA A CA 1
ATOM 3243 C C . ALA A 1 424 ? 16.249 -3.231 -19.832 1.00 88.94 424 ALA A C 1
ATOM 3245 O O . ALA A 1 424 ? 17.016 -4.172 -20.039 1.00 88.94 424 ALA A O 1
ATOM 3246 N N . GLN A 1 425 ? 16.674 -2.045 -19.381 1.00 87.38 425 GLN A N 1
ATOM 3247 C CA . GLN A 1 425 ? 18.080 -1.736 -19.091 1.00 87.38 425 GLN A CA 1
ATOM 3248 C C . GLN A 1 425 ? 18.642 -2.615 -17.969 1.00 87.38 425 GLN A C 1
ATOM 3250 O O . GLN A 1 425 ? 19.774 -3.077 -18.064 1.00 87.38 425 GLN A O 1
ATOM 3255 N N . GLN A 1 426 ? 17.838 -2.914 -16.946 1.00 83.69 426 GLN A N 1
ATOM 3256 C CA . GLN A 1 426 ? 18.240 -3.816 -15.861 1.00 83.69 426 GLN A CA 1
ATOM 3257 C C . GLN A 1 426 ? 18.290 -5.297 -16.259 1.00 83.69 426 GLN A C 1
ATOM 3259 O O . GLN A 1 426 ? 18.786 -6.118 -15.495 1.00 83.69 426 GLN A O 1
ATOM 3264 N N . THR A 1 427 ? 17.745 -5.667 -17.420 1.00 77.69 427 THR A N 1
ATOM 3265 C CA . THR A 1 427 ? 17.749 -7.054 -17.916 1.00 77.69 427 THR A CA 1
ATOM 3266 C C . THR A 1 427 ? 18.835 -7.323 -18.959 1.00 77.69 427 THR A C 1
ATOM 3268 O O . THR A 1 427 ? 18.793 -8.360 -19.617 1.00 77.69 427 THR A O 1
ATOM 3271 N N . LEU A 1 428 ? 19.791 -6.406 -19.141 1.00 77.19 428 LEU A N 1
ATOM 3272 C CA . LEU A 1 428 ? 20.897 -6.608 -20.075 1.00 77.19 428 LEU A CA 1
ATOM 3273 C C . LEU A 1 428 ? 21.847 -7.717 -19.570 1.00 77.19 428 LEU A C 1
ATOM 3275 O O . LEU A 1 428 ? 22.285 -7.657 -18.417 1.00 77.19 428 LEU A O 1
ATOM 3279 N N . PRO A 1 429 ? 22.196 -8.713 -20.413 1.00 71.62 429 PRO A N 1
ATOM 3280 C CA . PRO A 1 429 ? 23.156 -9.759 -20.059 1.00 71.62 429 PRO A CA 1
ATOM 3281 C C . PRO A 1 429 ? 24.486 -9.164 -19.575 1.00 71.62 429 PRO A C 1
ATOM 3283 O O . PRO A 1 429 ? 25.019 -8.249 -20.200 1.00 71.62 429 PRO A O 1
ATOM 3286 N N . GLY A 1 430 ? 25.019 -9.665 -18.457 1.00 71.44 430 GLY A N 1
ATOM 3287 C CA . GLY A 1 430 ? 26.260 -9.162 -17.847 1.00 71.44 430 GLY A CA 1
ATOM 3288 C C . GLY A 1 430 ? 26.091 -7.940 -16.934 1.00 71.44 430 GLY A C 1
ATOM 3289 O O . GLY A 1 430 ? 27.036 -7.566 -16.245 1.00 71.44 430 GLY A O 1
ATOM 3290 N N . MET A 1 431 ? 24.889 -7.356 -16.868 1.00 65.06 431 MET A N 1
ATOM 3291 C CA . MET A 1 431 ? 24.490 -6.372 -15.856 1.00 65.06 431 MET A CA 1
ATOM 3292 C C . MET A 1 431 ? 23.452 -6.959 -14.900 1.00 65.06 431 MET A C 1
ATOM 3294 O O . MET A 1 431 ? 22.510 -6.268 -14.510 1.00 65.06 431 MET A O 1
ATOM 3298 N N . GLU A 1 432 ? 23.606 -8.233 -14.523 1.00 58.56 432 GLU A N 1
ATOM 3299 C CA . GLU A 1 432 ? 22.840 -8.814 -13.420 1.00 58.56 432 GLU A CA 1
ATOM 3300 C C . GLU A 1 432 ? 23.202 -8.056 -12.143 1.00 58.56 432 GLU A C 1
ATOM 3302 O O . GLU A 1 432 ? 24.115 -8.409 -11.400 1.00 58.56 432 GLU A O 1
ATOM 3307 N N . GLN A 1 433 ? 22.512 -6.943 -11.912 1.00 59.50 433 GLN A N 1
ATOM 3308 C CA . GLN A 1 433 ? 22.557 -6.287 -10.629 1.00 59.50 433 GLN A CA 1
ATOM 3309 C C . GLN A 1 433 ? 22.065 -7.310 -9.610 1.00 59.50 433 GLN A C 1
ATOM 3311 O O . GLN A 1 433 ? 21.036 -7.961 -9.807 1.00 59.50 433 GLN A O 1
ATOM 3316 N N . GLU A 1 434 ? 22.772 -7.386 -8.488 1.00 57.16 434 GLU A N 1
ATOM 3317 C CA . GLU A 1 434 ? 22.460 -8.198 -7.304 1.00 57.16 434 GLU A CA 1
ATOM 3318 C C . GLU A 1 434 ? 21.009 -7.992 -6.793 1.00 57.16 434 GLU A C 1
ATOM 3320 O O . GLU A 1 434 ? 20.491 -8.756 -5.987 1.00 57.16 434 GLU A O 1
ATOM 3325 N N . HIS A 1 435 ? 20.317 -6.980 -7.328 1.00 63.00 435 HIS A N 1
ATOM 3326 C CA . HIS A 1 435 ? 18.955 -6.560 -7.028 1.00 63.00 435 HIS A CA 1
ATOM 3327 C C . HIS A 1 435 ? 17.994 -6.833 -8.197 1.00 63.00 435 HIS A C 1
ATOM 3329 O O . HIS A 1 435 ? 17.183 -5.978 -8.553 1.00 63.00 435 HIS A O 1
ATOM 3335 N N . SER A 1 436 ? 18.065 -8.008 -8.833 1.00 77.38 436 SER A N 1
ATOM 3336 C CA . SER A 1 436 ? 17.085 -8.347 -9.870 1.00 77.38 436 SER A CA 1
ATOM 3337 C C . SER A 1 436 ? 15.666 -8.351 -9.272 1.00 77.38 436 SER A C 1
ATOM 3339 O O . SER A 1 436 ? 15.302 -9.184 -8.440 1.00 77.38 436 SER A O 1
ATOM 3341 N N . HIS A 1 437 ? 14.850 -7.365 -9.651 1.00 88.44 437 HIS A N 1
ATOM 3342 C CA . HIS A 1 437 ? 13.469 -7.305 -9.181 1.00 88.44 437 HIS A CA 1
ATOM 3343 C C . HIS A 1 437 ? 12.677 -8.499 -9.726 1.00 88.44 437 HIS A C 1
ATOM 3345 O O . HIS A 1 437 ? 12.793 -8.860 -10.906 1.00 88.44 437 HIS A O 1
ATOM 3351 N N . GLY A 1 438 ? 11.820 -9.080 -8.886 1.00 92.88 438 GLY A N 1
ATOM 3352 C CA . GLY A 1 438 ? 11.009 -10.235 -9.255 1.00 92.88 438 GLY A CA 1
ATOM 3353 C C . GLY A 1 438 ? 10.033 -9.931 -10.398 1.00 92.88 438 GLY A C 1
ATOM 3354 O O . GLY A 1 438 ? 9.569 -8.802 -10.579 1.00 92.88 438 GLY A O 1
ATOM 3355 N N . ALA A 1 439 ? 9.655 -10.956 -11.165 1.00 93.75 439 ALA A N 1
ATOM 3356 C CA . ALA A 1 439 ? 8.714 -10.806 -12.281 1.00 93.75 439 ALA A CA 1
ATOM 3357 C C . ALA A 1 439 ? 7.345 -10.237 -11.843 1.00 93.75 439 ALA A C 1
ATOM 3359 O O . ALA A 1 439 ? 6.753 -9.415 -12.549 1.00 93.75 439 ALA A O 1
ATOM 3360 N N . ARG A 1 440 ? 6.870 -10.600 -10.642 1.00 95.88 440 ARG A N 1
ATOM 3361 C CA . ARG A 1 440 ? 5.644 -10.044 -10.040 1.00 95.88 440 ARG A CA 1
ATOM 3362 C C . ARG A 1 440 ? 5.781 -8.560 -9.717 1.00 95.88 440 ARG A C 1
ATOM 3364 O O . ARG A 1 440 ? 4.879 -7.786 -10.038 1.00 95.88 440 ARG A O 1
ATOM 3371 N N . ALA A 1 441 ? 6.919 -8.147 -9.160 1.00 96.69 441 ALA A N 1
ATOM 3372 C CA . ALA A 1 441 ? 7.211 -6.743 -8.896 1.00 96.69 441 ALA A CA 1
ATOM 3373 C C . ALA A 1 441 ? 7.207 -5.913 -10.189 1.00 96.69 441 ALA A C 1
ATOM 3375 O O . ALA A 1 441 ? 6.569 -4.862 -10.243 1.00 96.69 441 ALA A O 1
ATOM 3376 N N . LYS A 1 442 ? 7.833 -6.414 -11.264 1.00 95.75 442 LYS A N 1
ATOM 3377 C CA . LYS A 1 442 ? 7.843 -5.751 -12.583 1.00 95.75 442 LYS A CA 1
ATOM 3378 C C . LYS A 1 442 ? 6.423 -5.591 -13.136 1.00 95.75 442 LYS A C 1
ATOM 3380 O O . LYS A 1 442 ? 6.044 -4.507 -13.584 1.00 95.75 442 LYS A O 1
ATOM 3385 N N . ALA A 1 443 ? 5.604 -6.643 -13.048 1.00 96.50 443 ALA A N 1
ATOM 3386 C CA . ALA A 1 443 ? 4.202 -6.606 -13.468 1.00 96.50 443 ALA A CA 1
ATOM 3387 C C . ALA A 1 443 ? 3.374 -5.603 -12.644 1.00 96.50 443 ALA A C 1
ATOM 3389 O O . ALA A 1 443 ? 2.576 -4.843 -13.204 1.00 96.50 443 ALA A O 1
ATOM 3390 N N . LEU A 1 444 ? 3.585 -5.554 -11.323 1.00 97.31 444 LEU A N 1
ATOM 3391 C CA . LEU A 1 444 ? 2.943 -4.576 -10.445 1.00 97.31 444 LEU A CA 1
ATOM 3392 C C . LEU A 1 444 ? 3.371 -3.144 -10.769 1.00 97.31 444 LEU A C 1
ATOM 3394 O O . LEU A 1 444 ? 2.502 -2.278 -10.840 1.00 97.31 444 LEU A O 1
ATOM 3398 N N . ALA A 1 445 ? 4.658 -2.889 -11.003 1.00 96.81 445 ALA A N 1
ATOM 3399 C CA . ALA A 1 445 ? 5.170 -1.559 -11.334 1.00 96.81 445 ALA A CA 1
ATOM 3400 C C . ALA A 1 445 ? 4.515 -1.023 -12.616 1.00 96.81 445 ALA A C 1
ATOM 3402 O O . ALA A 1 445 ? 3.942 0.072 -12.630 1.00 96.81 445 ALA A O 1
ATOM 3403 N N . LEU A 1 446 ? 4.491 -1.842 -13.674 1.00 96.38 446 LEU A N 1
ATOM 3404 C CA . LEU A 1 446 ? 3.819 -1.499 -14.931 1.00 96.38 446 LEU A CA 1
ATOM 3405 C C . LEU A 1 446 ? 2.320 -1.262 -14.728 1.00 96.38 446 LEU A C 1
ATOM 3407 O O . LEU A 1 446 ? 1.747 -0.336 -15.305 1.00 96.38 446 LEU A O 1
ATOM 3411 N N . ALA A 1 447 ? 1.674 -2.067 -13.885 1.00 96.88 447 ALA A N 1
ATOM 3412 C CA . ALA A 1 447 ? 0.263 -1.912 -13.572 1.00 96.88 447 ALA A CA 1
ATOM 3413 C C . ALA A 1 447 ? -0.037 -0.647 -12.753 1.00 96.88 447 ALA A C 1
ATOM 3415 O O . ALA A 1 447 ? -1.080 -0.033 -12.984 1.00 96.88 447 ALA A O 1
ATOM 3416 N N . LEU A 1 448 ? 0.845 -0.247 -11.834 1.00 96.50 448 LEU A N 1
ATOM 3417 C CA . LEU A 1 448 ? 0.716 0.973 -11.030 1.00 96.50 448 LEU A CA 1
ATOM 3418 C C . LEU A 1 448 ? 0.778 2.232 -11.901 1.00 96.50 448 LEU A C 1
ATOM 3420 O O . LEU A 1 448 ? -0.015 3.154 -11.703 1.00 96.50 448 LEU A O 1
ATOM 3424 N N . VAL A 1 449 ? 1.687 2.255 -12.878 1.00 96.25 449 VAL A N 1
ATOM 3425 C CA . VAL A 1 449 ? 1.895 3.409 -13.766 1.00 96.25 449 VAL A CA 1
ATOM 3426 C C . VAL A 1 449 ? 0.902 3.426 -14.930 1.00 96.25 449 VAL A C 1
ATOM 3428 O O . VAL A 1 449 ? 0.392 4.489 -15.298 1.00 96.25 449 VAL A O 1
ATOM 3431 N N . GLY A 1 450 ? 0.625 2.262 -15.524 1.00 94.81 450 GLY A N 1
ATOM 3432 C CA . GLY A 1 450 ? -0.114 2.151 -16.781 1.00 94.81 450 GLY A CA 1
ATOM 3433 C C . GLY A 1 450 ? -1.620 1.990 -16.652 1.00 94.81 450 GLY A C 1
ATOM 3434 O O . GLY A 1 450 ? -2.364 2.459 -17.519 1.00 94.81 450 GLY A O 1
ATOM 3435 N N . ASN A 1 451 ? -2.109 1.366 -15.579 1.00 95.88 451 ASN A N 1
ATOM 3436 C CA . ASN A 1 451 ? -3.544 1.160 -15.440 1.00 95.88 451 ASN A CA 1
ATOM 3437 C C . ASN A 1 451 ? -4.239 2.421 -14.928 1.00 95.88 451 ASN A C 1
ATOM 3439 O O . ASN A 1 451 ? -3.766 3.138 -14.047 1.00 95.88 451 ASN A O 1
ATOM 3443 N N . LYS A 1 452 ? -5.464 2.647 -15.410 1.00 94.25 452 LYS A N 1
ATOM 3444 C CA . LYS A 1 452 ? -6.375 3.592 -14.753 1.00 94.25 452 LYS A CA 1
ATOM 3445 C C . LYS A 1 452 ? -6.621 3.119 -13.307 1.00 94.25 452 LYS A C 1
ATOM 3447 O O . LYS A 1 452 ? -6.756 1.911 -13.103 1.00 94.25 452 LYS A O 1
ATOM 3452 N N . PRO A 1 453 ? -6.805 4.023 -12.323 1.00 91.19 453 PRO A N 1
ATOM 3453 C CA . PRO A 1 453 ? -6.987 3.637 -10.920 1.00 91.19 453 PRO A CA 1
ATOM 3454 C C . PRO A 1 453 ? -8.083 2.587 -10.680 1.00 91.19 453 PRO A C 1
ATOM 3456 O O . PRO A 1 453 ? -7.901 1.688 -9.867 1.00 91.19 453 PRO A O 1
ATOM 3459 N N . ASN A 1 454 ? -9.197 2.660 -11.420 1.00 92.50 454 ASN A N 1
ATOM 3460 C CA . ASN A 1 454 ? -10.274 1.671 -11.321 1.00 92.50 454 ASN A CA 1
ATOM 3461 C C . ASN A 1 454 ? -9.878 0.315 -11.924 1.00 92.50 454 ASN A C 1
ATOM 3463 O O . ASN A 1 454 ? -10.221 -0.711 -11.361 1.00 92.50 454 ASN A O 1
ATOM 3467 N N . ALA A 1 455 ? -9.130 0.293 -13.030 1.00 95.81 455 ALA A N 1
ATOM 3468 C CA . ALA A 1 455 ? -8.676 -0.957 -13.639 1.00 95.81 455 ALA A CA 1
ATOM 3469 C C . ALA A 1 455 ? -7.660 -1.680 -12.740 1.00 95.81 455 ALA A C 1
ATOM 3471 O O . ALA A 1 455 ? -7.744 -2.892 -12.567 1.00 95.81 455 ALA A O 1
ATOM 3472 N N . PHE A 1 456 ? -6.745 -0.931 -12.115 1.00 96.25 456 PHE A N 1
ATOM 3473 C CA . PHE A 1 456 ? -5.835 -1.479 -11.106 1.00 96.25 456 PHE A CA 1
ATOM 3474 C C . PHE A 1 456 ? -6.606 -2.059 -9.912 1.00 96.25 456 PHE A C 1
ATOM 3476 O O . PHE A 1 456 ? -6.330 -3.176 -9.474 1.00 96.25 456 PHE A O 1
ATOM 3483 N N . ARG A 1 457 ? -7.630 -1.334 -9.442 1.00 94.75 457 ARG A N 1
ATOM 3484 C CA . ARG A 1 457 ? -8.517 -1.799 -8.374 1.00 94.75 457 ARG A CA 1
ATOM 3485 C C . ARG A 1 457 ? -9.233 -3.097 -8.725 1.00 94.75 457 ARG A C 1
ATOM 3487 O O . ARG A 1 457 ? -9.214 -4.014 -7.915 1.00 94.75 457 ARG A O 1
ATOM 3494 N N . GLU A 1 458 ? -9.838 -3.195 -9.906 1.00 95.69 458 GLU A N 1
ATOM 3495 C CA . GLU A 1 458 ? -10.556 -4.408 -10.319 1.00 95.69 458 GLU A CA 1
ATOM 3496 C C . GLU A 1 458 ? -9.625 -5.625 -10.404 1.00 95.69 458 GLU A C 1
ATOM 3498 O O . GLU A 1 458 ? -9.993 -6.703 -9.941 1.00 95.69 458 GLU A O 1
ATOM 3503 N N . LYS A 1 459 ? -8.386 -5.449 -10.886 1.00 97.31 459 LYS A N 1
ATOM 3504 C CA . LYS A 1 459 ? -7.363 -6.511 -10.890 1.00 97.31 459 LYS A CA 1
ATOM 3505 C C . LYS A 1 459 ? -7.014 -6.983 -9.476 1.00 97.31 459 LYS A C 1
ATOM 3507 O O . LYS A 1 459 ? -7.016 -8.183 -9.207 1.00 97.31 459 LYS A O 1
ATOM 3512 N N . LEU A 1 460 ? -6.784 -6.052 -8.544 1.00 96.94 460 LEU A N 1
ATOM 3513 C CA . LEU A 1 460 ? -6.543 -6.391 -7.136 1.00 96.94 460 LEU A CA 1
ATOM 3514 C C . LEU A 1 460 ? -7.767 -7.028 -6.469 1.00 96.94 460 LEU A C 1
ATOM 3516 O O . LEU A 1 460 ? -7.616 -7.967 -5.688 1.00 96.94 460 LEU A O 1
ATOM 3520 N N . LYS A 1 461 ? -8.979 -6.559 -6.782 1.00 95.06 461 LYS A N 1
ATOM 3521 C CA . LYS A 1 461 ? -10.235 -7.142 -6.293 1.00 95.06 461 LYS A CA 1
ATOM 3522 C C . LYS A 1 461 ? -10.382 -8.585 -6.768 1.00 95.06 461 LYS A C 1
ATOM 3524 O O . LYS A 1 461 ? -10.705 -9.456 -5.958 1.00 95.06 461 LYS A O 1
ATOM 3529 N N . ALA A 1 462 ? -10.128 -8.846 -8.050 1.00 95.50 462 ALA A N 1
ATOM 3530 C CA . ALA A 1 462 ? -10.164 -10.182 -8.633 1.00 95.50 462 ALA A CA 1
ATOM 3531 C C . ALA A 1 462 ? -9.124 -11.106 -7.985 1.00 95.50 462 ALA A C 1
ATOM 3533 O O . ALA A 1 462 ? -9.471 -12.216 -7.575 1.00 95.50 462 ALA A O 1
ATOM 3534 N N . LEU A 1 463 ? -7.893 -10.622 -7.788 1.00 96.25 463 LEU A N 1
ATOM 3535 C CA . LEU A 1 463 ? -6.840 -11.378 -7.111 1.00 96.25 463 LEU A CA 1
ATOM 3536 C C . LEU A 1 463 ? -7.199 -11.688 -5.649 1.00 96.25 463 LEU A C 1
ATOM 3538 O O . LEU A 1 463 ? -7.108 -12.832 -5.213 1.00 96.25 463 LEU A O 1
ATOM 3542 N N . ALA A 1 464 ? -7.692 -10.700 -4.897 1.00 94.06 464 ALA A N 1
ATOM 3543 C CA . ALA A 1 464 ? -8.138 -10.893 -3.518 1.00 94.06 464 ALA A CA 1
ATOM 3544 C C . ALA A 1 464 ? -9.336 -11.857 -3.420 1.00 94.06 464 ALA A C 1
ATOM 3546 O O . ALA A 1 464 ? -9.473 -12.581 -2.432 1.00 94.06 464 ALA A O 1
ATOM 3547 N N . LYS A 1 465 ? -10.207 -11.892 -4.437 1.00 93.12 465 LYS A N 1
ATOM 3548 C CA . LYS A 1 465 ? -11.306 -12.863 -4.537 1.00 93.12 465 LYS A CA 1
ATOM 3549 C C . LYS A 1 465 ? -10.780 -14.277 -4.792 1.00 93.12 465 LYS A C 1
ATOM 3551 O O . LYS A 1 465 ? -11.291 -15.209 -4.176 1.00 93.12 465 LYS A O 1
ATOM 3556 N N . ALA A 1 466 ? -9.772 -14.439 -5.651 1.00 93.25 466 ALA A N 1
ATOM 3557 C CA . ALA A 1 466 ? -9.102 -15.723 -5.866 1.00 93.25 466 ALA A CA 1
ATOM 3558 C C . ALA A 1 466 ? -8.439 -16.223 -4.570 1.00 93.25 466 ALA A C 1
ATOM 3560 O O . ALA A 1 466 ? -8.708 -17.344 -4.143 1.00 93.25 466 ALA A O 1
ATOM 3561 N N . ALA A 1 467 ? -7.721 -15.343 -3.866 1.00 92.75 467 ALA A N 1
ATOM 3562 C CA . ALA A 1 467 ? -7.102 -15.634 -2.571 1.00 92.75 467 ALA A CA 1
ATOM 3563 C C . ALA A 1 467 ? -8.111 -16.084 -1.497 1.00 92.75 467 ALA A C 1
ATOM 3565 O O . ALA A 1 467 ? -7.791 -16.897 -0.633 1.00 92.75 467 ALA A O 1
ATOM 3566 N N . GLY A 1 468 ? -9.336 -15.546 -1.537 1.00 90.19 468 GLY A N 1
ATOM 3567 C CA . GLY A 1 468 ? -10.420 -15.925 -0.627 1.00 90.19 468 GLY A CA 1
ATOM 3568 C C . GLY A 1 468 ? -11.061 -17.282 -0.937 1.00 90.19 468 GLY A C 1
ATOM 3569 O O . GLY A 1 468 ? -11.647 -17.880 -0.037 1.00 90.19 468 GLY A O 1
ATOM 3570 N N . ARG A 1 469 ? -10.961 -17.770 -2.182 1.00 89.50 469 ARG A N 1
ATOM 3571 C CA . ARG A 1 469 ? -11.434 -19.110 -2.583 1.00 89.50 469 ARG A CA 1
ATOM 3572 C C . ARG A 1 469 ? -10.434 -20.204 -2.232 1.00 89.50 469 ARG A C 1
ATOM 3574 O O . ARG A 1 469 ? -10.849 -21.322 -1.948 1.00 89.50 469 ARG A O 1
ATOM 3581 N N . ASP A 1 470 ? -9.147 -19.868 -2.222 1.00 86.88 470 ASP A N 1
ATOM 3582 C CA . ASP A 1 470 ? -8.079 -20.721 -1.709 1.00 86.88 470 ASP A CA 1
ATOM 3583 C C . ASP A 1 470 ? -8.157 -20.791 -0.170 1.00 86.88 470 ASP A C 1
ATOM 3585 O O . ASP A 1 470 ? -7.432 -20.108 0.569 1.00 86.88 470 ASP A O 1
ATOM 3589 N N . ALA A 1 471 ? -9.122 -21.566 0.334 1.00 75.56 471 ALA A N 1
ATOM 3590 C CA . ALA A 1 471 ? -9.275 -21.826 1.756 1.00 75.56 471 ALA A CA 1
ATOM 3591 C C . ALA A 1 471 ? -8.049 -22.602 2.256 1.00 75.56 471 ALA A C 1
ATOM 3593 O O . ALA A 1 471 ? -7.784 -23.710 1.799 1.00 75.56 471 ALA A O 1
ATOM 3594 N N . LYS A 1 472 ? -7.312 -22.026 3.219 1.00 68.81 472 LYS A N 1
ATOM 3595 C CA . LYS A 1 472 ? -6.134 -22.661 3.837 1.00 68.81 472 LYS A CA 1
ATOM 3596 C C . LYS A 1 472 ? -6.426 -24.125 4.186 1.00 68.81 472 LYS A C 1
ATOM 3598 O O . LYS A 1 472 ? -7.272 -24.383 5.039 1.00 68.81 472 LYS A O 1
ATOM 3603 N N . GLY A 1 473 ? -5.703 -25.048 3.554 1.00 65.50 473 GLY A N 1
ATOM 3604 C CA . GLY A 1 473 ? -5.777 -26.480 3.857 1.00 65.50 473 GLY A CA 1
ATOM 3605 C C . GLY A 1 473 ? -6.934 -27.236 3.200 1.00 65.50 473 GLY A C 1
ATOM 3606 O O . GLY A 1 473 ? -7.166 -28.385 3.558 1.00 65.50 473 GLY A O 1
ATOM 3607 N N . ARG A 1 474 ? -7.663 -26.635 2.253 1.00 66.56 474 ARG A N 1
ATOM 3608 C CA . ARG A 1 474 ? -8.538 -27.380 1.343 1.00 66.56 474 ARG A CA 1
ATOM 3609 C C . ARG A 1 474 ? -7.926 -27.324 -0.045 1.00 66.56 474 ARG A C 1
ATOM 3611 O O . ARG A 1 474 ? -8.084 -26.321 -0.733 1.00 66.56 474 ARG A O 1
ATOM 3618 N N . GLU A 1 475 ? -7.251 -28.398 -0.448 1.00 59.03 475 GLU A N 1
ATOM 3619 C CA . GLU A 1 475 ? -7.007 -28.647 -1.867 1.00 59.03 475 GLU A CA 1
ATOM 3620 C C . GLU A 1 475 ? -8.374 -28.671 -2.545 1.00 59.03 475 GLU A C 1
ATOM 3622 O O . GLU A 1 475 ? -9.202 -29.558 -2.329 1.00 59.03 475 GLU A O 1
ATOM 3627 N N . SER A 1 476 ? -8.690 -27.599 -3.261 1.00 58.78 476 SER A N 1
ATOM 3628 C CA . SER A 1 476 ? -9.949 -27.516 -3.973 1.00 58.78 476 SER A CA 1
ATOM 3629 C C . SER A 1 476 ? -9.918 -28.586 -5.065 1.00 58.78 476 SER A C 1
ATOM 3631 O O . SER A 1 476 ? -9.118 -28.484 -5.994 1.00 58.78 476 SER A O 1
ATOM 3633 N N . MET A 1 477 ? -10.839 -29.554 -5.004 1.00 62.41 477 MET A N 1
ATOM 3634 C CA . MET A 1 477 ? -11.056 -30.538 -6.079 1.00 62.41 477 MET A CA 1
ATOM 3635 C C . MET A 1 477 ? -11.391 -29.884 -7.438 1.00 62.41 477 MET A C 1
ATOM 3637 O O . MET A 1 477 ? -11.394 -30.556 -8.462 1.00 62.41 477 MET A O 1
ATOM 3641 N N . PHE A 1 478 ? -11.652 -28.570 -7.467 1.00 66.62 478 PHE A N 1
ATOM 3642 C CA . PHE A 1 478 ? -11.995 -27.785 -8.654 1.00 66.62 478 PHE A CA 1
ATOM 3643 C C . PHE A 1 478 ? -10.864 -26.841 -9.095 1.00 66.62 478 PHE A C 1
ATOM 3645 O O . PHE A 1 478 ? -11.109 -25.662 -9.346 1.00 66.62 478 PHE A O 1
ATOM 3652 N N . GLY A 1 479 ? -9.624 -27.341 -9.158 1.00 70.69 479 GLY A N 1
ATOM 3653 C CA . GLY A 1 479 ? -8.512 -26.680 -9.857 1.00 70.69 479 GLY A CA 1
ATOM 3654 C C . GLY A 1 479 ? -8.295 -25.214 -9.468 1.00 70.69 479 GLY A C 1
ATOM 3655 O O . GLY A 1 479 ? -8.377 -24.323 -10.314 1.00 70.69 479 GLY A O 1
ATOM 3656 N N . THR A 1 480 ? -8.049 -24.935 -8.186 1.00 79.25 480 THR A N 1
ATOM 3657 C CA . THR A 1 480 ? -7.660 -23.582 -7.764 1.00 79.25 480 THR A CA 1
ATOM 3658 C C . THR A 1 480 ? -6.343 -23.204 -8.426 1.00 79.25 480 THR A C 1
ATOM 3660 O O . THR A 1 480 ? -5.344 -23.895 -8.244 1.00 79.25 480 THR A O 1
ATOM 3663 N N . LEU A 1 481 ? -6.349 -22.097 -9.174 1.00 85.75 481 LEU A N 1
ATOM 3664 C CA . LEU A 1 481 ? -5.130 -21.497 -9.712 1.00 85.75 481 LEU A CA 1
ATOM 3665 C C . LEU A 1 481 ? -4.129 -21.262 -8.578 1.00 85.75 481 LEU A C 1
ATOM 3667 O O . LEU A 1 481 ? -4.513 -20.810 -7.493 1.00 85.75 481 LEU A O 1
ATOM 3671 N N . SER A 1 482 ? -2.852 -21.532 -8.850 1.00 92.12 482 SER A N 1
ATOM 3672 C CA . SER A 1 482 ? -1.769 -21.140 -7.952 1.00 92.12 482 SER A CA 1
ATOM 3673 C C . SER A 1 482 ? -1.795 -19.620 -7.728 1.00 92.12 482 SER A C 1
ATOM 3675 O O . SER A 1 482 ? -2.347 -18.868 -8.538 1.00 92.12 482 SER A O 1
ATOM 3677 N N . ALA A 1 483 ? -1.204 -19.141 -6.628 1.00 94.19 483 ALA A N 1
ATOM 3678 C CA . ALA A 1 483 ? -1.147 -17.703 -6.353 1.00 94.19 483 ALA A CA 1
ATOM 3679 C C . ALA A 1 483 ? -0.461 -16.930 -7.495 1.00 94.19 483 ALA A C 1
ATOM 3681 O O . ALA A 1 483 ? -0.906 -15.838 -7.848 1.00 94.19 483 ALA A O 1
ATOM 3682 N N . ASP A 1 484 ? 0.567 -17.525 -8.106 1.00 95.19 484 ASP A N 1
ATOM 3683 C CA . ASP A 1 484 ? 1.287 -16.942 -9.236 1.00 95.19 484 ASP A CA 1
ATOM 3684 C C . ASP A 1 484 ? 0.443 -16.936 -10.509 1.00 95.19 484 ASP A C 1
ATOM 3686 O O . ASP A 1 484 ? 0.357 -15.905 -11.173 1.00 95.19 484 ASP A O 1
ATOM 3690 N N . ASP A 1 485 ? -0.250 -18.028 -10.834 1.00 95.12 485 ASP A N 1
ATOM 3691 C CA . ASP A 1 485 ? -1.116 -18.057 -12.018 1.00 95.12 485 ASP A CA 1
ATOM 3692 C C . ASP A 1 485 ? -2.293 -17.095 -11.871 1.00 95.12 485 ASP A C 1
ATOM 3694 O O . ASP A 1 485 ? -2.607 -16.351 -12.801 1.00 95.12 485 ASP A O 1
ATOM 3698 N N . ALA A 1 486 ? -2.906 -17.036 -10.685 1.00 95.69 486 ALA A N 1
ATOM 3699 C CA . ALA A 1 486 ? -3.950 -16.065 -10.384 1.00 95.69 486 ALA A CA 1
ATOM 3700 C C . ALA A 1 486 ? -3.421 -14.628 -10.497 1.00 95.69 486 ALA A C 1
ATOM 3702 O O . ALA A 1 486 ? -4.105 -13.761 -11.042 1.00 95.69 486 ALA A O 1
ATOM 3703 N N . PHE A 1 487 ? -2.201 -14.369 -10.020 1.00 97.12 487 PHE A N 1
ATOM 3704 C CA . PHE A 1 487 ? -1.545 -13.074 -10.161 1.00 97.12 487 PHE A CA 1
ATOM 3705 C C . PHE A 1 487 ? -1.321 -12.720 -11.636 1.00 97.12 487 PHE A C 1
ATOM 3707 O O . PHE A 1 487 ? -1.784 -11.672 -12.096 1.00 97.12 487 PHE A O 1
ATOM 3714 N N . TYR A 1 488 ? -0.680 -13.598 -12.406 1.00 96.25 488 TYR A N 1
ATOM 3715 C CA . TYR A 1 488 ? -0.349 -13.340 -13.806 1.00 96.25 488 TYR A CA 1
ATOM 3716 C C . TYR A 1 488 ? -1.575 -13.300 -14.717 1.00 96.25 488 TYR A C 1
ATOM 3718 O O . TYR A 1 488 ? -1.570 -12.558 -15.696 1.00 96.25 488 TYR A O 1
ATOM 3726 N N . GLN A 1 489 ? -2.660 -13.991 -14.372 1.00 96.38 489 GLN A N 1
ATOM 3727 C CA . GLN A 1 489 ? -3.940 -13.836 -15.061 1.00 96.38 489 GLN A CA 1
ATOM 3728 C C . GLN A 1 489 ? -4.474 -12.397 -14.950 1.00 96.38 489 GLN A C 1
ATOM 3730 O O . GLN A 1 489 ? -5.082 -11.891 -15.891 1.00 96.38 489 GLN A O 1
ATOM 3735 N N . GLN A 1 490 ? -4.251 -11.717 -13.817 1.00 97.31 490 GLN A N 1
ATOM 3736 C CA . GLN A 1 490 ? -4.717 -10.340 -13.609 1.00 97.31 490 GLN A CA 1
ATOM 3737 C C . GLN A 1 490 ? -3.720 -9.295 -14.120 1.00 97.31 490 GLN A C 1
ATOM 3739 O O . GLN A 1 490 ? -4.106 -8.297 -14.740 1.00 97.31 490 GLN A O 1
ATOM 3744 N N . PHE A 1 491 ? -2.432 -9.488 -13.850 1.00 96.81 491 PHE A N 1
ATOM 3745 C CA . PHE A 1 491 ? -1.397 -8.485 -14.107 1.00 96.81 491 PHE A CA 1
ATOM 3746 C C . PHE A 1 491 ? -0.637 -8.699 -15.420 1.00 96.81 491 PHE A C 1
ATOM 3748 O O . PHE A 1 491 ? -0.051 -7.741 -15.919 1.00 96.81 491 PHE A O 1
ATOM 3755 N N . GLY A 1 492 ? -0.752 -9.880 -16.030 1.00 95.75 492 GLY A N 1
ATOM 3756 C CA . GLY A 1 492 ? 0.046 -10.300 -17.179 1.00 95.75 492 GLY A CA 1
ATOM 3757 C C . GLY A 1 492 ? 1.437 -10.758 -16.748 1.00 95.75 492 GLY A C 1
ATOM 3758 O O . GLY A 1 492 ? 1.978 -10.276 -15.751 1.00 95.75 492 GLY A O 1
ATOM 3759 N N . ARG A 1 493 ? 2.030 -11.693 -17.497 1.00 93.56 493 ARG A N 1
ATOM 3760 C CA . ARG A 1 493 ? 3.460 -11.988 -17.365 1.00 93.56 493 ARG A CA 1
ATOM 3761 C C . ARG A 1 493 ? 4.229 -10.867 -18.051 1.00 93.56 493 ARG A C 1
ATOM 3763 O O . ARG A 1 493 ? 3.945 -10.533 -19.197 1.00 93.56 493 ARG A O 1
ATOM 3770 N N . VAL A 1 494 ? 5.182 -10.276 -17.338 1.00 88.31 494 VAL A N 1
ATOM 3771 C CA . VAL A 1 494 ? 6.212 -9.472 -17.991 1.00 88.31 494 VAL A CA 1
ATOM 3772 C C . VAL A 1 494 ? 7.183 -10.488 -18.546 1.00 88.31 494 VAL A C 1
ATOM 3774 O O . VAL A 1 494 ? 8.044 -10.981 -17.820 1.00 88.31 494 VAL A O 1
ATOM 3777 N N . GLU A 1 495 ? 6.969 -10.875 -19.802 1.00 74.81 495 GLU A N 1
ATOM 3778 C CA . GLU A 1 495 ? 8.017 -11.545 -20.558 1.00 74.81 495 GLU A CA 1
ATOM 3779 C C . GLU A 1 495 ? 9.253 -10.666 -20.415 1.00 74.81 495 GLU A C 1
ATOM 3781 O O . GLU A 1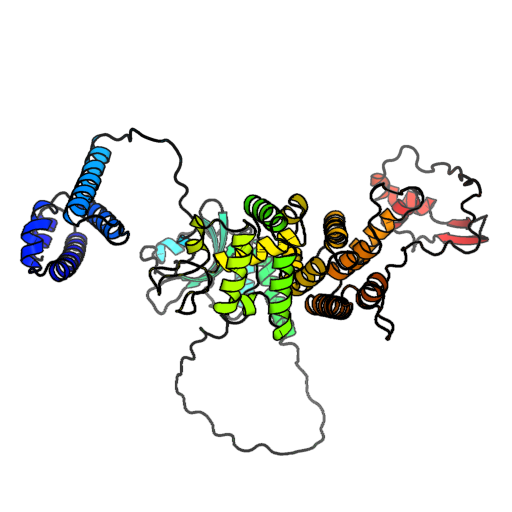 495 ? 9.175 -9.443 -20.586 1.00 74.81 495 GLU A O 1
ATOM 3786 N N . SER A 1 496 ? 10.355 -11.263 -19.963 1.00 62.69 496 SER A N 1
ATOM 3787 C CA . SER A 1 496 ? 11.638 -10.579 -19.941 1.00 62.69 496 SER A CA 1
ATOM 3788 C C . SER A 1 496 ? 11.776 -9.881 -21.285 1.00 62.69 496 SER A C 1
ATOM 3790 O O . SER A 1 496 ? 11.734 -10.551 -22.313 1.00 62.69 496 SER A O 1
ATOM 3792 N N . LEU A 1 497 ? 11.928 -8.555 -21.284 1.00 55.94 497 LEU A N 1
ATOM 3793 C CA . LEU A 1 497 ? 12.146 -7.758 -22.495 1.00 55.94 497 LEU A CA 1
ATOM 3794 C C . LEU A 1 497 ? 13.511 -8.065 -23.139 1.00 55.94 497 LEU A C 1
ATOM 3796 O O . LEU A 1 497 ? 14.033 -7.246 -23.891 1.00 55.94 497 LEU A O 1
ATOM 3800 N N . GLY A 1 498 ? 14.086 -9.238 -22.857 1.00 55.78 498 GLY A N 1
ATOM 3801 C CA . GLY A 1 498 ? 15.051 -9.858 -23.731 1.00 55.78 498 GLY A CA 1
ATOM 3802 C C . GLY A 1 498 ? 14.382 -9.955 -25.086 1.00 55.78 498 GLY A C 1
ATOM 3803 O O . GLY A 1 498 ? 13.478 -10.763 -25.298 1.00 55.78 498 GLY A O 1
ATOM 3804 N N . GLN A 1 499 ? 14.790 -9.069 -25.990 1.00 54.03 499 GLN A N 1
ATOM 3805 C CA . GLN A 1 499 ? 14.554 -9.291 -27.400 1.00 54.03 499 GLN A CA 1
ATOM 3806 C C . GLN A 1 499 ? 14.985 -10.736 -27.672 1.00 54.03 499 GLN A C 1
ATOM 3808 O O . GLN A 1 499 ? 16.052 -11.127 -27.181 1.00 54.03 499 GLN A O 1
ATOM 3813 N N . PRO A 1 500 ? 14.166 -11.551 -28.359 1.00 53.56 500 PRO A N 1
ATOM 3814 C CA . PRO A 1 500 ? 14.627 -12.866 -28.763 1.00 53.56 500 PRO A CA 1
ATOM 3815 C C . PRO A 1 500 ? 15.973 -12.655 -29.448 1.00 53.56 500 PRO A C 1
ATOM 3817 O O . PRO A 1 500 ? 16.084 -11.803 -30.333 1.00 53.56 500 PRO A O 1
ATOM 3820 N N . LEU A 1 501 ? 17.003 -13.353 -28.964 1.00 54.94 501 LEU A N 1
ATOM 3821 C CA . LEU A 1 501 ? 18.308 -13.365 -29.609 1.00 54.94 501 LEU A CA 1
ATOM 3822 C C . LEU A 1 501 ? 18.065 -13.562 -31.101 1.00 54.94 501 LEU A C 1
ATOM 3824 O O . LEU A 1 501 ? 17.365 -14.505 -31.483 1.00 54.94 501 LEU A O 1
ATOM 3828 N N . ASN A 1 502 ? 18.554 -12.625 -31.921 1.00 59.59 502 ASN A N 1
ATOM 3829 C CA . ASN A 1 502 ? 18.382 -12.722 -33.364 1.00 59.59 502 ASN A CA 1
ATOM 3830 C C . ASN A 1 502 ? 18.809 -14.139 -33.781 1.00 59.59 502 ASN A C 1
ATOM 3832 O O . ASN A 1 502 ? 19.889 -14.572 -33.365 1.00 59.59 502 ASN A O 1
ATOM 3836 N N . PRO A 1 503 ? 17.979 -14.878 -34.541 1.00 59.94 503 PRO A N 1
ATOM 3837 C CA . PRO A 1 503 ? 18.302 -16.244 -34.927 1.00 59.94 503 PRO A CA 1
ATOM 3838 C C . PRO A 1 503 ? 19.711 -16.300 -35.535 1.00 59.94 503 PRO A C 1
ATOM 3840 O O . PRO A 1 503 ? 19.978 -15.617 -36.522 1.00 59.94 503 PRO A O 1
ATOM 3843 N N . GLY A 1 504 ? 20.618 -17.068 -34.922 1.00 66.62 504 GLY A N 1
ATOM 3844 C CA . GLY A 1 504 ? 22.018 -17.190 -35.351 1.00 66.62 504 GLY A CA 1
ATOM 3845 C C . GLY A 1 504 ? 23.041 -16.314 -34.612 1.00 66.62 504 GLY A C 1
ATOM 3846 O O . GLY A 1 504 ? 24.221 -16.381 -34.945 1.00 66.62 504 GLY A O 1
ATOM 3847 N N . VAL A 1 505 ? 22.641 -15.518 -33.615 1.00 60.16 505 VAL A N 1
ATOM 3848 C CA . VAL A 1 505 ? 23.591 -14.838 -32.718 1.00 60.16 505 VAL A CA 1
ATOM 3849 C C . VAL A 1 505 ? 24.010 -15.795 -31.604 1.00 60.16 505 VAL A C 1
ATOM 3851 O O . VAL A 1 505 ? 23.236 -16.082 -30.694 1.00 60.16 505 VAL A O 1
ATOM 3854 N N . ASP A 1 506 ? 25.242 -16.283 -31.700 1.00 70.19 506 ASP A N 1
ATOM 3855 C CA . ASP A 1 506 ? 25.906 -17.076 -30.669 1.00 70.19 506 ASP A CA 1
ATOM 3856 C C . ASP A 1 506 ? 26.642 -16.136 -29.700 1.00 70.19 506 ASP A C 1
ATOM 3858 O O . ASP A 1 506 ? 27.607 -15.474 -30.083 1.00 70.19 506 ASP A O 1
ATOM 3862 N N . LEU A 1 507 ? 26.153 -16.035 -28.459 1.00 66.31 507 LEU A N 1
ATOM 3863 C CA . LEU A 1 507 ? 26.759 -15.196 -27.417 1.00 66.31 507 LEU A CA 1
ATOM 3864 C C . LEU A 1 507 ? 28.038 -15.802 -26.824 1.00 66.31 507 LEU A C 1
ATOM 3866 O O . LEU A 1 507 ? 28.759 -15.094 -26.121 1.00 66.31 507 LEU A O 1
ATOM 3870 N N . GLU A 1 508 ? 28.325 -17.079 -27.091 1.00 69.25 508 GLU A N 1
ATOM 3871 C CA . GLU A 1 508 ? 29.561 -17.727 -26.648 1.00 69.25 508 GLU A CA 1
ATOM 3872 C C . GLU A 1 508 ? 30.706 -17.548 -27.650 1.00 69.25 508 GLU A C 1
ATOM 3874 O O . GLU A 1 508 ? 31.874 -17.753 -27.305 1.00 69.25 508 GLU A O 1
ATOM 3879 N N . GLN A 1 509 ? 30.415 -17.108 -28.881 1.00 71.12 509 GLN A N 1
ATOM 3880 C CA . GLN A 1 509 ? 31.477 -16.748 -29.811 1.00 71.12 509 GLN A CA 1
ATOM 3881 C C . GLN A 1 509 ? 32.202 -15.484 -29.334 1.00 71.12 509 GLN A C 1
ATOM 3883 O O . GLN A 1 509 ? 31.560 -14.475 -29.030 1.00 71.12 509 GLN A O 1
ATOM 3888 N N . PRO A 1 510 ? 33.550 -15.491 -29.300 1.00 64.75 510 PRO A N 1
ATOM 3889 C CA . PRO A 1 510 ? 34.321 -14.340 -28.862 1.00 64.75 510 PRO A CA 1
ATOM 3890 C C . PRO A 1 510 ? 33.976 -13.132 -29.730 1.00 64.75 510 PRO A C 1
ATOM 3892 O O . PRO A 1 510 ? 34.114 -13.167 -30.957 1.00 64.75 510 PRO A O 1
ATOM 3895 N N . VAL A 1 511 ? 33.525 -12.059 -29.076 1.00 56.91 511 VAL A N 1
ATOM 3896 C CA . VAL A 1 511 ? 33.178 -10.794 -29.725 1.00 56.91 511 VAL A CA 1
ATOM 3897 C C . VAL A 1 511 ? 34.392 -10.318 -30.520 1.00 56.91 511 VAL A C 1
ATOM 3899 O O . VAL A 1 511 ? 35.411 -9.914 -29.958 1.00 56.91 511 VAL A O 1
ATOM 3902 N N . ARG A 1 512 ? 34.306 -10.382 -31.853 1.00 53.91 512 ARG A N 1
ATOM 3903 C CA . ARG A 1 512 ? 35.332 -9.817 -32.731 1.00 53.91 512 ARG A CA 1
ATOM 3904 C C . ARG A 1 512 ? 35.232 -8.302 -32.637 1.00 53.91 512 ARG A C 1
ATOM 3906 O O . ARG A 1 512 ? 34.365 -7.695 -33.260 1.00 53.91 512 ARG A O 1
ATOM 3913 N N . VAL A 1 513 ? 36.108 -7.702 -31.837 1.00 44.91 513 VAL A N 1
ATOM 3914 C CA . VAL A 1 513 ? 36.219 -6.248 -31.722 1.00 44.91 513 VAL A CA 1
ATOM 3915 C C . VAL A 1 513 ? 36.641 -5.702 -33.084 1.00 44.91 513 VAL A C 1
ATOM 3917 O O . VAL A 1 513 ? 37.754 -5.948 -33.552 1.00 44.91 513 VAL A O 1
ATOM 3920 N N . VAL A 1 514 ? 35.741 -4.982 -33.749 1.00 52.84 514 VAL A N 1
ATOM 3921 C CA . VAL A 1 514 ? 36.085 -4.229 -34.954 1.00 52.84 514 VAL A CA 1
ATOM 3922 C C . VAL A 1 514 ? 36.940 -3.050 -34.496 1.00 52.84 514 VAL A C 1
ATOM 3924 O O . VAL A 1 514 ? 36.444 -2.148 -33.829 1.00 52.84 514 VAL A O 1
ATOM 3927 N N . GLN A 1 515 ? 38.236 -3.055 -34.815 1.00 45.62 515 GLN A N 1
ATOM 3928 C CA . GLN A 1 515 ? 39.076 -1.874 -34.611 1.00 45.62 515 GLN A CA 1
ATOM 3929 C C . GLN A 1 515 ? 38.603 -0.768 -35.555 1.00 45.62 515 GLN A C 1
ATOM 3931 O O . GLN A 1 515 ? 38.888 -0.785 -36.753 1.00 45.62 515 GLN A O 1
ATOM 3936 N N . VAL A 1 516 ? 37.874 0.203 -35.014 1.00 58.38 516 VAL A N 1
ATOM 3937 C CA . VAL A 1 516 ? 37.493 1.407 -35.750 1.00 58.38 516 VAL A CA 1
ATOM 3938 C C . VAL A 1 516 ? 38.628 2.421 -35.611 1.00 58.38 516 VAL A C 1
ATOM 3940 O O . VAL A 1 516 ? 38.999 2.792 -34.500 1.00 58.38 516 VAL A O 1
ATOM 3943 N N . LYS A 1 517 ? 39.203 2.880 -36.730 1.00 68.31 517 LYS A N 1
ATOM 3944 C CA . LYS A 1 517 ? 40.121 4.029 -36.708 1.00 68.31 517 LYS A CA 1
ATOM 3945 C C . LYS A 1 517 ? 39.303 5.305 -36.464 1.00 68.31 517 LYS A C 1
ATOM 3947 O O . LYS A 1 517 ? 38.445 5.612 -37.297 1.00 68.31 517 LYS A O 1
ATOM 3952 N N . PRO A 1 518 ? 39.549 6.058 -35.380 1.00 71.06 518 PRO A N 1
ATOM 3953 C CA . PRO A 1 518 ? 38.792 7.270 -35.098 1.00 71.06 518 PRO A CA 1
ATOM 3954 C C . PRO A 1 518 ? 39.082 8.327 -36.172 1.00 71.06 518 PRO A C 1
ATOM 3956 O O . PRO A 1 518 ? 40.198 8.818 -36.295 1.00 71.06 518 PRO A O 1
ATOM 3959 N N . GLN A 1 519 ? 38.074 8.700 -36.966 1.00 77.56 519 GLN A N 1
ATOM 3960 C CA . GLN A 1 519 ? 38.238 9.728 -38.010 1.00 77.56 519 GLN A CA 1
ATOM 3961 C C . GLN A 1 519 ? 38.267 11.164 -37.463 1.00 77.56 519 GLN A C 1
ATOM 3963 O O . GLN A 1 519 ? 38.590 12.101 -38.190 1.00 77.56 519 GLN A O 1
ATOM 3968 N N . PHE A 1 520 ? 37.933 11.344 -36.184 1.00 81.81 520 PHE A N 1
ATOM 3969 C CA . PHE A 1 520 ? 37.767 12.650 -35.541 1.00 81.81 520 PHE A CA 1
ATOM 3970 C C . PHE A 1 520 ? 38.563 12.783 -34.239 1.00 81.81 520 PHE A C 1
ATOM 3972 O O . PHE A 1 520 ? 38.181 13.542 -33.348 1.00 81.81 520 PHE A O 1
ATOM 3979 N N . GLU A 1 521 ? 39.658 12.035 -34.113 1.00 81.31 521 GLU A N 1
ATOM 3980 C CA . GLU A 1 521 ? 40.507 12.071 -32.925 1.00 81.31 521 GLU A CA 1
ATOM 3981 C C . GLU A 1 521 ? 40.989 13.505 -32.621 1.00 81.31 521 GLU A C 1
ATOM 3983 O O . GLU A 1 521 ? 41.385 14.254 -33.515 1.00 81.31 521 GLU A O 1
ATOM 3988 N N . GLY A 1 522 ? 40.891 13.915 -31.352 1.00 86.06 522 GLY A N 1
ATOM 3989 C CA . GLY A 1 522 ? 41.317 15.241 -30.884 1.00 86.06 522 GLY A CA 1
ATOM 3990 C C . GLY A 1 522 ? 40.316 16.391 -31.068 1.00 86.06 522 GLY A C 1
ATOM 3991 O O . GLY A 1 522 ? 40.604 17.501 -30.621 1.00 86.06 522 GLY A O 1
ATOM 3992 N N . ARG A 1 523 ? 39.137 16.168 -31.668 1.00 85.62 523 ARG A N 1
ATOM 3993 C CA . ARG A 1 523 ? 38.080 17.194 -31.794 1.00 85.62 523 ARG A CA 1
ATOM 3994 C C . ARG A 1 523 ? 36.978 17.017 -30.751 1.00 85.62 523 ARG A C 1
ATOM 3996 O O . ARG A 1 523 ? 36.604 15.896 -30.410 1.00 85.62 523 ARG A O 1
ATOM 4003 N N . LYS A 1 524 ? 36.425 18.120 -30.237 1.00 83.88 524 LYS A N 1
ATOM 4004 C CA . LYS A 1 524 ? 35.382 18.073 -29.192 1.00 83.88 524 LYS A CA 1
ATOM 4005 C C . LYS A 1 524 ? 33.999 17.859 -29.813 1.00 83.88 524 LYS A C 1
ATOM 4007 O O . LYS A 1 524 ? 33.668 18.470 -30.822 1.00 83.88 524 LYS A O 1
ATOM 4012 N N . ALA A 1 525 ? 33.141 17.064 -29.166 1.00 79.06 525 ALA A N 1
ATOM 4013 C CA . ALA A 1 525 ? 31.814 16.705 -29.690 1.00 79.06 525 ALA A CA 1
ATOM 4014 C C . ALA A 1 525 ? 30.940 17.915 -30.090 1.00 79.06 525 ALA A C 1
ATOM 4016 O O . ALA A 1 525 ? 30.239 17.867 -31.101 1.00 79.06 525 ALA A O 1
ATOM 4017 N N . TYR A 1 526 ? 31.008 19.028 -29.346 1.00 83.44 526 TYR A N 1
ATOM 4018 C CA . TYR A 1 526 ? 30.216 20.223 -29.661 1.00 83.44 526 TYR A CA 1
ATOM 4019 C C . TYR A 1 526 ? 30.608 20.870 -30.999 1.00 83.44 526 TYR A C 1
ATOM 4021 O O . TYR A 1 526 ? 29.760 21.505 -31.628 1.00 83.44 526 TYR A O 1
ATOM 4029 N N . GLU A 1 527 ? 31.844 20.686 -31.469 1.00 86.69 527 GLU A N 1
ATOM 4030 C CA . GLU A 1 527 ? 32.338 21.260 -32.729 1.00 86.69 527 GLU A CA 1
ATOM 4031 C C . GLU A 1 527 ? 31.600 20.672 -33.939 1.00 86.69 527 GLU A C 1
ATOM 4033 O O . GLU A 1 527 ? 31.450 21.340 -34.960 1.00 86.69 527 GLU A O 1
ATOM 4038 N N . PHE A 1 528 ? 31.040 19.467 -33.801 1.00 86.38 528 PHE A N 1
ATOM 4039 C CA . PHE A 1 528 ? 30.261 18.794 -34.842 1.00 86.38 528 PHE A CA 1
ATOM 4040 C C . PHE A 1 528 ? 28.766 19.127 -34.817 1.00 86.38 528 PHE A C 1
ATOM 4042 O O . PHE A 1 528 ? 28.028 18.760 -35.731 1.00 86.38 528 PHE A O 1
ATOM 4049 N N . THR A 1 529 ? 28.294 19.844 -33.795 1.00 79.94 529 THR A N 1
ATOM 4050 C CA . THR A 1 529 ? 26.861 20.145 -33.651 1.00 79.94 529 THR A CA 1
ATOM 4051 C C . THR A 1 529 ? 26.408 21.325 -34.513 1.00 79.94 529 THR A C 1
ATOM 4053 O O . THR A 1 529 ? 25.216 21.448 -34.807 1.00 79.94 529 THR A O 1
ATOM 4056 N N . LYS A 1 530 ? 27.328 22.200 -34.949 1.00 84.25 530 LYS A N 1
ATOM 4057 C CA . LYS A 1 530 ? 27.011 23.430 -35.699 1.00 84.25 530 LYS A CA 1
ATOM 4058 C C . LYS A 1 530 ? 28.063 23.745 -36.770 1.00 84.25 530 LYS A C 1
ATOM 4060 O O . LYS A 1 530 ? 29.193 23.274 -36.719 1.00 84.25 530 LYS A O 1
ATOM 4065 N N . GLY A 1 531 ? 27.680 24.570 -37.747 1.00 91.38 531 GLY A N 1
ATOM 4066 C CA . GLY A 1 531 ? 28.606 25.165 -38.717 1.00 91.38 531 GLY A CA 1
ATOM 4067 C C . GLY A 1 531 ? 29.370 24.154 -39.582 1.00 91.38 531 GLY A C 1
ATOM 4068 O O . GLY A 1 531 ? 28.777 23.224 -40.132 1.00 91.38 531 GLY A O 1
ATOM 4069 N N . GLN A 1 532 ? 30.679 24.375 -39.734 1.00 88.56 532 GLN A N 1
ATOM 4070 C CA . GLN A 1 532 ? 31.550 23.571 -40.596 1.00 88.56 532 GLN A CA 1
ATOM 4071 C C . GLN A 1 532 ? 31.753 22.148 -40.064 1.00 88.56 532 GLN A C 1
ATOM 4073 O O . GLN A 1 532 ? 31.672 21.207 -40.846 1.00 88.56 532 GLN A O 1
ATOM 4078 N N . GLY A 1 533 ? 31.888 21.959 -38.747 1.00 87.12 533 GLY A N 1
ATOM 4079 C CA . GLY A 1 533 ? 32.048 20.620 -38.174 1.00 87.12 533 GLY A CA 1
ATOM 4080 C C . GLY A 1 533 ? 30.842 19.715 -38.442 1.00 87.12 533 GLY A C 1
ATOM 4081 O O . GLY A 1 533 ? 31.016 18.544 -38.765 1.00 87.12 533 GLY A O 1
ATOM 4082 N N . ARG A 1 534 ? 29.614 20.260 -38.447 1.00 87.25 534 ARG A N 1
ATOM 4083 C CA . ARG A 1 534 ? 28.416 19.515 -38.886 1.00 87.25 534 ARG A CA 1
ATOM 4084 C C . ARG A 1 534 ? 28.522 19.044 -40.338 1.00 87.25 534 ARG A C 1
ATOM 4086 O O . ARG A 1 534 ? 28.106 17.930 -40.649 1.00 87.25 534 ARG A O 1
ATOM 4093 N N . LYS A 1 535 ? 29.049 19.884 -41.234 1.00 88.75 535 LYS A N 1
ATOM 4094 C CA . LYS A 1 535 ? 29.242 19.532 -42.650 1.00 88.75 535 LYS A CA 1
ATOM 4095 C C . LYS A 1 535 ? 30.327 18.470 -42.814 1.00 88.75 535 LYS A C 1
ATOM 4097 O O . LYS A 1 535 ? 30.119 17.534 -43.581 1.00 88.75 535 LYS A O 1
ATOM 4102 N N . ASP A 1 536 ? 31.426 18.589 -42.074 1.00 88.75 536 ASP A N 1
ATOM 4103 C CA . ASP A 1 536 ? 32.543 17.640 -42.103 1.00 88.75 536 ASP A CA 1
ATOM 4104 C C . ASP A 1 536 ? 32.109 16.258 -41.589 1.00 88.75 536 ASP A C 1
ATOM 4106 O O . ASP A 1 536 ? 32.338 15.257 -42.267 1.00 88.75 536 ASP A O 1
ATOM 4110 N N . LEU A 1 537 ? 31.392 16.203 -40.456 1.00 87.00 537 LEU A N 1
ATOM 4111 C CA . LEU A 1 537 ? 30.828 14.961 -39.913 1.00 87.00 537 LEU A CA 1
ATOM 4112 C C . LEU A 1 537 ? 29.867 14.313 -40.907 1.00 87.00 537 LEU A C 1
ATOM 4114 O O . LEU A 1 537 ? 29.971 13.129 -41.213 1.00 87.00 537 LEU A O 1
ATOM 4118 N N . LYS A 1 538 ? 28.948 15.110 -41.454 1.00 88.88 538 LYS A N 1
ATOM 4119 C CA . LYS A 1 538 ? 27.983 14.635 -42.440 1.00 88.88 538 LYS A CA 1
ATOM 4120 C C . LYS A 1 538 ? 28.683 14.073 -43.678 1.00 88.88 538 LYS A C 1
ATOM 4122 O O . LYS A 1 538 ? 28.287 13.026 -44.165 1.00 88.88 538 LYS A O 1
ATOM 4127 N N . LYS A 1 539 ? 29.738 14.729 -44.165 1.00 90.44 539 LYS A N 1
ATOM 4128 C CA . LYS A 1 539 ? 30.516 14.262 -45.320 1.00 90.44 539 LYS A CA 1
ATOM 4129 C C . LYS A 1 539 ? 31.264 12.955 -45.036 1.00 90.44 539 LYS A C 1
ATOM 4131 O O . LYS A 1 539 ? 31.348 12.131 -45.935 1.00 90.44 539 LYS A O 1
ATOM 4136 N N . ALA A 1 540 ? 31.781 12.768 -43.823 1.00 87.44 540 ALA A N 1
ATOM 4137 C CA . ALA A 1 540 ? 32.509 11.554 -43.445 1.00 87.44 540 ALA A CA 1
ATOM 4138 C C . ALA A 1 540 ? 31.600 10.333 -43.221 1.00 87.44 540 ALA A C 1
ATOM 4140 O O . ALA A 1 540 ? 32.032 9.203 -43.423 1.00 87.44 540 ALA A O 1
ATOM 4141 N N . VAL A 1 541 ? 30.354 10.562 -42.790 1.00 87.25 541 VAL A N 1
ATOM 4142 C CA . VAL A 1 541 ? 29.377 9.502 -42.476 1.00 87.25 541 VAL A CA 1
ATOM 4143 C C . VAL A 1 541 ? 28.506 9.133 -43.683 1.00 87.25 541 VAL A C 1
ATOM 4145 O O . VAL A 1 541 ? 27.875 8.081 -43.696 1.00 87.25 541 VAL A O 1
ATOM 4148 N N . ILE A 1 542 ? 28.445 9.980 -44.714 1.00 88.94 542 ILE A N 1
ATOM 4149 C CA . ILE A 1 542 ? 27.749 9.635 -45.958 1.00 88.94 542 ILE A CA 1
ATOM 4150 C C . ILE A 1 542 ? 28.555 8.575 -46.710 1.00 88.94 542 ILE A C 1
ATOM 4152 O O . ILE A 1 542 ? 29.705 8.802 -47.082 1.00 88.94 542 ILE A O 1
ATOM 4156 N N . GLY A 1 543 ? 27.922 7.442 -46.993 1.00 88.81 543 GLY A N 1
ATOM 4157 C CA . GLY A 1 543 ? 28.555 6.334 -47.694 1.00 88.81 543 GLY A CA 1
ATOM 4158 C C . GLY A 1 543 ? 27.694 5.077 -47.711 1.00 88.81 543 GLY A C 1
ATOM 4159 O O . GLY A 1 543 ? 26.641 5.013 -47.074 1.00 88.81 543 GLY A O 1
ATOM 4160 N N . ASN A 1 544 ? 28.164 4.076 -48.452 1.00 85.12 544 ASN A N 1
ATOM 4161 C CA . ASN A 1 544 ? 27.616 2.724 -48.424 1.00 85.12 544 ASN A CA 1
ATOM 4162 C C . ASN A 1 544 ? 28.481 1.863 -47.507 1.00 85.12 544 ASN A C 1
ATOM 4164 O O . ASN A 1 544 ? 29.682 1.722 -47.743 1.00 85.12 544 ASN A O 1
ATOM 4168 N N . TYR A 1 545 ? 27.864 1.276 -46.491 1.00 81.44 545 TYR A N 1
ATOM 4169 C CA . TYR A 1 545 ? 28.520 0.410 -45.523 1.00 81.44 545 TYR A CA 1
ATOM 4170 C C . TYR A 1 545 ? 27.966 -0.997 -45.675 1.00 81.44 545 TYR A C 1
ATOM 4172 O O . TYR A 1 545 ? 26.761 -1.205 -45.566 1.00 81.44 545 TYR A O 1
ATOM 4180 N N . ILE A 1 546 ? 28.839 -1.969 -45.922 1.00 72.12 546 ILE A N 1
ATOM 4181 C CA . ILE A 1 546 ? 28.448 -3.376 -45.970 1.00 72.12 546 ILE A CA 1
ATOM 4182 C C . ILE A 1 546 ? 28.836 -4.004 -44.640 1.00 72.12 546 ILE A C 1
ATOM 4184 O O . ILE A 1 546 ? 30.004 -3.989 -44.250 1.00 72.12 546 ILE A O 1
ATOM 4188 N N . ASN A 1 547 ? 27.855 -4.555 -43.933 1.00 70.88 547 ASN A N 1
ATOM 4189 C CA . ASN A 1 547 ? 28.141 -5.384 -42.776 1.00 70.88 547 ASN A CA 1
ATOM 4190 C C . ASN A 1 547 ? 28.653 -6.742 -43.272 1.00 70.88 547 ASN A C 1
ATOM 4192 O O . ASN A 1 547 ? 27.890 -7.528 -43.828 1.00 70.88 547 ASN A O 1
ATOM 4196 N N . ASN A 1 548 ? 29.939 -7.020 -43.060 1.00 66.88 548 ASN A N 1
ATOM 4197 C CA . ASN A 1 548 ? 30.585 -8.245 -43.539 1.00 66.88 548 ASN A CA 1
ATOM 4198 C C . ASN A 1 548 ? 29.976 -9.536 -42.965 1.00 66.88 548 ASN A C 1
ATOM 4200 O O . ASN A 1 548 ? 30.131 -10.589 -43.574 1.00 66.88 548 ASN A O 1
ATOM 4204 N N . ASN A 1 549 ? 29.279 -9.469 -41.826 1.00 56.16 549 ASN A N 1
ATOM 4205 C CA . ASN A 1 549 ? 28.674 -10.641 -41.194 1.00 56.16 549 ASN A CA 1
ATOM 4206 C C . ASN A 1 549 ? 27.270 -10.930 -41.739 1.00 56.16 549 ASN A C 1
ATOM 4208 O O . ASN A 1 549 ? 26.900 -12.088 -41.895 1.00 56.16 549 ASN A O 1
ATOM 4212 N N . THR A 1 550 ? 26.477 -9.890 -42.014 1.00 67.94 550 THR A N 1
ATOM 4213 C CA . THR A 1 550 ? 25.074 -10.047 -42.442 1.00 67.94 550 THR A CA 1
ATOM 4214 C C . THR A 1 550 ? 24.859 -9.815 -43.936 1.00 67.94 550 THR A C 1
ATOM 4216 O O . THR A 1 550 ? 23.770 -10.074 -44.445 1.00 67.94 550 THR A O 1
ATOM 4219 N N . GLY A 1 551 ? 25.855 -9.276 -44.643 1.00 79.31 551 GLY A N 1
ATOM 4220 C CA . GLY A 1 551 ? 25.734 -8.825 -46.031 1.00 79.31 551 GLY A CA 1
ATOM 4221 C C . GLY A 1 551 ? 24.845 -7.589 -46.207 1.00 79.31 551 GLY A C 1
ATOM 4222 O O . GLY A 1 551 ? 24.552 -7.199 -47.337 1.00 79.31 551 GLY A O 1
ATOM 4223 N N . TRP A 1 552 ? 24.387 -6.963 -45.117 1.00 70.88 552 TRP A N 1
ATOM 4224 C CA . TRP A 1 552 ? 23.503 -5.802 -45.198 1.00 70.88 552 TRP A CA 1
ATOM 4225 C C . TRP A 1 552 ? 24.241 -4.595 -45.759 1.00 70.88 552 TRP A C 1
ATOM 4227 O O . TRP A 1 552 ? 25.271 -4.189 -45.225 1.00 70.88 552 TRP A O 1
ATOM 4237 N N . ASN A 1 553 ? 23.670 -4.002 -46.805 1.00 75.44 553 ASN A N 1
ATOM 4238 C CA . ASN A 1 553 ? 24.140 -2.754 -47.385 1.00 75.44 553 ASN A CA 1
ATOM 4239 C C . ASN A 1 553 ? 23.368 -1.580 -46.770 1.00 75.44 553 ASN A C 1
ATOM 4241 O O . ASN A 1 553 ? 22.182 -1.385 -47.038 1.00 75.44 553 ASN A O 1
ATOM 4245 N N . ILE A 1 554 ? 24.046 -0.816 -45.923 1.00 79.62 554 ILE A N 1
ATOM 4246 C CA . ILE A 1 554 ? 23.523 0.365 -45.248 1.00 79.62 554 ILE A CA 1
ATOM 4247 C C . ILE A 1 554 ? 23.990 1.590 -46.033 1.00 79.62 554 ILE A C 1
ATOM 4249 O O . ILE A 1 554 ? 25.157 1.973 -45.974 1.00 79.62 554 ILE A O 1
ATOM 4253 N N . ASN A 1 555 ? 23.070 2.218 -46.762 1.00 84.31 555 ASN A N 1
ATOM 4254 C CA . ASN A 1 555 ? 23.335 3.458 -47.486 1.00 84.31 555 ASN A CA 1
ATOM 4255 C C . ASN A 1 555 ? 22.937 4.664 -46.627 1.00 84.31 555 ASN A C 1
ATOM 4257 O O . ASN A 1 555 ? 21.749 4.940 -46.422 1.00 84.31 555 ASN A O 1
ATOM 4261 N N . LEU A 1 556 ? 23.932 5.393 -46.128 1.00 83.69 556 LEU A N 1
ATOM 4262 C CA . LEU A 1 556 ? 23.726 6.631 -45.387 1.00 83.69 556 LEU A CA 1
ATOM 4263 C C . LEU A 1 556 ? 23.763 7.810 -46.359 1.00 83.69 556 LEU A C 1
ATOM 4265 O O . LEU A 1 556 ? 24.820 8.329 -46.710 1.00 83.69 556 LEU A O 1
ATOM 4269 N N . SER A 1 557 ? 22.584 8.252 -46.795 1.00 86.38 557 SER A N 1
ATOM 4270 C CA . SER A 1 557 ? 22.452 9.444 -47.634 1.00 86.38 557 SER A CA 1
ATOM 4271 C C . SER A 1 557 ? 22.463 10.722 -46.793 1.00 86.38 557 SER A C 1
ATOM 4273 O O . SER A 1 557 ? 22.003 10.751 -45.651 1.00 86.38 557 SER A O 1
ATOM 4275 N N . GLY A 1 558 ? 22.907 11.838 -47.377 1.00 81.62 558 GLY A N 1
ATOM 4276 C CA . GLY A 1 558 ? 22.923 13.123 -46.674 1.00 81.62 558 GLY A CA 1
ATOM 4277 C C . GLY A 1 558 ? 21.545 13.619 -46.216 1.00 81.62 558 GLY A C 1
ATOM 4278 O O . GLY A 1 558 ? 21.479 14.477 -45.343 1.00 81.62 558 GLY A O 1
ATOM 4279 N N . GLY A 1 559 ? 20.438 13.105 -46.751 1.00 79.19 559 GLY A N 1
ATOM 4280 C CA . GLY A 1 559 ? 19.100 13.434 -46.245 1.00 79.19 559 GLY A CA 1
ATOM 4281 C C . GLY A 1 559 ? 18.784 12.782 -44.894 1.00 79.19 559 GLY A C 1
ATOM 4282 O O . GLY A 1 559 ? 18.083 13.380 -44.085 1.00 79.19 559 GLY A O 1
ATOM 4283 N N . ASN A 1 560 ? 19.349 11.599 -44.634 1.00 70.50 560 ASN A N 1
ATOM 4284 C CA . ASN A 1 560 ? 18.973 10.724 -43.514 1.00 70.50 560 ASN A CA 1
ATOM 4285 C C . ASN A 1 560 ? 19.904 10.842 -42.298 1.00 70.50 560 ASN A C 1
ATOM 4287 O O . ASN A 1 560 ? 19.647 10.265 -41.246 1.00 70.50 560 ASN A O 1
ATOM 4291 N N . VAL A 1 561 ? 20.998 11.583 -42.448 1.00 71.69 561 VAL A N 1
ATOM 4292 C CA . VAL A 1 561 ? 22.019 11.785 -41.421 1.00 71.69 561 VAL A CA 1
ATOM 4293 C C . VAL A 1 561 ? 21.680 13.069 -40.657 1.00 71.69 561 VAL A C 1
ATOM 4295 O O . VAL A 1 561 ? 22.123 14.162 -41.032 1.00 71.69 561 VAL A O 1
ATOM 4298 N N . ASP A 1 562 ? 20.864 12.952 -39.604 1.00 69.50 562 ASP A N 1
ATOM 4299 C CA . ASP A 1 562 ? 20.707 14.026 -38.619 1.00 69.50 562 ASP A CA 1
ATOM 4300 C C . ASP A 1 562 ? 21.802 13.927 -37.549 1.00 69.50 562 ASP A C 1
ATOM 4302 O O . ASP A 1 562 ? 22.112 12.869 -37.009 1.00 69.50 562 ASP A O 1
ATOM 4306 N N . THR A 1 563 ? 22.403 15.065 -37.236 1.00 59.50 563 THR A N 1
ATOM 4307 C CA . THR A 1 563 ? 23.526 15.228 -36.307 1.00 59.50 563 THR A CA 1
ATOM 4308 C C . THR A 1 563 ? 23.251 14.687 -34.907 1.00 59.50 563 THR A C 1
ATOM 4310 O O . THR A 1 563 ? 24.184 14.229 -34.255 1.00 59.50 563 THR A O 1
ATOM 4313 N N . GLN A 1 564 ? 21.996 14.715 -34.446 1.00 57.97 564 GLN A N 1
ATOM 4314 C CA . GLN A 1 564 ? 21.626 14.116 -33.159 1.00 57.97 564 GLN A CA 1
ATOM 4315 C C . GLN A 1 564 ? 21.609 12.583 -33.216 1.00 57.97 564 GLN A C 1
ATOM 4317 O O . GLN A 1 564 ? 21.982 11.933 -32.245 1.00 57.97 564 GLN A O 1
ATOM 4322 N N . SER A 1 565 ? 21.243 12.005 -34.361 1.00 53.09 565 SER A N 1
ATOM 4323 C CA . SER A 1 565 ? 21.213 10.556 -34.580 1.00 53.09 565 SER A CA 1
ATOM 4324 C C . SER A 1 565 ? 22.620 9.977 -34.746 1.00 53.09 565 SER A C 1
ATOM 4326 O O . SER A 1 565 ? 22.909 8.906 -34.229 1.00 53.09 565 SER A O 1
ATOM 4328 N N . VAL A 1 566 ? 23.526 10.696 -35.416 1.00 55.56 566 VAL A N 1
ATOM 4329 C CA . VAL A 1 566 ? 24.905 10.238 -35.689 1.00 55.56 566 VAL A CA 1
ATOM 4330 C C . VAL A 1 566 ? 25.765 10.168 -34.431 1.00 55.56 566 VAL A C 1
ATOM 4332 O O . VAL A 1 566 ? 26.546 9.234 -34.279 1.00 55.56 566 VAL A O 1
ATOM 4335 N N . LEU A 1 567 ? 25.602 11.117 -33.505 1.00 52.22 567 LEU A N 1
ATOM 4336 C CA . LEU A 1 567 ? 26.320 11.098 -32.226 1.00 52.22 567 LEU A CA 1
ATOM 4337 C C . LEU A 1 567 ? 25.979 9.860 -31.379 1.00 52.22 567 LEU A C 1
ATOM 4339 O O . LEU A 1 567 ? 26.792 9.462 -30.560 1.00 52.22 567 LEU A O 1
ATOM 4343 N N . PHE A 1 568 ? 24.830 9.219 -31.600 1.00 46.38 568 PHE A N 1
ATOM 4344 C CA . PHE A 1 568 ? 24.480 7.963 -30.931 1.00 46.38 568 PHE A CA 1
ATOM 4345 C C . PHE A 1 568 ? 25.136 6.726 -31.567 1.00 46.38 568 PHE A C 1
ATOM 4347 O O . PHE A 1 568 ? 25.388 5.755 -30.864 1.00 46.38 568 PHE A O 1
ATOM 4354 N N . TYR A 1 569 ? 25.433 6.757 -32.872 1.00 49.66 569 TYR A N 1
ATOM 4355 C CA . TYR A 1 569 ? 26.013 5.619 -33.603 1.00 49.66 569 TYR A CA 1
ATOM 4356 C C . TYR A 1 569 ? 27.546 5.618 -33.652 1.00 49.66 569 TYR A C 1
ATOM 4358 O O . TYR A 1 569 ? 28.128 4.577 -33.909 1.00 49.66 569 TYR A O 1
ATOM 4366 N N . VAL A 1 570 ? 28.204 6.762 -33.436 1.00 46.12 570 VAL A N 1
ATOM 4367 C CA . VAL A 1 570 ? 29.680 6.877 -33.478 1.00 46.12 570 VAL A CA 1
ATOM 4368 C C . VAL A 1 570 ? 30.341 6.533 -32.129 1.00 46.12 570 VAL A C 1
ATOM 4370 O O . VAL A 1 570 ? 31.555 6.366 -32.068 1.00 46.12 570 VAL A O 1
ATOM 4373 N N . PHE A 1 571 ? 29.561 6.421 -31.049 1.00 39.69 571 PHE A N 1
ATOM 4374 C CA . PHE A 1 571 ? 30.048 6.092 -29.699 1.00 39.69 571 PHE A CA 1
ATOM 4375 C C . PHE A 1 571 ? 29.696 4.663 -29.232 1.00 39.69 571 PHE A C 1
ATOM 4377 O O . PHE A 1 571 ? 29.961 4.324 -28.079 1.00 39.69 571 PHE A O 1
ATOM 4384 N N . LEU A 1 572 ? 29.129 3.841 -30.122 1.00 35.97 572 LEU A N 1
ATOM 4385 C CA . LEU A 1 572 ? 29.038 2.378 -30.018 1.00 35.97 572 LEU A CA 1
ATOM 4386 C C . LEU A 1 572 ? 30.059 1.769 -30.981 1.00 35.97 572 LEU A C 1
ATOM 4388 O O . LEU A 1 572 ? 30.652 0.733 -30.613 1.00 35.97 572 LEU A O 1
#

Solvent-accessible surface area (backbone atoms only — not comparable to full-atom values): 34356 Å² total; per-residue (Å²): 93,70,72,53,26,52,50,25,32,74,57,70,41,52,70,66,56,22,48,50,53,36,51,52,54,53,52,48,27,53,52,51,11,68,74,71,77,49,52,40,67,56,44,32,63,75,68,41,59,84,66,62,47,67,87,32,69,71,55,48,55,50,48,51,50,51,51,53,52,48,69,72,52,79,68,100,61,59,67,70,59,47,50,50,52,53,49,50,51,54,51,54,53,51,55,48,75,75,65,77,70,82,96,78,78,97,71,87,84,82,83,70,82,71,65,74,84,58,78,83,63,83,79,89,85,72,53,61,68,65,61,69,68,57,76,89,76,52,98,56,52,67,54,56,47,52,57,41,68,78,60,84,50,67,95,67,47,49,74,47,70,48,76,56,97,92,40,51,25,38,39,32,29,32,71,40,78,91,71,85,56,46,72,45,77,75,47,77,40,85,48,59,71,65,59,55,49,52,49,52,55,50,57,52,55,67,47,56,76,75,70,75,80,86,82,83,91,79,84,86,85,90,84,88,86,88,85,84,85,88,78,85,88,80,94,72,93,72,85,75,76,88,71,71,80,68,79,78,66,73,88,65,78,75,51,75,53,53,63,72,51,22,48,49,15,20,56,32,10,69,39,58,42,55,69,46,34,41,49,53,32,52,68,38,63,81,69,79,49,52,66,66,62,43,41,70,36,37,62,56,31,15,57,47,53,45,40,39,35,74,40,64,58,41,58,80,89,56,45,68,66,30,31,42,43,91,77,47,99,76,77,91,55,66,44,61,90,76,67,48,42,62,27,73,61,26,51,50,50,53,54,39,21,51,46,10,46,49,40,72,43,42,68,59,54,45,71,49,54,48,70,57,45,34,52,52,62,74,36,42,60,36,52,38,35,22,46,35,69,33,74,83,49,34,48,38,68,38,48,46,50,11,52,49,50,36,58,77,40,64,40,50,90,61,33,38,67,51,38,49,51,48,57,39,64,59,63,39,88,93,48,75,53,97,73,71,72,50,60,66,10,55,21,48,29,48,40,68,30,55,39,55,73,67,59,43,42,51,37,42,46,52,42,34,50,51,57,66,68,59,43,88,92,53,85,54,94,76,73,68,68,51,56,64,55,44,45,33,72,59,58,42,75,60,69,71,74,64,69,78,71,58,91,88,68,64,86,82,56,79,81,80,77,77,86,74,81,72,91,60,74,95,61,61,76,72,53,39,73,46,76,67,36,32,52,52,52,49,59,72,62,42,44,78,45,67,41,87,89,76,69,46,75,47,73,38,48,78,88,75,64,48,71,77,61,49,64,64,64,77,78,109

Mean predicted aligned error: 20.62 Å

Radius of gyration: 36.58 Å; Cα contacts (8 Å, |Δi|>4): 529; chains: 1; bounding box: 87×96×91 Å

Sequence (572 aa):
MESWARQAVAAGASPKEAAGAALIAGHWARSMSRYLGISPSEYWNKHLAGVVGPGSLDYAAGSMHVLGQAAMRRSEKPFEKFHEDALNEANSHQEFWDYGESPLLGLPVKVGEDRIRKSRSRHPDVTMEDWQRLPEIISGASEVAELAKHHKWPKESKAFVAEVDGETFVVLGAPRKKHGGYFEVLSLFKGTSTGALNWLAQAGKNRRSLTGVGGGPNAAQAQSVNTPGRTGPNSSSSSVKITNLFASYKKKPNFDLDPAQAAKAVSRGKNISRKTLDKIAKLLQDKDQTLRALLDNPKQAGQILNALQKDGVIQKTNANVYWDSKTTPKIKDFGDPGRGRITQQGKLLVESSLLGAVLPDFGLLQVSPPWLLNVLGRNLDHLGRLKARGGAWDLSQDLLQAVDMVLAAEAGPKAVDQLRQYIAQQTLPGMEQEHSHGARAKALALALVGNKPNAFREKLKALAKAAGRDAKGRESMFGTLSADDAFYQQFGRVESLGQPLNPGVDLEQPVRVVQVKPQFEGRKAYEFTKGQGRKDLKKAVIGNYINNNTGWNINLSGGNVDTQSVLFYVFL

Foldseek 3Di:
DVVQLVVLVVLPDDSVLSVVLCVVLLVVLVVVCVVVVHDSVVSCVVPPVVVDDSPQSVLSVVLVVVVVVLVVVDDPDDPVVSVVVSVVVSVVVVVCVVPVDDPDDDDDDDDDDPVVVPVPDDPPPQALVNVVPDDLPDPCQVVVLVLCVVPPHPNAKGWDWDADPNWIKIWIWGWDPPPHTDIDTPDIGTDDPVVVVVVSVVVVVVVVVVPPDDDDDDDDDDDDDDDDDDDDDDDDDDPPPPPPPPVPPDPQPQPPAALVLLVLLLVLLVLQDLVLLVLLLVLCPPPVDFLVVLLQDQQSVQVSVQSSVVSVNDPPVCVCVQKPCVQPDDDPGRRPPRDIHTDPVNSSSSLSNLLSNLANDSVLSNQQDRLLSSLCSRQSSLQSLQVSLDDLSNCSLLQNLLSVLCVVLVQDAQSLVSSVVSLLVCLDPPNVDPCNRDQLSSLVNSCSRHPDSVLSNVLSVQLSVLSVVPDPPDPPPPDRDDSVRSSCVSRNGPDRPPDPDDVPDDPPPPPPDDPDDDPQPPDDLVCCQDDPNVVVLLVVPQDWDQDPVPRDTDGDHSVNDDSVVVVVVSVD

Secondary structure (DSSP, 8-state):
-HHHHHHHHHTT--HHHHHHHHHHHHHHHHHHHHHHTS-HHHHIIIIITTT--TT-HHHHHHHHHHHHHHHHS--S--HHHHHHHHHHHHHHHHHHHHH---SS--------GGGGGGTTS---S--HHHHHTS----TTHHHHHHHHHTTT--TT-EEEEEEETTEEEEEEEEEEGGGTSEEEEEEEEES-HHHHHHHHHHHHHHHHTTS---PPP------------------------TTSSSSSS---------HHHHHHHHHHHHH--HHHHHHHHHHHHTTT--HHHHHHSHHHHHHHHHHHHHTTSS-GGGHHHHEE-TT-S--SSTT-TTT-EE-HHHHHHHHHHHHHHHS--HHHHHHS-HHHHHHHHHTHHHHHHHHHH-GGG--HHHHHHHHHHHHHTT--TT-HHHHHHHHHHTTSTT---TT---HHHHHHHHHHHHS-HHHHHHHHHHHHHHHHHS-TT---TTTPPPHHHHHHHHH-----------TT--TTS---------TTTT--GGGGSSHHHHHHHHHHH-EEEE-TTT--EEEE-TTT--HHHHHHHS--